Protein 5HHJ (pdb70)

Nearest PDB structures (foldseek):
  5irg-assembly1_D  TM=9.979E-01  e=4.831E-52  Roseburia intestinalis XB6B4
  5irf-assembly2_B  TM=9.930E-01  e=3.866E-52  Roseburia intestinalis XB6B4
  5irf-assembly1_C  TM=9.977E-01  e=5.011E-51  Roseburia intestinalis XB6B4
  5irg-assembly1_A  TM=9.974E-01  e=3.935E-50  Roseburia intestinalis XB6B4
  5hhl-assembly4_G  TM=9.906E-01  e=5.393E-49  Agathobacter rectalis M104/1

Organism: NCBI:txid718255

InterPro domains:
  IPR000123 RNA-directed DNA polymerase (reverse transcriptase), msDNA [PR00866] (77-90)
  IPR000123 RNA-directed DNA polymerase (reverse transcriptase), msDNA [PR00866] (145-163)
  IPR000123 RNA-directed DNA polymerase (reverse transcriptase), msDNA [PR00866] (232-243)
  IPR000477 Reverse transcriptase domain [PF00078] (82-288)
  IPR000477 Reverse transcriptase domain [PS50878] (63-289)
  IPR013597 Group II intron, maturase-specific [PF08388] (309-384)
  IPR030931 Group II intron reverse transcriptase/maturase [TIGR04416] (26-372)
  IPR043502 DNA/RNA polymerase superfamily [SSF56672] (31-375)
  IPR051083 Group II Intron Splicing and Mobility/Defense [PTHR34047] (18-402)

Secondary structure (DSSP, 8-state):
---TTS-HHHHTSHHHHHHHHHHHHHH-----TT---GGGHHHHHHHHHHHHHHHHHTT---PPPPEEEEEE-TTSSEEEEEE--HHHHHHHHHHHHHHHHHHHTTS-TTB-TT-TT--HHHHHHHHHHHHHTT--EEEEPPBPPHHHH--HHHHHHHHHTT---HHHHHHHHHHHHHT-----GGGGT-BSPPSS-SSHHHHHHHHHHHHHHHHHHTT-EEEEETTEEEEEESSHHHHHHHHHHHHHHIIIII---B-TTT-EEE-GGG-EETTEEEEEETTTTEEEEEEPP-/--TT-HHHHTSHHHHHHHHHHHHHH-----TT---GGGHHHHHHHHHHHHHHHHHTT---PPPPEEEEEE-TTS-EEEEEE--HHHHHHHHHHHHHHHHHHHTTS-TTB-TT-TT--HHHHHHHHHHHHHTT--EEEEE-B--HHHH--HHHHHHHHHTT---HHHHHHHHHHHHHT-----GGGGT-BSPPTT-SSHHHHHHHHHHHHHHHHHHTT-EEEEETTEEEEEESSHHHHHHHHHHHHHHHHHTT---B-TTT-EEE-GGG-EETTEEEEEETTTTEEEEEEPP-

Radius of gyration: 25.88 Å; Cα contacts (8 Å, |Δi|>4): 1135; chains: 2; bounding box: 47×58×77 Å

B-factor: mean 20.6, std 9.19, range [2.36, 79.04]

Solvent-accessible surface area: 25300 Å² total

Foldseek 3Di:
DDDLQPCLCVLLDPVLLVVLLVVLLVLFDAAWPVRDGNVCVVVVCVVCVVVQSVCLVVLNHAWAAFHWDWDADPVGDIFTAGFGHSVVSSSLLSLCVRVQVVCVVVADPQEAAPHPPGDQVVNQVLVQVLVQVQLFWKWWWDFDFCLVFFDLVLLLVLVCVRRVHVSSSSVVSSVSVSRQGDRLSLLQVDDDRGHSVSHVQVSLRSLCSVLVVVCVVVVWRKHHHRPTIMTGHRDPVVSVVCNVVSVCCCCVVRVTDTDPVPTDIDGQQVDRGSQKGWDQDPVVRGIDIDGDDD/DQAPCLCVLLPPVLLVVLLVVLLVQFFDAWPVRDGNVCVVVVCVVCVVVQSVCLVVLNDFFAAFHWDWDADPVRDTFIAGFGHSVVSSSLLSLLVRVQVVCVVLADPQEAAPHPPGDDVVNQVLVQVLVQVQLFWKWWWAFDFCLVFFDLVLLLVLVCVRRVHVSSSSVVSSVSVSPQGDRLCLLQVDDDDGGSPSHVLVSLSSLCSVLVVVCVVVVWRKHHHRPTIMTGHNDPVVSVVCNVVSQCCCCPVRVTHIPVVPIDIDGQQPDRGSQKGWDQDPVVRGIDIDGDDD

Structure (mmCIF, N/CA/C/O backbone):
data_5HHJ
#
_entry.id   5HHJ
#
_cell.length_a   42.080
_cell.length_b   88.060
_cell.length_c   79.760
_cell.angle_alpha   90.00
_cell.angle_beta   95.44
_cell.angle_gamma   90.00
#
_symmetry.space_group_name_H-M   'P 1 21 1'
#
loop_
_entity.id
_entity.type
_entity.pdbx_description
1 polymer 'Retron-type reverse transcriptase'
2 non-polymer 'PHOSPHATE ION'
3 non-polymer 'POTASSIUM ION'
4 non-polymer GLYCINE
5 non-polymer 'SUCCINIC ACID'
6 non-polymer (4S)-2-METHYL-2,4-PENTANEDIOL
7 water water
#
loop_
_atom_site.group_PDB
_atom_site.id
_atom_site.type_symbol
_atom_site.label_atom_id
_atom_site.label_alt_id
_atom_site.label_comp_id
_atom_site.label_asym_id
_atom_site.label_entity_id
_atom_site.label_seq_id
_atom_site.pdbx_PDB_ins_code
_atom_site.Cartn_x
_atom_site.Cartn_y
_atom_site.Cartn_z
_atom_site.occupancy
_atom_site.B_iso_or_equiv
_atom_site.auth_seq_id
_atom_site.auth_comp_id
_atom_site.auth_asym_id
_atom_site.auth_atom_id
_atom_site.pdbx_PDB_model_num
ATOM 1 N N . ARG A 1 12 ? 13.012 15.931 79.701 1.00 35.59 12 ARG A N 1
ATOM 2 C CA . ARG A 1 12 ? 13.338 17.356 79.633 1.00 32.89 12 ARG A CA 1
ATOM 3 C C . ARG A 1 12 ? 13.422 17.961 81.035 1.00 31.95 12 ARG A C 1
ATOM 4 O O . ARG A 1 12 ? 12.621 17.621 81.907 1.00 34.95 12 ARG A O 1
ATOM 24 N N . MET A 1 13 ? 14.375 18.870 81.250 1.00 29.07 13 MET A N 1
ATOM 25 C CA . MET A 1 13 ? 14.542 19.502 82.550 1.00 26.47 13 MET A CA 1
ATOM 26 C C . MET A 1 13 ? 13.477 20.576 82.764 1.00 26.55 13 MET A C 1
ATOM 27 O O . MET A 1 13 ? 12.743 20.958 81.840 1.00 29.99 13 MET A O 1
ATOM 41 N N . ASP A 1 14 ? 13.380 21.044 84.012 1.00 23.76 14 ASP A N 1
ATOM 42 C CA . ASP A 1 14 ? 12.413 22.056 84.440 1.00 21.76 14 ASP A CA 1
ATOM 43 C C . ASP A 1 14 ? 13.201 23.322 84.760 1.00 19.57 14 ASP A C 1
ATOM 44 O O . ASP A 1 14 ? 13.996 23.321 85.699 1.00 18.62 14 ASP A O 1
ATOM 53 N N . THR A 1 15 ? 12.969 24.407 84.006 1.00 20.09 15 THR A N 1
ATOM 54 C CA . THR A 1 15 ? 13.812 25.601 84.133 1.00 18.24 15 THR A CA 1
ATOM 55 C C . THR A 1 15 ? 13.597 26.364 85.428 1.00 17.26 15 THR A C 1
ATOM 56 O O . THR A 1 15 ? 14.355 27.305 85.702 1.00 17.96 15 THR A O 1
ATOM 67 N N . SER A 1 16 ? 12.625 25.977 86.241 1.00 19.32 16 SER A N 1
ATOM 68 C CA A SER A 1 16 ? 12.474 26.548 87.566 0.49 22.51 16 SER A CA 1
ATOM 69 C CA B SER A 1 16 ? 12.479 26.552 87.567 0.51 20.50 16 SER A CA 1
ATOM 70 C C . SER A 1 16 ? 13.204 25.746 88.636 1.00 20.66 16 SER A C 1
ATOM 71 O O . SER A 1 16 ? 13.262 26.193 89.789 1.00 22.27 16 SER A O 1
ATOM 86 N N . SER A 1 17 ? 13.765 24.581 88.283 1.00 19.60 17 SER A N 1
ATOM 87 C CA A SER A 1 17 ? 14.373 23.656 89.236 0.37 18.48 17 SER A CA 1
ATOM 88 C CA B SER A 1 17 ? 14.355 23.628 89.225 0.63 20.10 17 SER A CA 1
ATOM 89 C C . SER A 1 17 ? 15.552 22.980 88.531 1.00 19.48 17 SER A C 1
ATOM 90 O O . SER A 1 17 ? 15.559 21.804 88.215 1.00 22.96 17 SER A O 1
ATOM 105 N N . LEU A 1 18 ? 16.566 23.769 88.298 1.00 15.28 18 LEU A N 1
ATOM 106 C CA . LEU A 1 18 ? 17.759 23.381 87.598 1.00 13.51 18 LEU A CA 1
ATOM 107 C C . LEU A 1 18 ? 18.909 23.163 88.535 1.00 14.09 18 LEU A C 1
ATOM 108 O O . LEU A 1 18 ? 19.846 22.486 88.151 1.00 14.96 18 LEU A O 1
ATOM 124 N N . MET A 1 19 ? 18.877 23.736 89.746 1.00 15.55 19 MET A N 1
ATOM 125 C CA . MET A 1 19 ? 20.025 23.574 90.627 1.00 16.28 19 MET A CA 1
ATOM 126 C C . MET A 1 19 ? 20.268 22.117 90.937 1.00 15.49 19 MET A C 1
ATOM 127 O O . MET A 1 19 ? 21.423 21.685 90.983 1.00 15.94 19 MET A O 1
ATOM 141 N N . GLU A 1 20 ? 19.205 21.348 91.197 1.00 15.94 20 GLU A N 1
ATOM 142 C CA . GLU A 1 20 ? 19.435 19.946 91.503 1.00 17.97 20 GLU A CA 1
ATOM 143 C C . GLU A 1 20 ? 19.967 19.180 90.295 1.00 16.26 20 GLU A C 1
ATOM 144 O O . GLU A 1 20 ? 20.717 18.218 90.453 1.00 19.94 20 GLU A O 1
ATOM 156 N N . GLN A 1 21 ? 19.628 19.604 89.085 1.00 15.83 21 GLN A N 1
ATOM 157 C CA . GLN A 1 21 ? 20.248 19.000 87.913 1.00 16.09 21 GLN A CA 1
ATOM 158 C C . GLN A 1 21 ? 21.729 19.346 87.840 1.00 13.98 21 GLN A C 1
ATOM 159 O O . GLN A 1 21 ? 22.561 18.494 87.522 1.00 15.45 21 GLN A O 1
ATOM 173 N N . ILE A 1 22 ? 22.075 20.592 88.141 1.00 12.72 22 ILE A N 1
ATOM 174 C CA . ILE A 1 22 ? 23.468 21.011 88.131 1.00 11.78 22 ILE A CA 1
ATOM 175 C C . ILE A 1 22 ? 24.272 20.201 89.129 1.00 12.14 22 ILE A C 1
ATOM 176 O O . ILE A 1 22 ? 25.419 19.821 88.853 1.00 12.05 22 ILE A O 1
ATOM 192 N N . LEU A 1 23 ? 23.691 19.936 90.306 1.00 12.59 23 LEU A N 1
ATOM 193 C CA . LEU A 1 23 ? 24.401 19.289 91.404 1.00 13.24 23 LEU A CA 1
ATOM 194 C C . LEU A 1 23 ? 24.281 17.771 91.401 1.00 14.21 23 LEU A C 1
ATOM 195 O O . LEU A 1 23 ? 24.800 17.127 92.317 1.00 15.67 23 LEU A O 1
ATOM 211 N N . SER A 1 24 ? 23.641 17.185 90.394 1.00 14.58 24 SER A N 1
ATOM 212 C CA . SER A 1 24 ? 23.495 15.737 90.349 1.00 15.19 24 SER A CA 1
ATOM 213 C C . SER A 1 24 ? 24.862 15.071 90.179 1.00 15.24 24 SER A C 1
ATOM 214 O O . SER A 1 24 ? 25.783 15.645 89.603 1.00 15.14 24 SER A O 1
ATOM 222 N N . ASN A 1 25 ? 24.976 13.829 90.681 1.00 15.43 25 ASN A N 1
ATOM 223 C CA . ASN A 1 25 ? 26.210 13.067 90.529 1.00 17.32 25 ASN A CA 1
ATOM 224 C C . ASN A 1 25 ? 26.627 12.953 89.082 1.00 15.84 25 ASN A C 1
ATOM 225 O O . ASN A 1 25 ? 27.800 13.103 88.756 1.00 16.39 25 ASN A O 1
ATOM 236 N N . ASP A 1 26 ? 25.683 12.650 88.202 1.00 16.29 26 ASP A N 1
ATOM 237 C CA . ASP A 1 26 ? 26.036 12.481 86.804 1.00 16.81 26 ASP A CA 1
ATOM 238 C C . ASP A 1 26 ? 26.586 13.771 86.224 1.00 14.25 26 ASP A C 1
ATOM 239 O O . ASP A 1 26 ? 27.597 13.760 85.510 1.00 14.39 26 ASP A O 1
ATOM 248 N N . ASN A 1 27 ? 25.917 14.896 86.501 1.00 12.40 27 ASN A N 1
ATOM 249 C CA . ASN A 1 27 ? 26.379 16.157 85.945 1.00 11.77 27 ASN A CA 1
ATOM 250 C C . ASN A 1 27 ? 27.731 16.548 86.524 1.00 11.40 27 ASN A C 1
ATOM 251 O O . ASN A 1 27 ? 28.598 17.035 85.792 1.00 11.12 27 ASN A O 1
ATOM 262 N N . LEU A 1 28 ? 27.910 16.393 87.831 1.00 12.20 28 LEU A N 1
ATOM 263 C CA . LEU A 1 28 ? 29.172 16.770 88.453 1.00 11.70 28 LEU A CA 1
ATOM 264 C C . LEU A 1 28 ? 30.305 15.871 87.997 1.00 11.86 28 LEU A C 1
ATOM 265 O O . LEU A 1 28 ? 31.417 16.356 87.811 1.00 11.73 28 LEU A O 1
ATOM 281 N N . ASN A 1 29 ? 30.065 14.564 87.830 1.00 11.99 29 ASN A N 1
ATOM 282 C CA . ASN A 1 29 ? 31.150 13.727 87.336 1.00 12.74 29 ASN A CA 1
ATOM 283 C C . ASN A 1 29 ? 31.566 14.179 85.949 1.00 12.09 29 ASN A C 1
ATOM 284 O O . ASN A 1 29 ? 32.758 14.267 85.656 1.00 12.51 29 ASN A O 1
ATOM 295 N N . ARG A 1 30 ? 30.591 14.457 85.081 1.00 11.79 30 ARG A N 1
ATOM 296 C CA A ARG A 1 30 ? 30.929 14.925 83.744 0.53 10.95 30 ARG A CA 1
ATOM 297 C CA B ARG A 1 30 ? 30.891 14.949 83.735 0.47 12.93 30 ARG A CA 1
ATOM 298 C C . ARG A 1 30 ? 31.682 16.249 83.786 1.00 11.08 30 ARG A C 1
ATOM 299 O O . ARG A 1 30 ? 32.619 16.453 83.005 1.00 11.90 30 ARG A O 1
ATOM 340 N N . ALA A 1 31 ? 31.295 17.159 84.679 1.00 10.64 31 ALA A N 1
ATOM 341 C CA . ALA A 1 31 ? 31.970 18.449 84.768 1.00 10.82 31 ALA A CA 1
ATOM 342 C C . ALA A 1 31 ? 33.408 18.265 85.225 1.00 10.76 31 ALA A C 1
ATOM 343 O O . ALA A 1 31 ? 34.321 18.913 84.700 1.00 11.03 31 ALA A O 1
ATOM 350 N N . TYR A 1 32 ? 33.607 17.420 86.252 1.00 11.10 32 TYR A N 1
ATOM 351 C CA . TYR A 1 32 ? 34.939 17.065 86.712 1.00 11.76 32 TYR A CA 1
ATOM 352 C C . TYR A 1 32 ? 35.783 16.529 85.569 1.00 12.06 32 TYR A C 1
ATOM 353 O O . TYR A 1 32 ? 36.918 16.965 85.362 1.00 11.98 32 TYR A O 1
ATOM 371 N N . LEU A 1 33 ? 35.241 15.575 84.817 1.00 11.79 33 LEU A N 1
ATOM 372 C CA . LEU A 1 33 ? 36.008 14.970 83.731 1.00 11.82 33 LEU A CA 1
ATOM 373 C C . LEU A 1 33 ? 36.425 16.016 82.715 1.00 11.18 33 LEU A C 1
ATOM 374 O O . LEU A 1 33 ? 37.561 16.008 82.230 1.00 11.83 33 LEU A O 1
ATOM 390 N N . GLN A 1 34 ? 35.511 16.919 82.370 1.00 11.25 34 GLN A N 1
ATOM 391 C CA . GLN A 1 34 ? 35.824 17.900 81.348 1.00 11.12 34 GLN A CA 1
ATOM 392 C C . GLN A 1 34 ? 36.872 18.885 81.838 1.00 11.26 34 GLN A C 1
ATOM 393 O O . GLN A 1 34 ? 37.751 19.302 81.066 1.00 11.55 34 GLN A O 1
ATOM 407 N N . VAL A 1 35 ? 36.758 19.329 83.086 1.00 11.22 35 VAL A N 1
ATOM 408 C CA . VAL A 1 35 ? 37.725 20.268 83.629 1.00 11.70 35 VAL A CA 1
ATOM 409 C C . VAL A 1 35 ? 39.112 19.646 83.701 1.00 11.84 35 VAL A C 1
ATOM 410 O O . VAL A 1 35 ? 40.113 20.304 83.393 1.00 12.12 35 VAL A O 1
ATOM 423 N N . VAL A 1 36 ? 39.191 18.371 84.055 1.00 11.95 36 VAL A N 1
ATOM 424 C CA . VAL A 1 36 ? 40.485 17.692 84.050 1.00 13.06 36 VAL A CA 1
ATOM 425 C C . VAL A 1 36 ? 41.011 17.546 82.623 1.00 12.88 36 VAL A C 1
ATOM 426 O O . VAL A 1 36 ? 42.203 17.752 82.361 1.00 13.99 36 VAL A O 1
ATOM 439 N N . ARG A 1 37 ? 40.130 17.228 81.675 1.00 11.92 37 ARG A N 1
ATOM 440 C CA . ARG A 1 37 ? 40.557 17.149 80.281 1.00 12.66 37 ARG A CA 1
ATOM 441 C C . ARG A 1 37 ? 41.064 18.493 79.760 1.00 12.45 37 ARG A C 1
ATOM 442 O O . ARG A 1 37 ? 41.994 18.544 78.950 1.00 14.10 37 ARG A O 1
ATOM 463 N N . ASN A 1 38 ? 40.481 19.594 80.215 1.00 11.92 38 ASN A N 1
ATOM 464 C CA . ASN A 1 38 ? 40.862 20.926 79.757 1.00 12.30 38 ASN A CA 1
ATOM 465 C C . ASN A 1 38 ? 42.185 21.385 80.357 1.00 12.56 38 ASN A C 1
ATOM 466 O O . ASN A 1 38 ? 42.770 22.345 79.851 1.00 14.67 38 ASN A O 1
ATOM 477 N N . LYS A 1 39 ? 42.626 20.772 81.456 1.00 12.65 39 LYS A N 1
ATOM 478 C CA . LYS A 1 39 ? 43.864 21.116 82.148 1.00 13.14 39 LYS A CA 1
ATOM 479 C C . LYS A 1 39 ? 43.844 22.604 82.492 1.00 13.75 39 LYS A C 1
ATOM 480 O O . LYS A 1 39 ? 42.961 23.049 83.230 1.00 15.96 39 LYS A O 1
ATOM 499 N N . GLY A 1 40 ? 44.813 23.383 82.037 1.00 12.74 40 GLY A N 1
ATOM 500 C CA . GLY A 1 40 ? 44.826 24.806 82.321 1.00 12.56 40 GLY A CA 1
ATOM 501 C C . GLY A 1 40 ? 45.720 25.171 83.481 1.00 12.82 40 GLY A C 1
ATOM 502 O O . GLY A 1 40 ? 46.118 24.342 84.284 1.00 15.30 40 GLY A O 1
ATOM 506 N N . ALA A 1 41 ? 45.990 26.470 83.574 1.00 12.75 41 ALA A N 1
ATOM 507 C CA . ALA A 1 41 ? 46.740 27.058 84.673 1.00 13.20 41 ALA A CA 1
ATOM 508 C C . ALA A 1 41 ? 45.898 27.109 85.958 1.00 11.53 41 ALA A C 1
ATOM 509 O O . ALA A 1 41 ? 44.675 27.074 85.931 1.00 12.85 41 ALA A O 1
ATOM 516 N N . GLU A 1 42 ? 46.591 27.221 87.083 1.00 12.36 42 GLU A N 1
ATOM 517 C CA A GLU A 1 42 ? 45.954 27.362 88.387 0.59 12.61 42 GLU A CA 1
ATOM 518 C CA B GLU A 1 42 ? 45.952 27.355 88.383 0.41 13.99 42 GLU A CA 1
ATOM 519 C C . GLU A 1 42 ? 45.373 28.754 88.569 1.00 11.81 42 GLU A C 1
ATOM 520 O O . GLU A 1 42 ? 45.868 29.737 88.026 1.00 12.61 42 GLU A O 1
ATOM 543 N N . GLY A 1 43 ? 44.318 28.836 89.357 1.00 11.82 43 GLY A N 1
ATOM 544 C CA . GLY A 1 43 ? 43.812 30.105 89.815 1.00 11.44 43 GLY A CA 1
ATOM 545 C C . GLY A 1 43 ? 44.523 30.592 91.063 1.00 12.39 43 GLY A C 1
ATOM 546 O O . GLY A 1 43 ? 45.620 30.141 91.409 1.00 13.25 43 GLY A O 1
ATOM 550 N N . VAL A 1 44 ? 43.877 31.535 91.750 1.00 11.94 44 VAL A N 1
ATOM 551 C CA . VAL A 1 44 ? 44.510 32.253 92.857 1.00 12.96 44 VAL A CA 1
ATOM 552 C C . VAL A 1 44 ? 44.823 31.374 94.053 1.00 13.95 44 VAL A C 1
ATOM 553 O O . VAL A 1 44 ? 45.654 31.758 94.885 1.00 15.76 44 VAL A O 1
ATOM 566 N N . ASP A 1 45 ? 44.204 30.208 94.166 1.00 13.30 45 ASP A N 1
ATOM 567 C CA . ASP A 1 45 ? 44.447 29.298 95.273 1.00 14.43 45 ASP A CA 1
ATOM 568 C C . ASP A 1 45 ? 45.620 28.366 95.015 1.00 14.71 45 ASP A C 1
ATOM 569 O O . ASP A 1 45 ? 45.973 27.576 95.891 1.00 16.93 45 ASP A O 1
ATOM 578 N N . GLY A 1 46 ? 46.219 28.423 93.824 1.00 14.52 46 GLY A N 1
ATOM 579 C CA . GLY A 1 46 ? 47.340 27.573 93.486 1.00 14.91 46 GLY A CA 1
ATOM 580 C C . GLY A 1 46 ? 46.991 26.126 93.261 1.00 14.66 46 GLY A C 1
ATOM 581 O O . GLY A 1 46 ? 47.900 25.299 93.127 1.00 16.37 46 GLY A O 1
ATOM 585 N N . MET A 1 47 ? 45.704 25.782 93.194 1.00 12.88 47 MET A N 1
ATOM 586 C CA . MET A 1 47 ? 45.322 24.375 93.084 1.00 13.15 47 MET A CA 1
ATOM 587 C C . MET A 1 47 ? 45.454 23.895 91.644 1.00 12.60 47 MET A C 1
ATOM 588 O O . MET A 1 47 ? 44.862 24.476 90.731 1.00 13.01 47 MET A O 1
ATOM 602 N N . LYS A 1 48 ? 46.215 22.828 91.444 1.00 13.40 48 LYS A N 1
ATOM 603 C CA . LYS A 1 48 ? 46.400 22.239 90.126 1.00 12.97 48 LYS A CA 1
ATOM 604 C C . LYS A 1 48 ? 45.200 21.370 89.781 1.00 12.82 48 LYS A C 1
ATOM 605 O O . LYS A 1 48 ? 44.487 20.876 90.651 1.00 12.78 48 LYS A O 1
ATOM 624 N N . TYR A 1 49 ? 45.002 21.146 88.485 1.00 13.31 49 TYR A N 1
ATOM 625 C CA . TYR A 1 49 ? 43.838 20.376 88.063 1.00 14.05 49 TYR A CA 1
ATOM 626 C C . TYR A 1 49 ? 43.893 18.947 88.584 1.00 13.72 49 TYR A C 1
ATOM 627 O O . TYR A 1 49 ? 42.846 18.337 88.814 1.00 15.54 49 TYR A O 1
ATOM 645 N N . THR A 1 50 ? 45.098 18.417 88.828 1.00 13.51 50 THR A N 1
ATOM 646 C CA . THR A 1 50 ? 45.273 17.080 89.379 1.00 15.42 50 THR A CA 1
ATOM 647 C C . THR A 1 50 ? 44.892 16.975 90.851 1.00 14.24 50 THR A C 1
ATOM 648 O O . THR A 1 50 ? 44.746 15.859 91.343 1.00 15.86 50 THR A O 1
ATOM 659 N N . GLU A 1 51 ? 44.712 18.091 91.548 1.00 13.47 51 GLU A N 1
ATOM 660 C CA . GLU A 1 51 ? 44.348 18.125 92.951 1.00 13.93 51 GLU A CA 1
ATOM 661 C C . GLU A 1 51 ? 42.846 18.277 93.170 1.00 13.75 51 GLU A C 1
ATOM 662 O O . GLU A 1 51 ? 42.376 18.165 94.303 1.00 13.60 51 GLU A O 1
ATOM 674 N N . LEU A 1 52 ? 42.075 18.489 92.110 1.00 12.89 52 LEU A N 1
ATOM 675 C CA . LEU A 1 52 ? 40.651 18.744 92.275 1.00 12.96 52 LEU A CA 1
ATOM 676 C C . LEU A 1 52 ? 39.933 17.540 92.880 1.00 12.90 52 LEU A C 1
ATOM 677 O O . LEU A 1 52 ? 39.042 17.703 93.725 1.00 13.40 52 LEU A O 1
ATOM 693 N N . LYS A 1 53 ? 40.256 16.326 92.411 1.00 13.50 53 LYS A N 1
ATOM 694 C CA . LYS A 1 53 ? 39.504 15.162 92.880 1.00 13.13 53 LYS A CA 1
ATOM 695 C C . LYS A 1 53 ? 39.607 14.987 94.391 1.00 12.97 53 LYS A C 1
ATOM 696 O O . LYS A 1 53 ? 38.596 14.769 95.064 1.00 14.37 53 LYS A O 1
ATOM 715 N N . GLU A 1 54 ? 40.812 15.070 94.939 1.00 13.91 54 GLU A N 1
ATOM 716 C CA . GLU A 1 54 ? 40.958 14.912 96.379 1.00 14.79 54 GLU A CA 1
ATOM 717 C C . GLU A 1 54 ? 40.261 16.049 97.127 1.00 14.59 54 GLU A C 1
ATOM 718 O O . GLU A 1 54 ? 39.672 15.834 98.198 1.00 16.40 54 GLU A O 1
ATOM 730 N N . TYR A 1 55 ? 40.331 17.271 96.587 1.00 13.88 55 TYR A N 1
ATOM 731 C CA . TYR A 1 55 ? 39.633 18.397 97.189 1.00 13.46 55 TYR A CA 1
ATOM 732 C C . TYR A 1 55 ? 38.124 18.152 97.233 1.00 13.56 55 TYR A C 1
ATOM 733 O O . TYR A 1 55 ? 37.465 18.423 98.242 1.00 15.04 55 TYR A O 1
ATOM 751 N N . LEU A 1 56 ? 37.558 17.640 96.150 1.00 13.03 56 LEU A N 1
ATOM 752 C CA . LEU A 1 56 ? 36.128 17.367 96.123 1.00 13.00 56 LEU A CA 1
ATOM 753 C C . LEU A 1 56 ? 35.738 16.192 96.999 1.00 13.61 56 LEU A C 1
ATOM 754 O O . LEU A 1 56 ? 34.628 16.178 97.539 1.00 14.63 56 LEU A O 1
ATOM 770 N N . ALA A 1 57 ? 36.616 15.198 97.152 1.00 15.02 57 ALA A N 1
ATOM 771 C CA . ALA A 1 57 ? 36.318 14.111 98.077 1.00 15.81 57 ALA A CA 1
ATOM 772 C C . ALA A 1 57 ? 36.059 14.658 99.469 1.00 16.15 57 ALA A C 1
ATOM 773 O O . ALA A 1 57 ? 35.179 14.166 100.178 1.00 18.40 57 ALA A O 1
ATOM 780 N N . LYS A 1 58 ? 36.813 15.676 99.867 1.00 15.82 58 LYS A N 1
ATOM 781 C CA . LYS A 1 58 ? 36.667 16.292 101.175 1.00 16.65 58 LYS A CA 1
ATOM 782 C C . LYS A 1 58 ? 35.555 17.334 101.205 1.00 15.97 58 LYS A C 1
ATOM 783 O O . LYS A 1 58 ? 34.818 17.423 102.186 1.00 17.93 58 LYS A O 1
ATOM 802 N N . ASN A 1 59 ? 35.430 18.142 100.166 1.00 14.49 59 ASN A N 1
ATOM 803 C CA . ASN A 1 59 ? 34.665 19.368 100.221 1.00 14.82 59 ASN A CA 1
ATOM 804 C C . ASN A 1 59 ? 33.481 19.419 99.277 1.00 12.90 59 ASN A C 1
ATOM 805 O O . ASN A 1 59 ? 32.741 20.401 99.308 1.00 13.74 59 ASN A O 1
ATOM 816 N N . GLY A 1 60 ? 33.301 18.411 98.423 1.00 13.87 60 GLY A N 1
ATOM 817 C CA . GLY A 1 60 ? 32.228 18.458 97.437 1.00 14.56 60 GLY A CA 1
ATOM 818 C C . GLY A 1 60 ? 30.847 18.622 98.042 1.00 13.69 60 GLY A C 1
ATOM 819 O O . GLY A 1 60 ? 30.038 19.394 97.531 1.00 14.59 60 GLY A O 1
ATOM 823 N N . GLU A 1 61 ? 30.537 17.851 99.086 1.00 15.08 61 GLU A N 1
ATOM 824 C CA . GLU A 1 61 ? 29.221 17.978 99.708 1.00 15.85 61 GLU A CA 1
ATOM 825 C C . GLU A 1 61 ? 29.057 19.330 100.392 1.00 13.79 61 GLU A C 1
ATOM 826 O O . GLU A 1 61 ? 27.956 19.894 100.398 1.00 15.27 61 GLU A O 1
ATOM 838 N N . ILE A 1 62 ? 30.141 19.880 100.932 1.00 12.48 62 ILE A N 1
ATOM 839 C CA . ILE A 1 62 ? 30.085 21.218 101.512 1.00 12.57 62 ILE A CA 1
ATOM 840 C C . ILE A 1 62 ? 29.750 22.238 100.436 1.00 11.25 62 ILE A C 1
ATOM 841 O O . ILE A 1 62 ? 28.893 23.103 100.625 1.00 11.81 62 ILE A O 1
ATOM 857 N N . ILE A 1 63 ? 30.421 22.142 99.290 1.00 11.02 63 ILE A N 1
ATOM 858 C CA . ILE A 1 63 ? 30.198 23.078 98.209 1.00 11.14 63 ILE A CA 1
ATOM 859 C C . ILE A 1 63 ? 28.776 22.965 97.683 1.00 11.55 63 ILE A C 1
ATOM 860 O O . ILE A 1 63 ? 28.121 23.964 97.420 1.00 11.50 63 ILE A O 1
ATOM 876 N N . LYS A 1 64 ? 28.278 21.741 97.510 1.00 11.44 64 LYS A N 1
ATOM 877 C CA . LYS A 1 64 ? 26.909 21.571 97.080 1.00 12.27 64 LYS A CA 1
ATOM 878 C C . LYS A 1 64 ? 25.959 22.262 98.030 1.00 12.71 64 LYS A C 1
ATOM 879 O O . LYS A 1 64 ? 25.022 22.952 97.608 1.00 13.32 64 LYS A O 1
ATOM 898 N N . GLU A 1 65 ? 26.131 22.036 99.340 1.00 11.75 65 GLU A N 1
ATOM 899 C CA A GLU A 1 65 ? 25.213 22.642 100.294 0.58 12.46 65 GLU A CA 1
ATOM 900 C CA B GLU A 1 65 ? 25.215 22.643 100.306 0.42 11.68 65 GLU A CA 1
ATOM 901 C C . GLU A 1 65 ? 25.324 24.166 100.272 1.00 11.92 65 GLU A C 1
ATOM 902 O O . GLU A 1 65 ? 24.307 24.869 100.356 1.00 13.32 65 GLU A O 1
ATOM 925 N N . GLN A 1 66 ? 26.546 24.696 100.152 1.00 11.28 66 GLN A N 1
ATOM 926 C CA . GLN A 1 66 ? 26.697 26.145 100.046 1.00 11.70 66 GLN A CA 1
ATOM 927 C C . GLN A 1 66 ? 25.954 26.685 98.834 1.00 11.12 66 GLN A C 1
ATOM 928 O O . GLN A 1 66 ? 25.273 27.712 98.909 1.00 11.33 66 GLN A O 1
ATOM 942 N N . LEU A 1 67 ? 26.087 26.024 97.698 1.00 11.31 67 LEU A N 1
ATOM 943 C CA . LEU A 1 67 ? 25.390 26.487 96.498 1.00 11.62 67 LEU A CA 1
ATOM 944 C C . LEU A 1 67 ? 23.872 26.465 96.690 1.00 12.90 67 LEU A C 1
ATOM 945 O O . LEU A 1 67 ? 23.164 27.356 96.216 1.00 13.18 67 LEU A O 1
ATOM 961 N N . ARG A 1 68 ? 23.353 25.475 97.419 1.00 12.89 68 ARG A N 1
ATOM 962 C CA . ARG A 1 68 ? 21.914 25.382 97.624 1.00 13.43 68 ARG A CA 1
ATOM 963 C C . ARG A 1 68 ? 21.373 26.547 98.427 1.00 13.77 68 ARG A C 1
ATOM 964 O O . ARG A 1 68 ? 20.188 26.875 98.303 1.00 15.72 68 ARG A O 1
ATOM 985 N N . ILE A 1 69 ? 22.188 27.136 99.296 1.00 12.97 69 ILE A N 1
ATOM 986 C CA . ILE A 1 69 ? 21.752 28.239 100.152 1.00 13.47 69 ILE A CA 1
ATOM 987 C C . ILE A 1 69 ? 22.387 29.557 99.746 1.00 13.54 69 ILE A C 1
ATOM 988 O O . ILE A 1 69 ? 22.294 30.536 100.489 1.00 14.31 69 ILE A O 1
ATOM 1004 N N . ARG A 1 70 ? 23.025 29.611 98.579 1.00 12.23 70 ARG A N 1
ATOM 1005 C CA . ARG A 1 70 ? 23.617 30.843 98.067 1.00 12.41 70 ARG A CA 1
ATOM 1006 C C . ARG A 1 70 ? 24.728 31.380 98.953 1.00 12.36 70 ARG A C 1
ATOM 1007 O O . ARG A 1 70 ? 24.926 32.594 99.036 1.00 14.47 70 ARG A O 1
ATOM 1028 N N . LYS A 1 71 ? 25.492 30.483 99.568 1.00 11.98 71 LYS A N 1
ATOM 1029 C CA . LYS A 1 71 ? 26.607 30.842 100.423 1.00 12.70 71 LYS A CA 1
ATOM 1030 C C . LYS A 1 71 ? 27.956 30.426 99.848 1.00 11.77 71 LYS A C 1
ATOM 1031 O O . LYS A 1 71 ? 28.972 30.605 100.512 1.00 14.58 71 LYS A O 1
ATOM 1050 N N . TYR A 1 72 ? 27.997 29.855 98.648 1.00 11.06 72 TYR A N 1
ATOM 1051 C CA . TYR A 1 72 ? 29.259 29.558 98.003 1.00 10.76 72 TYR A CA 1
ATOM 1052 C C . TYR A 1 72 ? 29.876 30.856 97.490 1.00 11.02 72 TYR A C 1
ATOM 1053 O O . TYR A 1 72 ? 29.199 31.671 96.868 1.00 12.87 72 TYR A O 1
ATOM 1071 N N . LYS A 1 73 ? 31.167 31.041 97.731 1.00 11.76 73 LYS A N 1
ATOM 1072 C CA . LYS A 1 73 ? 31.860 32.270 97.363 1.00 13.64 73 LYS A CA 1
ATOM 1073 C C . LYS A 1 73 ? 32.874 31.997 96.267 1.00 12.30 73 LYS A C 1
ATOM 1074 O O . LYS A 1 73 ? 33.974 31.504 96.551 1.00 13.16 73 LYS A O 1
ATOM 1092 N N . PRO A 1 74 ? 32.586 32.340 95.025 1.00 12.03 74 PRO A N 1
ATOM 1093 C CA . PRO A 1 74 ? 33.622 32.248 93.995 1.00 11.92 74 PRO A CA 1
ATOM 1094 C C . PRO A 1 74 ? 34.852 33.051 94.372 1.00 11.58 74 PRO A C 1
ATOM 1095 O O . PRO A 1 74 ? 34.765 34.127 94.952 1.00 12.17 74 PRO A O 1
ATOM 1106 N N . GLN A 1 75 ? 36.005 32.536 93.988 1.00 11.89 75 GLN A N 1
ATOM 1107 C CA A GLN A 1 75 ? 37.256 33.267 94.162 0.68 11.66 75 GLN A CA 1
ATOM 1108 C CA B GLN A 1 75 ? 37.201 33.323 94.194 0.32 12.93 75 GLN A CA 1
ATOM 1109 C C . GLN A 1 75 ? 37.457 34.195 92.968 1.00 11.63 75 GLN A C 1
ATOM 1110 O O . GLN A 1 75 ? 37.014 33.882 91.857 1.00 11.59 75 GLN A O 1
ATOM 1136 N N . PRO A 1 76 ? 38.148 35.315 93.124 1.00 12.08 76 PRO A N 1
ATOM 1137 C CA . PRO A 1 76 ? 38.445 36.145 91.957 1.00 11.78 76 PRO A CA 1
ATOM 1138 C C . PRO A 1 76 ? 39.289 35.374 90.971 1.00 11.10 76 PRO A C 1
ATOM 1139 O O . PRO A 1 76 ? 40.092 34.529 91.349 1.00 11.90 76 PRO A O 1
ATOM 1150 N N . VAL A 1 77 ? 39.105 35.683 89.692 1.00 11.43 77 VAL A N 1
ATOM 1151 C CA . VAL A 1 77 ? 39.990 35.129 88.686 1.00 11.30 77 VAL A CA 1
ATOM 1152 C C . VAL A 1 77 ? 41.411 35.632 88.893 1.00 11.79 77 VAL A C 1
ATOM 1153 O O . VAL A 1 77 ? 41.639 36.738 89.384 1.00 13.31 77 VAL A O 1
ATOM 1166 N N . ARG A 1 78 ? 42.364 34.824 88.484 1.00 10.74 78 ARG A N 1
ATOM 1167 C CA . ARG A 1 78 ? 43.779 35.181 88.539 1.00 11.59 78 ARG A CA 1
ATOM 1168 C C . ARG A 1 78 ? 44.168 35.793 87.208 1.00 11.34 78 ARG A C 1
ATOM 1169 O O . ARG A 1 78 ? 43.907 35.212 86.144 1.00 12.08 78 ARG A O 1
ATOM 1190 N N . ARG A 1 79 ? 44.813 36.942 87.260 1.00 12.57 79 ARG A N 1
ATOM 1191 C CA . ARG A 1 79 ? 45.283 37.563 86.029 1.00 13.94 79 ARG A CA 1
ATOM 1192 C C . ARG A 1 79 ? 46.603 36.926 85.631 1.00 14.86 79 ARG A C 1
ATOM 1193 O O . ARG A 1 79 ? 47.578 36.969 86.389 1.00 18.51 79 ARG A O 1
ATOM 1214 N N . VAL A 1 80 ? 46.627 36.311 84.458 1.00 14.46 80 VAL A N 1
ATOM 1215 C CA . VAL A 1 80 ? 47.765 35.555 83.962 1.00 15.59 80 VAL A CA 1
ATOM 1216 C C . VAL A 1 80 ? 48.148 36.158 82.620 1.00 16.39 80 VAL A C 1
ATOM 1217 O O . VAL A 1 80 ? 47.308 36.328 81.735 1.00 19.07 80 VAL A O 1
ATOM 1230 N N . GLU A 1 81 ? 49.412 36.466 82.471 1.00 14.91 81 GLU A N 1
ATOM 1231 C CA A GLU A 1 81 ? 49.968 37.002 81.248 0.61 15.17 81 GLU A CA 1
ATOM 1232 C CA B GLU A 1 81 ? 49.946 36.986 81.221 0.39 14.26 81 GLU A CA 1
ATOM 1233 C C . GLU A 1 81 ? 50.837 35.928 80.601 1.00 14.81 81 GLU A C 1
ATOM 1234 O O . GLU A 1 81 ? 51.735 35.399 81.266 1.00 17.44 81 GLU A O 1
ATOM 1256 N N . ILE A 1 82 ? 50.581 35.620 79.330 1.00 14.06 82 ILE A N 1
ATOM 1257 C CA . ILE A 1 82 ? 51.343 34.589 78.625 1.00 13.99 82 ILE A CA 1
ATOM 1258 C C . ILE A 1 82 ? 51.771 35.131 77.268 1.00 13.04 82 ILE A C 1
ATOM 1259 O O . ILE A 1 82 ? 51.155 36.069 76.734 1.00 13.87 82 ILE A O 1
ATOM 1275 N N . PRO A 1 83 ? 52.815 34.565 76.671 1.00 13.35 83 PRO A N 1
ATOM 1276 C CA . PRO A 1 83 ? 53.201 35.021 75.335 1.00 13.26 83 PRO A CA 1
ATOM 1277 C C . PRO A 1 83 ? 52.184 34.578 74.296 1.00 14.10 83 PRO A C 1
ATOM 1278 O O . PRO A 1 83 ? 51.653 33.465 74.350 1.00 16.22 83 PRO A O 1
ATOM 1289 N N . LYS A 1 84 ? 51.954 35.449 73.340 1.00 13.90 84 LYS A N 1
ATOM 1290 C CA . LYS A 1 84 ? 51.316 35.048 72.107 1.00 15.93 84 LYS A CA 1
ATOM 1291 C C . LYS A 1 84 ? 52.365 34.425 71.192 1.00 18.38 84 LYS A C 1
ATOM 1292 O O . LYS A 1 84 ? 53.524 34.843 71.198 1.00 20.33 84 LYS A O 1
ATOM 1311 N N . PRO A 1 85 ? 51.985 33.451 70.368 1.00 19.81 85 PRO A N 1
ATOM 1312 C CA . PRO A 1 85 ? 52.998 32.836 69.486 1.00 22.64 85 PRO A CA 1
ATOM 1313 C C . PRO A 1 85 ? 53.798 33.838 68.653 1.00 23.52 85 PRO A C 1
ATOM 1314 O O . PRO A 1 85 ? 55.012 33.661 68.493 1.00 26.24 85 PRO A O 1
ATOM 1325 N N . ASP A 1 86 ? 53.160 34.895 68.131 1.00 22.61 86 ASP A N 1
ATOM 1326 C CA . ASP A 1 86 ? 53.790 35.778 67.149 1.00 24.52 86 ASP A CA 1
ATOM 1327 C C . ASP A 1 86 ? 54.309 37.080 67.738 1.00 22.79 86 ASP A C 1
ATOM 1328 O O . ASP A 1 86 ? 54.784 37.938 66.992 1.00 23.79 86 ASP A O 1
ATOM 1337 N N . GLY A 1 87 ? 54.233 37.252 69.040 1.00 18.92 87 GLY A N 1
ATOM 1338 C CA . GLY A 1 87 ? 54.738 38.462 69.662 1.00 18.90 87 GLY A CA 1
ATOM 1339 C C . GLY A 1 87 ? 53.665 39.064 70.525 1.00 17.09 87 GLY A C 1
ATOM 1340 O O . GLY A 1 87 ? 52.469 38.963 70.237 1.00 20.94 87 GLY A O 1
ATOM 1344 N N . GLY A 1 88 ? 54.091 39.731 71.568 1.00 16.82 88 GLY A N 1
ATOM 1345 C CA . GLY A 1 88 ? 53.165 40.333 72.463 1.00 18.04 88 GLY A CA 1
ATOM 1346 C C . GLY A 1 88 ? 52.664 39.353 73.502 1.00 15.39 88 GLY A C 1
ATOM 1347 O O . GLY A 1 88 ? 53.123 38.215 73.644 1.00 14.79 88 GLY A O 1
ATOM 1351 N N . VAL A 1 89 ? 51.701 39.838 74.259 1.00 16.54 89 VAL A N 1
ATOM 1352 C CA A VAL A 1 89 ? 51.245 39.158 75.447 0.26 16.29 89 VAL A CA 1
ATOM 1353 C CA B VAL A 1 89 ? 51.234 39.169 75.470 0.74 15.46 89 VAL A CA 1
ATOM 1354 C C . VAL A 1 89 ? 49.728 39.069 75.436 1.00 15.81 89 VAL A C 1
ATOM 1355 O O . VAL A 1 89 ? 49.041 39.993 74.996 1.00 19.03 89 VAL A O 1
ATOM 1380 N N . ARG A 1 90 ? 49.219 37.960 75.928 1.00 14.60 90 ARG A N 1
ATOM 1381 C CA A ARG A 1 90 ? 47.798 37.760 76.106 0.68 17.32 90 ARG A CA 1
ATOM 1382 C CA B ARG A 1 90 ? 47.798 37.733 76.098 0.32 16.11 90 ARG A CA 1
ATOM 1383 C C . ARG A 1 90 ? 47.491 37.712 77.588 1.00 14.85 90 ARG A C 1
ATOM 1384 O O . ARG A 1 90 ? 48.190 37.055 78.357 1.00 15.16 90 ARG A O 1
ATOM 1425 N N . ASN A 1 91 ? 46.436 38.398 77.972 1.00 14.56 91 ASN A N 1
ATOM 1426 C CA . ASN A 1 91 ? 45.997 38.453 79.346 1.00 14.93 91 ASN A CA 1
ATOM 1427 C C . ASN A 1 91 ? 44.771 37.576 79.521 1.00 14.57 91 ASN A C 1
ATOM 1428 O O . ASN A 1 91 ? 43.799 37.692 78.768 1.00 18.85 91 ASN A O 1
ATOM 1439 N N . LEU A 1 92 ? 44.832 36.697 80.482 1.00 12.65 92 LEU A N 1
ATOM 1440 C CA . LEU A 1 92 ? 43.766 35.764 80.780 1.00 12.13 92 LEU A CA 1
ATOM 1441 C C . LEU A 1 92 ? 43.299 35.982 82.208 1.00 12.14 92 LEU A C 1
ATOM 1442 O O . LEU A 1 92 ? 44.092 36.347 83.080 1.00 13.70 92 LEU A O 1
ATOM 1458 N N . GLY A 1 93 ? 42.018 35.717 82.442 1.00 12.01 93 GLY A N 1
ATOM 1459 C CA . GLY A 1 93 ? 41.481 35.646 83.794 1.00 11.70 93 GLY A CA 1
ATOM 1460 C C . GLY A 1 93 ? 41.139 34.196 84.099 1.00 11.00 93 GLY A C 1
ATOM 1461 O O . GLY A 1 93 ? 40.183 33.632 83.553 1.00 12.58 93 GLY A O 1
ATOM 1465 N N . VAL A 1 94 ? 41.944 33.568 84.943 1.00 10.30 94 VAL A N 1
ATOM 1466 C CA . VAL A 1 94 ? 41.895 32.127 85.177 1.00 10.23 94 VAL A CA 1
ATOM 1467 C C . VAL A 1 94 ? 41.132 31.872 86.481 1.00 9.86 94 VAL A C 1
ATOM 1468 O O . VAL A 1 94 ? 41.643 32.214 87.557 1.00 10.13 94 VAL A O 1
ATOM 1481 N N . PRO A 1 95 ? 39.940 31.271 86.441 1.00 9.86 95 PRO A N 1
ATOM 1482 C CA . PRO A 1 95 ? 39.284 30.850 87.690 1.00 10.21 95 PRO A CA 1
ATOM 1483 C C . PRO A 1 95 ? 40.044 29.718 88.349 1.00 9.79 95 PRO A C 1
ATOM 1484 O O . PRO A 1 95 ? 40.749 28.950 87.688 1.00 10.17 95 PRO A O 1
ATOM 1495 N N . THR A 1 96 ? 39.863 29.587 89.660 1.00 9.24 96 THR A N 1
ATOM 1496 C CA . THR A 1 96 ? 40.379 28.403 90.325 1.00 9.86 96 THR A CA 1
ATOM 1497 C C . THR A 1 96 ? 39.778 27.171 89.686 1.00 9.30 96 THR A C 1
ATOM 1498 O O . THR A 1 96 ? 38.685 27.205 89.118 1.00 9.41 96 THR A O 1
ATOM 1509 N N . VAL A 1 97 ? 40.452 26.041 89.863 1.00 9.31 97 VAL A N 1
ATOM 1510 C CA A VAL A 1 97 ? 39.927 24.830 89.253 0.79 10.04 97 VAL A CA 1
ATOM 1511 C CA B VAL A 1 97 ? 39.960 24.777 89.310 0.21 10.81 97 VAL A CA 1
ATOM 1512 C C . VAL A 1 97 ? 38.591 24.443 89.871 1.00 9.99 97 VAL A C 1
ATOM 1513 O O . VAL A 1 97 ? 37.729 23.907 89.169 1.00 9.86 97 VAL A O 1
ATOM 1538 N N . THR A 1 98 ? 38.369 24.736 91.161 1.00 10.28 98 THR A N 1
ATOM 1539 C CA . THR A 1 98 ? 37.050 24.499 91.750 1.00 10.16 98 THR A CA 1
ATOM 1540 C C . THR A 1 98 ? 35.990 25.314 91.011 1.00 9.61 98 THR A C 1
ATOM 1541 O O . THR A 1 98 ? 34.904 24.818 90.701 1.00 9.78 98 THR A O 1
ATOM 1552 N N . ASP A 1 99 ? 36.282 26.592 90.766 1.00 9.05 99 ASP A N 1
ATOM 1553 C CA . ASP A 1 99 ? 35.344 27.436 90.049 1.00 8.52 99 ASP A CA 1
ATOM 1554 C C . ASP A 1 99 ? 35.191 27.018 88.595 1.00 9.07 99 ASP A C 1
ATOM 1555 O O . ASP A 1 99 ? 34.087 27.129 88.055 1.00 9.31 99 ASP A O 1
ATOM 1564 N N . ARG A 1 100 ? 36.254 26.536 87.942 1.00 9.11 100 ARG A N 1
ATOM 1565 C CA . ARG A 1 100 ? 36.087 26.014 86.587 1.00 8.77 100 ARG A CA 1
ATOM 1566 C C . ARG A 1 100 ? 35.123 24.842 86.596 1.00 9.02 100 ARG A C 1
ATOM 1567 O O . ARG A 1 100 ? 34.272 24.709 85.713 1.00 9.48 100 ARG A O 1
ATOM 1588 N N . PHE A 1 101 ? 35.247 23.979 87.600 1.00 9.12 101 PHE A N 1
ATOM 1589 C CA . PHE A 1 101 ? 34.351 22.838 87.791 1.00 9.09 101 PHE A CA 1
ATOM 1590 C C . PHE A 1 101 ? 32.903 23.266 87.974 1.00 9.27 101 PHE A C 1
ATOM 1591 O O . PHE A 1 101 ? 32.007 22.744 87.297 1.00 9.34 101 PHE A O 1
ATOM 1608 N N . ILE A 1 102 ? 32.650 24.212 88.882 1.00 9.06 102 ILE A N 1
ATOM 1609 C CA . ILE A 1 102 ? 31.268 24.645 89.101 1.00 9.14 102 ILE A CA 1
ATOM 1610 C C . ILE A 1 102 ? 30.727 25.352 87.866 1.00 9.21 102 ILE A C 1
ATOM 1611 O O . ILE A 1 102 ? 29.576 25.128 87.461 1.00 9.33 102 ILE A O 1
ATOM 1627 N N . GLN A 1 103 ? 31.548 26.199 87.243 1.00 8.52 103 GLN A N 1
ATOM 1628 C CA . GLN A 1 103 ? 31.134 26.849 86.011 1.00 8.95 103 GLN A CA 1
ATOM 1629 C C . GLN A 1 103 ? 30.742 25.832 84.945 1.00 8.99 103 GLN A C 1
ATOM 1630 O O . GLN A 1 103 ? 29.746 26.011 84.237 1.00 9.23 103 GLN A O 1
ATOM 1644 N N . GLN A 1 104 ? 31.553 24.802 84.775 1.00 8.78 104 GLN A N 1
ATOM 1645 C CA . GLN A 1 104 ? 31.275 23.745 83.815 1.00 9.12 104 GLN A CA 1
ATOM 1646 C C . GLN A 1 104 ? 29.994 23.011 84.154 1.00 9.58 104 GLN A C 1
ATOM 1647 O O . GLN A 1 104 ? 29.200 22.672 83.275 1.00 9.73 104 GLN A O 1
ATOM 1661 N N . ALA A 1 105 ? 29.770 22.751 85.445 1.00 9.15 105 ALA A N 1
ATOM 1662 C CA . ALA A 1 105 ? 28.552 22.068 85.854 1.00 9.89 105 ALA A CA 1
ATOM 1663 C C . ALA A 1 105 ? 27.326 22.898 85.484 1.00 9.54 105 ALA A C 1
ATOM 1664 O O . ALA A 1 105 ? 26.318 22.349 85.025 1.00 9.88 105 ALA A O 1
ATOM 1671 N N . ILE A 1 106 ? 27.383 24.217 85.719 1.00 9.38 106 ILE A N 1
ATOM 1672 C CA . ILE A 1 106 ? 26.286 25.109 85.335 1.00 9.51 106 ILE A CA 1
ATOM 1673 C C . ILE A 1 106 ? 26.099 25.096 83.823 1.00 10.35 106 ILE A C 1
ATOM 1674 O O . ILE A 1 106 ? 24.987 24.949 83.311 1.00 10.34 106 ILE A O 1
ATOM 1690 N N . ALA A 1 107 ? 27.190 25.276 83.096 1.00 9.54 107 ALA A N 1
ATOM 1691 C CA . ALA A 1 107 ? 27.113 25.368 81.642 1.00 10.27 107 ALA A CA 1
ATOM 1692 C C . ALA A 1 107 ? 26.567 24.103 81.013 1.00 10.32 107 ALA A C 1
ATOM 1693 O O . ALA A 1 107 ? 25.856 24.169 80.003 1.00 10.90 107 ALA A O 1
ATOM 1700 N N . GLN A 1 108 ? 26.859 22.947 81.588 1.00 9.68 108 GLN A N 1
ATOM 1701 C CA . GLN A 1 108 ? 26.356 21.702 81.021 1.00 11.03 108 GLN A CA 1
ATOM 1702 C C . GLN A 1 108 ? 24.843 21.649 81.021 1.00 10.97 108 GLN A C 1
ATOM 1703 O O . GLN A 1 108 ? 24.245 20.995 80.168 1.00 12.70 108 GLN A O 1
ATOM 1717 N N . VAL A 1 109 ? 24.215 22.284 81.996 1.00 10.14 109 VAL A N 1
ATOM 1718 C CA . VAL A 1 109 ? 22.758 22.338 82.068 1.00 11.20 109 VAL A CA 1
ATOM 1719 C C . VAL A 1 109 ? 22.208 23.475 81.204 1.00 10.69 109 VAL A C 1
ATOM 1720 O O . VAL A 1 109 ? 21.176 23.324 80.543 1.00 12.11 109 VAL A O 1
ATOM 1733 N N . LEU A 1 110 ? 22.852 24.643 81.215 1.00 10.32 110 LEU A N 1
ATOM 1734 C CA . LEU A 1 110 ? 22.347 25.772 80.437 1.00 10.27 110 LEU A CA 1
ATOM 1735 C C . LEU A 1 110 ? 22.578 25.629 78.938 1.00 10.38 110 LEU A C 1
ATOM 1736 O O . LEU A 1 110 ? 21.749 26.104 78.154 1.00 11.44 110 LEU A O 1
ATOM 1752 N N . THR A 1 111 ? 23.686 25.012 78.523 1.00 11.25 111 THR A N 1
ATOM 1753 C CA . THR A 1 111 ? 24.037 24.942 77.106 1.00 11.56 111 THR A CA 1
ATOM 1754 C C . THR A 1 111 ? 22.933 24.303 76.295 1.00 11.42 111 THR A C 1
ATOM 1755 O O . THR A 1 111 ? 22.543 24.875 75.264 1.00 12.02 111 THR A O 1
ATOM 1766 N N . PRO A 1 112 ? 22.428 23.128 76.650 1.00 12.22 112 PRO A N 1
ATOM 1767 C CA . PRO A 1 112 ? 21.424 22.521 75.769 1.00 13.40 112 PRO A CA 1
ATOM 1768 C C . PRO A 1 112 ? 20.165 23.349 75.672 1.00 12.29 112 PRO A C 1
ATOM 1769 O O . PRO A 1 112 ? 19.527 23.369 74.618 1.00 14.35 112 PRO A O 1
ATOM 1780 N N . ILE A 1 113 ? 19.802 24.070 76.732 1.00 12.00 113 ILE A N 1
ATOM 1781 C CA . ILE A 1 113 ? 18.640 24.934 76.674 1.00 11.68 113 ILE A CA 1
ATOM 1782 C C . ILE A 1 113 ? 18.876 26.032 75.651 1.00 10.78 113 ILE A C 1
ATOM 1783 O O . ILE A 1 113 ? 18.039 26.302 74.781 1.00 11.75 113 ILE A O 1
ATOM 1799 N N . TYR A 1 114 ? 19.997 26.728 75.778 1.00 10.62 114 TYR A N 1
ATOM 1800 C CA . TYR A 1 114 ? 20.250 27.864 74.900 1.00 10.64 114 TYR A CA 1
ATOM 1801 C C . TYR A 1 114 ? 20.639 27.464 73.485 1.00 10.93 114 TYR A C 1
ATOM 1802 O O . TYR A 1 114 ? 20.363 28.233 72.554 1.00 11.09 114 TYR A O 1
ATOM 1820 N N . GLU A 1 115 ? 21.228 26.284 73.274 1.00 10.78 115 GLU A N 1
ATOM 1821 C CA . GLU A 1 115 ? 21.523 25.858 71.911 1.00 10.83 115 GLU A CA 1
ATOM 1822 C C . GLU A 1 115 ? 20.261 25.843 71.071 1.00 12.54 115 GLU A C 1
ATOM 1823 O O . GLU A 1 115 ? 20.333 26.090 69.868 1.00 14.50 115 GLU A O 1
ATOM 1835 N N . GLU A 1 116 ? 19.106 25.536 71.663 1.00 11.85 116 GLU A N 1
ATOM 1836 C CA A GLU A 1 116 ? 17.849 25.524 70.924 0.61 12.21 116 GLU A CA 1
ATOM 1837 C CA B GLU A 1 116 ? 17.845 25.518 70.933 0.39 12.38 116 GLU A CA 1
ATOM 1838 C C . GLU A 1 116 ? 17.285 26.916 70.687 1.00 13.34 116 GLU A C 1
ATOM 1839 O O . GLU A 1 116 ? 16.321 27.060 69.921 1.00 18.72 116 GLU A O 1
ATOM 1862 N N . GLN A 1 117 ? 17.839 27.947 71.312 1.00 11.66 117 GLN A N 1
ATOM 1863 C CA . GLN A 1 117 ? 17.420 29.319 71.052 1.00 11.43 117 GLN A CA 1
ATOM 1864 C C . GLN A 1 117 ? 18.332 30.035 70.064 1.00 11.91 117 GLN A C 1
ATOM 1865 O O . GLN A 1 117 ? 17.897 30.991 69.424 1.00 15.77 117 GLN A O 1
ATOM 1879 N N . PHE A 1 118 ? 19.569 29.636 69.929 1.00 10.55 118 PHE A N 1
ATOM 1880 C CA . PHE A 1 118 ? 20.576 30.428 69.244 1.00 11.00 118 PHE A CA 1
ATOM 1881 C C . PHE A 1 118 ? 20.414 30.395 67.719 1.00 10.54 118 PHE A C 1
ATOM 1882 O O . PHE A 1 118 ? 19.876 29.457 67.122 1.00 12.11 118 PHE A O 1
ATOM 1899 N N . HIS A 1 119 ? 20.979 31.415 67.098 1.00 10.24 119 HIS A N 1
ATOM 1900 C CA . HIS A 1 119 ? 20.925 31.626 65.658 1.00 10.33 119 HIS A CA 1
ATOM 1901 C C . HIS A 1 119 ? 22.023 30.819 64.974 1.00 10.41 119 HIS A C 1
ATOM 1902 O O . HIS A 1 119 ? 23.134 30.689 65.483 1.00 10.93 119 HIS A O 1
ATOM 1916 N N . ASP A 1 120 ? 21.703 30.284 63.790 1.00 10.44 120 ASP A N 1
ATOM 1917 C CA . ASP A 1 120 ? 22.643 29.471 63.022 1.00 10.96 120 ASP A CA 1
ATOM 1918 C C . ASP A 1 120 ? 23.892 30.213 62.566 1.00 10.47 120 ASP A C 1
ATOM 1919 O O . ASP A 1 120 ? 24.853 29.558 62.160 1.00 11.25 120 ASP A O 1
ATOM 1928 N N . HIS A 1 121 ? 23.902 31.544 62.594 1.00 9.79 121 HIS A N 1
ATOM 1929 C CA . HIS A 1 121 ? 25.064 32.316 62.182 1.00 10.07 121 HIS A CA 1
ATOM 1930 C C . HIS A 1 121 ? 25.874 32.830 63.365 1.00 10.23 121 HIS A C 1
ATOM 1931 O O . HIS A 1 121 ? 26.743 33.667 63.188 1.00 10.40 121 HIS A O 1
ATOM 1945 N N . SER A 1 122 ? 25.656 32.261 64.544 1.00 9.44 122 SER A N 1
ATOM 1946 C CA . SER A 1 122 ? 26.504 32.462 65.703 1.00 9.48 122 SER A CA 1
ATOM 1947 C C . SER A 1 122 ? 27.391 31.227 65.863 1.00 9.50 122 SER A C 1
ATOM 1948 O O . SER A 1 122 ? 26.892 30.104 65.950 1.00 10.21 122 SER A O 1
ATOM 1956 N N . TYR A 1 123 ? 28.708 31.447 65.923 1.00 9.19 123 TYR A N 1
ATOM 1957 C CA . TYR A 1 123 ? 29.675 30.366 65.808 1.00 10.44 123 TYR A CA 1
ATOM 1958 C C . TYR A 1 123 ? 30.688 30.280 66.944 1.00 10.84 123 TYR A C 1
ATOM 1959 O O . TYR A 1 123 ? 31.527 29.371 66.913 1.00 12.85 123 TYR A O 1
ATOM 1977 N N . GLY A 1 124 ? 30.699 31.225 67.880 1.00 10.33 124 GLY A N 1
ATOM 1978 C CA . GLY A 1 124 ? 31.759 31.287 68.875 1.00 10.05 124 GLY A CA 1
ATOM 1979 C C . GLY A 1 124 ? 31.438 30.489 70.123 1.00 9.97 124 GLY A C 1
ATOM 1980 O O . GLY A 1 124 ? 30.377 30.658 70.726 1.00 11.10 124 GLY A O 1
ATOM 1984 N N . PHE A 1 125 ? 32.362 29.617 70.503 1.00 9.87 125 PHE A N 1
ATOM 1985 C CA . PHE A 1 125 ? 32.297 28.882 71.764 1.00 10.35 125 PHE A CA 1
ATOM 1986 C C . PHE A 1 125 ? 31.017 28.060 71.863 1.00 11.28 125 PHE A C 1
ATOM 1987 O O . PHE A 1 125 ? 30.394 27.975 72.919 1.00 15.06 125 PHE A O 1
ATOM 2004 N N . ARG A 1 126 ? 30.631 27.447 70.762 1.00 11.01 126 ARG A N 1
ATOM 2005 C CA . ARG A 1 126 ? 29.458 26.591 70.690 1.00 11.53 126 ARG A CA 1
ATOM 2006 C C . ARG A 1 126 ? 29.875 25.205 70.231 1.00 11.58 126 ARG A C 1
ATOM 2007 O O . ARG A 1 126 ? 30.820 25.053 69.449 1.00 12.10 126 ARG A O 1
ATOM 2028 N N . PRO A 1 127 ? 29.162 24.174 70.663 1.00 12.46 127 PRO A N 1
ATOM 2029 C CA . PRO A 1 127 ? 29.523 22.803 70.273 1.00 14.42 127 PRO A CA 1
ATOM 2030 C C . PRO A 1 127 ? 29.480 22.626 68.767 1.00 14.12 127 PRO A C 1
ATOM 2031 O O . PRO A 1 127 ? 28.526 23.032 68.096 1.00 14.59 127 PRO A O 1
ATOM 2042 N N . ASN A 1 128 ? 30.537 22.015 68.252 1.00 14.81 128 ASN A N 1
ATOM 2043 C CA . ASN A 1 128 ? 30.690 21.644 66.850 1.00 16.49 128 ASN A CA 1
ATOM 2044 C C . ASN A 1 128 ? 30.728 22.820 65.896 1.00 16.52 128 ASN A C 1
ATOM 2045 O O . ASN A 1 128 ? 30.539 22.639 64.693 1.00 20.98 128 ASN A O 1
ATOM 2056 N N . ARG A 1 129 ? 30.986 24.008 66.406 1.00 13.31 129 ARG A N 1
ATOM 2057 C CA . ARG A 1 129 ? 31.114 25.203 65.593 1.00 12.31 129 ARG A CA 1
ATOM 2058 C C . ARG A 1 129 ? 32.510 25.786 65.724 1.00 12.33 129 ARG A C 1
ATOM 2059 O O . ARG A 1 129 ? 33.184 25.603 66.731 1.00 14.69 129 ARG A O 1
ATOM 2080 N N . CYS A 1 130 ? 32.926 26.538 64.714 1.00 12.60 130 CYS A N 1
ATOM 2081 C CA . CYS A 1 130 ? 34.261 27.121 64.734 1.00 12.51 130 CYS A CA 1
ATOM 2082 C C . CYS A 1 130 ? 34.323 28.363 63.857 1.00 11.43 130 CYS A C 1
ATOM 2083 O O . CYS A 1 130 ? 33.406 28.676 63.091 1.00 11.79 130 CYS A O 1
ATOM 2091 N N . ALA A 1 131 ? 35.445 29.053 63.969 1.00 11.96 131 ALA A N 1
ATOM 2092 C CA . ALA A 1 131 ? 35.641 30.306 63.262 1.00 11.56 131 ALA A CA 1
ATOM 2093 C C . ALA A 1 131 ? 35.579 30.116 61.759 1.00 11.61 131 ALA A C 1
ATOM 2094 O O . ALA A 1 131 ? 35.045 30.962 61.038 1.00 12.18 131 ALA A O 1
ATOM 2101 N N . GLN A 1 132 ? 36.132 29.024 61.256 1.00 11.58 132 GLN A N 1
ATOM 2102 C CA . GLN A 1 132 ? 36.172 28.840 59.811 1.00 12.42 132 GLN A CA 1
ATOM 2103 C C . GLN A 1 132 ? 34.768 28.717 59.214 1.00 12.42 132 GLN A C 1
ATOM 2104 O O . GLN A 1 132 ? 34.547 29.125 58.069 1.00 12.34 132 GLN A O 1
ATOM 2118 N N . GLN A 1 133 ? 33.809 28.200 59.976 1.00 12.54 133 GLN A N 1
ATOM 2119 C CA . GLN A 1 133 ? 32.427 28.166 59.505 1.00 12.95 133 GLN A CA 1
ATOM 2120 C C . GLN A 1 133 ? 31.867 29.574 59.354 1.00 12.23 133 GLN A C 1
ATOM 2121 O O . GLN A 1 133 ? 31.115 29.853 58.412 1.00 13.14 133 GLN A O 1
ATOM 2135 N N . ALA A 1 134 ? 32.197 30.471 60.290 1.00 11.33 134 ALA A N 1
ATOM 2136 C CA . ALA A 1 134 ? 31.788 31.859 60.166 1.00 10.62 134 ALA A CA 1
ATOM 2137 C C . ALA A 1 134 ? 32.384 32.474 58.906 1.00 10.00 134 ALA A C 1
ATOM 2138 O O . ALA A 1 134 ? 31.700 33.217 58.182 1.00 11.40 134 ALA A O 1
ATOM 2145 N N . ILE A 1 135 ? 33.660 32.209 58.655 1.00 9.78 135 ILE A N 1
ATOM 2146 C CA . ILE A 1 135 ? 34.320 32.751 57.469 1.00 10.36 135 ILE A CA 1
ATOM 2147 C C . ILE A 1 135 ? 33.619 32.277 56.213 1.00 10.69 135 ILE A C 1
ATOM 2148 O O . ILE A 1 135 ? 33.376 33.056 55.287 1.00 11.07 135 ILE A O 1
ATOM 2164 N N . LEU A 1 136 ? 33.332 30.976 56.130 1.00 10.89 136 LEU A N 1
ATOM 2165 C CA A LEU A 1 136 ? 32.681 30.401 54.948 0.53 11.10 136 LEU A CA 1
ATOM 2166 C CA B LEU A 1 136 ? 32.720 30.481 54.903 0.47 12.71 136 LEU A CA 1
ATOM 2167 C C . LEU A 1 136 ? 31.318 31.042 54.706 1.00 12.03 136 LEU A C 1
ATOM 2168 O O . LEU A 1 136 ? 30.938 31.368 53.576 1.00 13.27 136 LEU A O 1
ATOM 2199 N N . THR A 1 137 ? 30.527 31.183 55.770 1.00 11.41 137 THR A N 1
ATOM 2200 C CA . THR A 1 137 ? 29.209 31.790 55.620 1.00 11.36 137 THR A CA 1
ATOM 2201 C C . THR A 1 137 ? 29.338 33.219 55.126 1.00 11.49 137 THR A C 1
ATOM 2202 O O . THR A 1 137 ? 28.613 33.641 54.214 1.00 12.08 137 THR A O 1
ATOM 2213 N N . ALA A 1 138 ? 30.270 33.976 55.708 1.00 11.09 138 ALA A N 1
ATOM 2214 C CA . ALA A 1 138 ? 30.477 35.359 55.279 1.00 11.34 138 ALA A CA 1
ATOM 2215 C C . ALA A 1 138 ? 30.934 35.450 53.836 1.00 12.09 138 ALA A C 1
ATOM 2216 O O . ALA A 1 138 ? 30.480 36.331 53.098 1.00 11.60 138 ALA A O 1
ATOM 2223 N N . LEU A 1 139 ? 31.842 34.559 53.429 1.00 11.93 139 LEU A N 1
ATOM 2224 C CA . LEU A 1 139 ? 32.278 34.553 52.036 1.00 12.12 139 LEU A CA 1
ATOM 2225 C C . LEU A 1 139 ? 31.125 34.313 51.068 1.00 12.50 139 LEU A C 1
ATOM 2226 O O . LEU A 1 139 ? 31.043 34.959 50.018 1.00 13.73 139 LEU A O 1
ATOM 2242 N N . ASP A 1 140 ? 30.209 33.416 51.405 1.00 12.80 140 ASP A N 1
ATOM 2243 C CA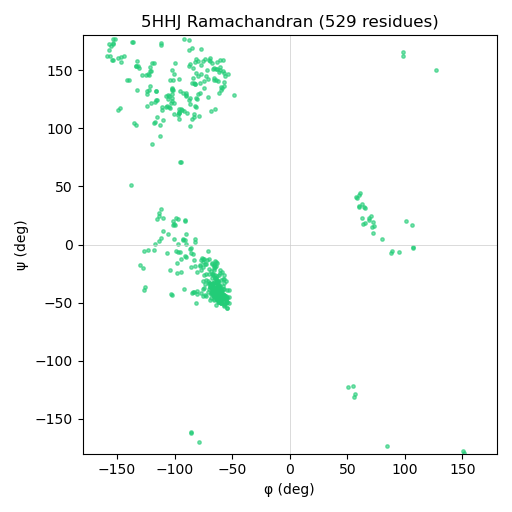 . ASP A 1 140 ? 29.059 33.200 50.539 1.00 13.61 140 ASP A CA 1
ATOM 2244 C C . ASP A 1 140 ? 28.219 34.465 50.418 1.00 13.35 140 ASP A C 1
ATOM 2245 O O . ASP A 1 140 ? 27.737 34.815 49.340 1.00 14.48 140 ASP A O 1
ATOM 2254 N N . MET A 1 141 ? 28.046 35.184 51.515 1.00 12.02 141 MET A N 1
ATOM 2255 C CA . MET A 1 141 ? 27.316 36.443 51.476 1.00 12.30 141 MET A CA 1
ATOM 2256 C C . MET A 1 141 ? 28.057 37.473 50.630 1.00 12.82 141 MET A C 1
ATOM 2257 O O . MET A 1 141 ? 27.440 38.189 49.822 1.00 13.74 141 MET A O 1
ATOM 2271 N N . MET A 1 142 ? 29.373 37.572 50.821 1.00 13.00 142 MET A N 1
ATOM 2272 C CA . MET A 1 142 ? 30.151 38.530 50.047 1.00 13.73 142 MET A CA 1
ATOM 2273 C C . MET A 1 142 ? 30.048 38.227 48.562 1.00 16.75 142 MET A C 1
ATOM 2274 O O . MET A 1 142 ? 29.938 39.142 47.731 1.00 18.88 142 MET A O 1
ATOM 2288 N N . ASN A 1 143 ? 30.174 36.954 48.200 1.00 15.93 143 ASN A N 1
ATOM 2289 C CA . ASN A 1 143 ? 30.163 36.566 46.796 1.00 18.41 143 ASN A CA 1
ATOM 2290 C C . ASN A 1 143 ? 28.775 36.610 46.176 1.00 20.29 143 ASN A C 1
ATOM 2291 O O . ASN A 1 143 ? 28.667 36.518 44.949 1.00 23.17 143 ASN A O 1
ATOM 2302 N N . ASP A 1 144 ? 27.723 36.729 46.952 1.00 18.14 144 ASP A N 1
ATOM 2303 C CA . ASP A 1 144 ? 26.397 37.034 46.446 1.00 18.62 144 ASP A CA 1
ATOM 2304 C C . ASP A 1 144 ? 26.202 38.525 46.212 1.00 19.89 144 ASP A C 1
ATOM 2305 O O . ASP A 1 144 ? 25.103 38.920 45.843 1.00 24.14 144 ASP A O 1
ATOM 2314 N N . GLY A 1 145 ? 27.231 39.352 46.389 1.00 18.57 145 GLY A N 1
ATOM 2315 C CA . GLY A 1 145 ? 27.152 40.777 46.151 1.00 20.40 145 GLY A CA 1
ATOM 2316 C C . GLY A 1 145 ? 27.129 41.633 47.392 1.00 17.53 145 GLY A C 1
ATOM 2317 O O . GLY A 1 145 ? 27.076 42.857 47.281 1.00 19.81 145 GLY A O 1
ATOM 2321 N N . ASN A 1 146 ? 27.141 41.043 48.580 1.00 15.72 146 ASN A N 1
ATOM 2322 C CA . ASN A 1 146 ? 27.040 41.806 49.817 1.00 15.19 146 ASN A CA 1
ATOM 2323 C C . ASN A 1 146 ? 28.441 42.068 50.352 1.00 14.64 146 ASN A C 1
ATOM 2324 O O . ASN A 1 146 ? 28.884 41.489 51.342 1.00 15.19 146 ASN A O 1
ATOM 2335 N N . ASP A 1 147 ? 29.148 42.943 49.633 1.00 14.88 147 ASP A N 1
ATOM 2336 C CA . ASP A 1 147 ? 30.564 43.174 49.867 1.00 16.08 147 ASP A CA 1
ATOM 2337 C C . ASP A 1 147 ? 30.855 44.573 50.389 1.00 14.94 147 ASP A C 1
ATOM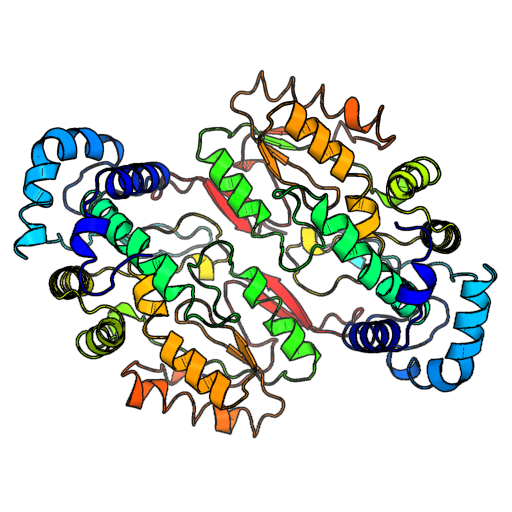 2338 O O . ASP A 1 147 ? 31.997 45.046 50.301 1.00 15.45 147 ASP A O 1
ATOM 2347 N N . TRP A 1 148 ? 29.871 45.203 51.019 1.00 13.54 148 TRP A N 1
ATOM 2348 C CA . TRP A 1 148 ? 30.092 46.324 51.915 1.00 13.75 148 TRP A CA 1
ATOM 2349 C C . TRP A 1 148 ? 29.913 45.796 53.337 1.00 13.62 148 TRP A C 1
ATOM 2350 O O . TRP A 1 148 ? 28.855 45.276 53.680 1.00 15.33 148 TRP A O 1
ATOM 2371 N N . ILE A 1 149 ? 30.962 45.861 54.137 1.00 12.07 149 ILE A N 1
ATOM 2372 C CA . ILE A 1 149 ? 31.007 45.177 55.416 1.00 11.39 149 ILE A CA 1
ATOM 2373 C C . ILE A 1 149 ? 30.849 46.194 56.526 1.00 12.19 149 ILE A C 1
ATOM 2374 O O . ILE A 1 149 ? 31.618 47.157 56.619 1.00 13.84 149 ILE A O 1
ATOM 2390 N N . VAL A 1 150 ? 29.876 45.956 57.389 1.00 10.89 150 VAL A N 1
ATOM 2391 C CA . VAL A 1 150 ? 29.688 46.738 58.608 1.00 11.33 150 VAL A CA 1
ATOM 2392 C C . VAL A 1 150 ? 30.469 46.026 59.702 1.00 10.99 150 VAL A C 1
ATOM 2393 O O . VAL A 1 150 ? 30.146 44.885 60.044 1.00 11.08 150 VAL A O 1
ATOM 2406 N N . ASP A 1 151 ? 31.506 46.686 60.212 1.00 11.14 151 ASP A N 1
ATOM 2407 C CA . ASP A 1 151 ? 32.426 46.111 61.191 1.00 11.69 151 ASP A CA 1
ATOM 2408 C C . ASP A 1 151 ? 32.366 46.956 62.463 1.00 11.89 151 ASP A C 1
ATOM 2409 O O . ASP A 1 151 ? 33.147 47.890 62.654 1.00 13.25 151 ASP A O 1
ATOM 2418 N N . ILE A 1 152 ? 31.409 46.621 63.325 1.00 12.28 152 ILE A N 1
ATOM 2419 C CA . ILE A 1 152 ? 31.246 47.263 64.621 1.00 13.15 152 ILE A CA 1
ATOM 2420 C C . ILE A 1 152 ? 32.231 46.629 65.583 1.00 13.71 152 ILE A C 1
ATOM 2421 O O . ILE A 1 152 ? 32.249 45.407 65.761 1.00 15.86 152 ILE A O 1
ATOM 2437 N N . ASP A 1 153 ? 33.032 47.458 66.217 1.00 13.42 153 ASP A N 1
ATOM 2438 C CA . ASP A 1 153 ? 33.982 47.024 67.212 1.00 13.81 153 ASP A CA 1
ATOM 2439 C C . ASP A 1 153 ? 33.407 47.301 68.581 1.00 12.27 153 ASP A C 1
ATOM 2440 O O . ASP A 1 153 ? 33.105 48.450 68.909 1.00 14.28 153 ASP A O 1
ATOM 2449 N N . LEU A 1 154 ? 33.272 46.252 69.369 1.00 12.70 154 LEU A N 1
ATOM 2450 C CA . LEU A 1 154 ? 32.767 46.357 70.725 1.00 13.58 154 LEU A CA 1
ATOM 2451 C C . LEU A 1 154 ? 33.909 46.306 71.733 1.00 13.41 154 LEU A C 1
ATOM 2452 O O . LEU A 1 154 ? 34.838 45.507 71.601 1.00 13.57 154 LEU A O 1
ATOM 2468 N N . GLU A 1 155 ? 33.796 47.105 72.781 1.00 13.15 155 GLU A N 1
ATOM 2469 C CA . GLU A 1 155 ? 34.702 46.928 73.904 1.00 13.44 155 GLU A CA 1
ATOM 2470 C C . GLU A 1 155 ? 34.469 45.551 74.519 1.00 13.01 155 GLU A C 1
ATOM 2471 O O . GLU A 1 155 ? 33.404 44.952 74.388 1.00 14.05 155 GLU A O 1
ATOM 2483 N N . LYS A 1 156 ? 35.474 45.044 75.214 1.00 13.23 156 LYS A N 1
ATOM 2484 C CA A LYS A 1 156 ? 35.422 43.705 75.800 0.38 14.23 156 LYS A CA 1
ATOM 2485 C CA B LYS A 1 156 ? 35.380 43.693 75.728 0.62 15.03 156 LYS A CA 1
ATOM 2486 C C . LYS A 1 156 ? 34.124 43.491 76.563 1.00 13.51 156 LYS A C 1
ATOM 2487 O O . LYS A 1 156 ? 33.788 44.266 77.466 1.00 12.60 156 LYS A O 1
ATOM 2523 N N . PHE A 1 157 ? 33.441 42.397 76.259 1.00 13.88 157 PHE A N 1
ATOM 2524 C CA . PHE A 1 157 ? 32.134 42.118 76.838 1.00 12.56 157 PHE A CA 1
ATOM 2525 C C . PHE A 1 157 ? 32.167 42.160 78.351 1.00 11.33 157 PHE A C 1
ATOM 2526 O O . PHE A 1 157 ? 31.371 42.858 78.977 1.00 12.30 157 PHE A O 1
ATOM 2543 N N . PHE A 1 158 ? 33.050 41.388 78.972 1.00 12.07 158 PHE A N 1
ATOM 2544 C CA . PHE A 1 158 ? 32.992 41.304 80.428 1.00 12.96 158 PHE A CA 1
ATOM 2545 C C . PHE A 1 158 ? 33.542 42.539 81.112 1.00 14.92 158 PHE A C 1
ATOM 2546 O O . PHE A 1 158 ? 33.247 42.752 82.299 1.00 18.56 158 PHE A O 1
ATOM 2563 N N . ASP A 1 159 ? 34.270 43.396 80.390 1.00 14.40 159 ASP A N 1
ATOM 2564 C CA . ASP A 1 159 ? 34.691 44.668 80.954 1.00 16.72 159 ASP A CA 1
ATOM 2565 C C . ASP A 1 159 ? 33.572 45.686 80.972 1.00 17.22 159 ASP A C 1
ATOM 2566 O O . ASP A 1 159 ? 33.679 46.690 81.678 1.00 21.09 159 ASP A O 1
ATOM 2575 N N . THR A 1 160 ? 32.514 45.473 80.205 1.00 15.58 160 THR A N 1
ATOM 2576 C CA . THR A 1 160 ? 31.524 46.525 79.976 1.00 16.76 160 THR A CA 1
ATOM 2577 C C . THR A 1 160 ? 30.085 46.098 80.195 1.00 15.13 160 THR A C 1
ATOM 2578 O O . THR A 1 160 ? 29.228 46.972 80.353 1.00 17.52 160 THR A O 1
ATOM 2589 N N . VAL A 1 161 ? 29.780 44.810 80.219 1.00 13.02 161 VAL A N 1
ATOM 2590 C CA . VAL A 1 161 ? 28.387 44.399 80.293 1.00 12.75 161 VAL A CA 1
ATOM 2591 C C . VAL A 1 161 ? 27.769 44.858 81.614 1.00 12.76 161 VAL A C 1
ATOM 2592 O O . VAL A 1 161 ? 28.386 44.790 82.682 1.00 13.70 161 VAL A O 1
ATOM 2605 N N . ASN A 1 162 ? 26.529 45.279 81.539 1.00 12.92 162 ASN A N 1
ATOM 2606 C CA . ASN A 1 162 ? 25.763 45.627 82.718 1.00 13.19 162 ASN A CA 1
ATOM 2607 C C . ASN A 1 162 ? 25.211 44.340 83.319 1.00 12.88 162 ASN A C 1
ATOM 2608 O O . ASN A 1 162 ? 24.447 43.623 82.668 1.00 12.36 162 ASN A O 1
ATOM 2619 N N . HIS A 1 163 ? 25.594 44.026 84.552 1.00 12.24 163 HIS A N 1
ATOM 2620 C CA . HIS A 1 163 ? 25.224 42.738 85.133 1.00 12.35 163 HIS A CA 1
ATOM 2621 C C . HIS A 1 163 ? 23.714 42.587 85.247 1.00 12.13 163 HIS A C 1
ATOM 2622 O O . HIS A 1 163 ? 23.178 41.511 84.973 1.00 11.89 163 HIS A O 1
ATOM 2636 N N . ASP A 1 164 ? 23.014 43.637 85.670 1.00 12.56 164 ASP A N 1
ATOM 2637 C CA . ASP A 1 164 ? 21.561 43.535 85.783 1.00 12.71 164 ASP A CA 1
ATOM 2638 C C . ASP A 1 164 ? 20.917 43.260 84.438 1.00 12.80 164 ASP A C 1
ATOM 2639 O O . ASP A 1 164 ? 19.987 42.457 84.363 1.00 13.32 164 ASP A O 1
ATOM 2648 N N . LYS A 1 165 ? 21.355 43.947 83.372 1.00 13.30 165 LYS A N 1
ATOM 2649 C CA A LYS A 1 165 ? 20.771 43.706 82.052 0.73 14.01 165 LYS A CA 1
ATOM 2650 C CA B LYS A 1 165 ? 20.751 43.700 82.068 0.27 13.78 165 LYS A CA 1
ATOM 2651 C C . LYS A 1 165 ? 20.984 42.263 81.627 1.00 12.84 165 LYS A C 1
ATOM 2652 O O . LYS A 1 165 ? 20.067 41.606 81.099 1.00 13.61 165 LYS A O 1
ATOM 2689 N N . LEU A 1 166 ? 22.191 41.756 81.836 1.00 11.33 166 LEU A N 1
ATOM 2690 C CA . LEU A 1 166 ? 22.491 40.382 81.464 1.00 11.21 166 LEU A CA 1
ATOM 2691 C C . LEU A 1 166 ? 21.627 39.405 82.262 1.00 11.09 166 LEU A C 1
ATOM 2692 O O . LEU A 1 166 ? 21.040 38.466 81.715 1.00 11.46 166 LEU A O 1
ATOM 2708 N N . MET A 1 167 ? 21.546 39.604 83.579 1.00 10.77 167 MET A N 1
ATOM 2709 C CA . MET A 1 167 ? 20.773 38.680 84.404 1.00 11.56 167 MET A CA 1
ATOM 2710 C C . MET A 1 167 ? 19.285 38.762 84.090 1.00 11.75 167 MET A C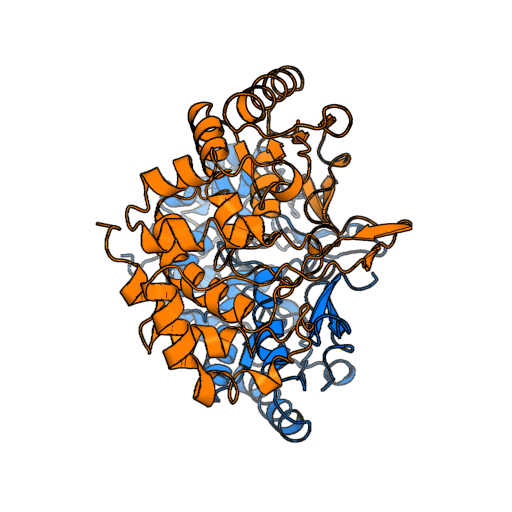 1
ATOM 2711 O O . MET A 1 167 ? 18.587 37.745 84.153 1.00 12.12 167 MET A O 1
ATOM 2725 N N . THR A 1 168 ? 18.788 39.943 83.729 1.00 12.16 168 THR A N 1
ATOM 2726 C CA . THR A 1 168 ? 17.408 40.063 83.277 1.00 13.16 168 THR A CA 1
ATOM 2727 C C . THR A 1 168 ? 17.153 39.221 82.030 1.00 12.47 168 THR A C 1
ATOM 2728 O O . THR A 1 168 ? 16.137 38.520 81.942 1.00 13.05 168 THR A O 1
ATOM 2739 N N . ILE A 1 169 ? 18.047 39.285 81.043 1.00 11.83 169 ILE A N 1
ATOM 2740 C CA . ILE A 1 169 ? 17.853 38.475 79.849 1.00 11.43 169 ILE A CA 1
ATOM 2741 C C . ILE A 1 169 ? 17.867 37.001 80.222 1.00 11.63 169 ILE A C 1
ATOM 2742 O O . ILE A 1 169 ? 17.000 36.230 79.797 1.00 11.70 169 ILE A O 1
ATOM 2758 N N . ILE A 1 170 ? 18.869 36.572 81.006 1.00 11.19 170 ILE A N 1
ATOM 2759 C CA . ILE A 1 170 ? 18.957 35.169 81.389 1.00 11.45 170 ILE A CA 1
ATOM 2760 C C . ILE A 1 170 ? 17.685 34.732 82.088 1.00 11.26 170 ILE A C 1
ATOM 2761 O O . ILE A 1 170 ? 17.169 33.636 81.834 1.00 11.79 170 ILE A O 1
ATOM 2777 N N . GLY A 1 171 ? 17.180 35.572 82.995 1.00 11.80 171 GLY A N 1
ATOM 2778 C CA . GLY A 1 171 ? 16.009 35.229 83.786 1.00 11.82 171 GLY A CA 1
ATOM 2779 C C . GLY A 1 171 ? 14.720 35.064 82.987 1.00 13.13 171 GLY A C 1
ATOM 2780 O O . GLY A 1 171 ? 13.745 34.528 83.525 1.00 13.79 171 GLY A O 1
ATOM 2784 N N . ARG A 1 172 ? 14.675 35.501 81.730 1.00 12.29 172 ARG A N 1
ATOM 2785 C CA . ARG A 1 172 ? 13.508 35.217 80.901 1.00 13.05 172 ARG A CA 1
ATOM 2786 C C . ARG A 1 172 ? 13.348 33.721 80.674 1.00 12.56 172 ARG A C 1
ATOM 2787 O O . ARG A 1 172 ? 12.223 33.239 80.496 1.00 13.78 172 ARG A O 1
ATOM 2808 N N . THR A 1 173 ? 14.459 32.990 80.621 1.00 11.35 173 THR A N 1
ATOM 2809 C CA . THR A 1 173 ? 14.467 31.548 80.434 1.00 11.88 173 THR A CA 1
ATOM 2810 C C . THR A 1 173 ? 14.717 30.788 81.731 1.00 11.44 173 THR A C 1
ATOM 2811 O O . THR A 1 173 ? 14.089 29.763 81.973 1.00 13.05 173 THR A O 1
ATOM 2822 N N . ILE A 1 174 ? 15.672 31.235 82.540 1.00 11.76 174 ILE A N 1
ATOM 2823 C CA . ILE A 1 174 ? 16.101 30.518 83.728 1.00 11.94 174 ILE A CA 1
ATOM 2824 C C . ILE A 1 174 ? 15.339 31.113 84.912 1.00 12.76 174 ILE A C 1
ATOM 2825 O O . ILE A 1 174 ? 15.585 32.248 85.333 1.00 13.47 174 ILE A O 1
ATOM 2841 N N . LYS A 1 175 ? 14.383 30.350 85.432 1.00 14.12 175 LYS A N 1
ATOM 2842 C CA . LYS A 1 175 ? 13.516 30.811 86.512 1.00 16.00 175 LYS A CA 1
ATOM 2843 C C . LYS A 1 175 ? 13.993 30.344 87.878 1.00 16.92 175 LYS A C 1
ATOM 2844 O O . LYS A 1 175 ? 13.357 30.634 88.885 1.00 21.27 175 LYS A O 1
ATOM 2863 N N . ASP A 1 176 ? 15.083 29.623 87.936 1.00 14.23 176 ASP A N 1
ATOM 2864 C CA . ASP A 1 176 ? 15.653 29.112 89.179 1.00 13.98 176 ASP A CA 1
ATOM 2865 C C . ASP A 1 176 ? 16.536 30.194 89.806 1.00 13.40 176 ASP A C 1
ATOM 2866 O O . ASP A 1 176 ? 17.625 30.499 89.303 1.00 13.15 176 ASP A O 1
ATOM 2875 N N . GLY A 1 177 ? 16.055 30.787 90.899 1.00 13.63 177 GLY A N 1
ATOM 2876 C CA . GLY A 1 177 ? 16.742 31.886 91.535 1.00 14.01 177 GLY A CA 1
ATOM 2877 C C . GLY A 1 177 ? 18.091 31.510 92.109 1.00 12.29 177 GLY A C 1
ATOM 2878 O O . GLY A 1 177 ? 18.968 32.361 92.239 1.00 12.61 177 GLY A O 1
ATOM 2882 N N . ASP A 1 178 ? 18.278 30.233 92.466 1.00 12.12 178 ASP A N 1
ATOM 2883 C CA . ASP A 1 178 ? 19.581 29.786 92.940 1.00 12.47 178 ASP A CA 1
ATOM 2884 C C . ASP A 1 178 ? 20.610 29.754 91.828 1.00 11.51 178 ASP A C 1
ATOM 2885 O O . ASP A 1 178 ? 21.795 30.028 92.071 1.00 11.99 178 ASP A O 1
ATOM 2894 N N . VAL A 1 179 ? 20.193 29.438 90.600 1.00 11.94 179 VAL A N 1
ATOM 2895 C CA . VAL A 1 179 ? 21.090 29.492 89.457 1.00 11.12 179 VAL A CA 1
ATOM 2896 C C . VAL A 1 179 ? 21.385 30.930 89.084 1.00 11.40 179 VAL A C 1
ATOM 2897 O O . VAL A 1 179 ? 22.531 31.285 88.813 1.00 11.63 179 VAL A O 1
ATOM 2910 N N . ILE A 1 180 ? 20.350 31.776 89.059 1.00 11.64 180 ILE A N 1
ATOM 2911 C CA . ILE A 1 180 ? 20.564 33.199 88.824 1.00 11.92 180 ILE A CA 1
ATOM 2912 C C . ILE A 1 180 ? 21.595 33.748 89.799 1.00 11.24 180 ILE A C 1
ATOM 2913 O O . ILE A 1 180 ? 22.510 34.472 89.421 1.00 12.25 180 ILE A O 1
ATOM 2929 N N . SER A 1 181 ? 21.460 33.379 91.079 1.00 11.03 181 SER A N 1
ATOM 2930 C CA . SER A 1 181 ? 22.341 33.916 92.104 1.00 11.06 181 SER A CA 1
ATOM 2931 C C . SER A 1 181 ? 23.796 33.555 91.837 1.00 10.36 181 SER A C 1
ATOM 2932 O O . SER A 1 181 ? 24.673 34.420 91.915 1.00 11.08 181 SER A O 1
ATOM 2940 N N . ILE A 1 182 ? 24.096 32.275 91.569 1.00 9.81 182 ILE A N 1
ATOM 2941 C CA . ILE A 1 182 ? 25.495 31.889 91.393 1.00 9.80 182 ILE A CA 1
ATOM 2942 C C . ILE A 1 182 ? 26.067 32.466 90.102 1.00 10.02 182 ILE A C 1
ATOM 2943 O O . ILE A 1 182 ? 27.233 32.841 90.055 1.00 10.59 182 ILE A O 1
ATOM 2959 N N . VAL A 1 183 ? 25.264 32.535 89.042 1.00 10.72 183 VAL A N 1
ATOM 2960 C CA . VAL A 1 183 ? 25.758 33.129 87.800 1.00 10.61 183 VAL A CA 1
ATOM 2961 C C . VAL A 1 183 ? 26.172 34.572 88.035 1.00 11.02 183 VAL A C 1
ATOM 2962 O O . VAL A 1 183 ? 27.233 35.017 87.577 1.00 11.51 183 VAL A O 1
ATOM 2975 N N . ARG A 1 184 ? 25.360 35.323 88.776 1.00 11.23 184 ARG A N 1
ATOM 2976 C CA A ARG A 1 184 ? 25.732 36.701 89.037 0.58 12.19 184 ARG A CA 1
ATOM 2977 C CA B ARG A 1 184 ? 25.709 36.706 89.070 0.42 13.08 184 ARG A CA 1
ATOM 2978 C C . ARG A 1 184 ? 27.033 36.781 89.825 1.00 11.91 184 ARG A C 1
ATOM 2979 O O . ARG A 1 184 ? 27.883 37.626 89.547 1.00 12.93 184 ARG A O 1
ATOM 3020 N N . LYS A 1 185 ? 27.218 35.910 90.806 1.00 11.15 185 LYS A N 1
ATOM 3021 C CA A LYS A 1 185 ? 28.473 35.950 91.543 0.52 11.71 185 LYS A CA 1
ATOM 3022 C CA B LYS A 1 185 ? 28.471 35.914 91.552 0.48 11.81 185 LYS A CA 1
ATOM 3023 C C . LYS A 1 185 ? 29.664 35.636 90.642 1.00 11.24 185 LYS A C 1
ATOM 3024 O O . LYS A 1 185 ? 30.748 36.200 90.827 1.00 12.37 185 LYS A O 1
ATOM 3061 N N . TYR A 1 186 ? 29.497 34.758 89.667 1.00 11.16 186 TYR A N 1
ATOM 3062 C CA . TYR A 1 186 ? 30.600 34.519 88.749 1.00 10.63 186 TYR A CA 1
ATOM 3063 C C . TYR A 1 186 ? 30.908 35.742 87.894 1.00 11.08 186 TYR A C 1
ATOM 3064 O O . TYR A 1 186 ? 32.079 35.967 87.580 1.00 11.19 186 TYR A O 1
ATOM 3082 N N . LEU A 1 187 ? 29.904 36.535 87.499 1.00 11.94 187 LEU A N 1
ATOM 3083 C CA . LEU A 1 187 ? 30.213 37.786 86.816 1.00 12.27 187 LEU A CA 1
ATOM 3084 C C . LEU A 1 187 ? 31.168 38.643 87.640 1.00 12.71 187 LEU A C 1
ATOM 3085 O O . LEU A 1 187 ? 32.181 39.139 87.118 1.00 13.39 187 LEU A O 1
ATOM 3101 N N . VAL A 1 188 ? 30.860 38.833 88.930 1.00 11.87 188 VAL A N 1
ATOM 3102 C CA . VAL A 1 188 ? 31.678 39.705 89.746 1.00 13.05 188 VAL A CA 1
ATOM 3103 C C . VAL A 1 188 ? 33.057 39.124 89.941 1.00 12.20 188 VAL A C 1
ATOM 3104 O O . VAL A 1 188 ? 34.015 39.874 90.113 1.00 14.55 188 VAL A O 1
ATOM 3117 N N . SER A 1 189 ? 33.202 37.804 89.862 1.00 11.71 189 SER A N 1
ATOM 3118 C CA . SER A 1 189 ? 34.507 37.187 90.041 1.00 11.38 189 SER A CA 1
ATOM 3119 C C . SER A 1 189 ? 35.480 37.509 88.928 1.00 11.22 189 SER A C 1
ATOM 3120 O O . SER A 1 189 ? 36.685 37.300 89.110 1.00 12.49 189 SER A O 1
ATOM 3128 N N . GLY A 1 190 ? 35.004 38.001 87.795 1.00 10.96 190 GLY A N 1
ATOM 3129 C CA . GLY A 1 190 ? 35.869 38.423 86.712 1.00 11.85 190 GLY A CA 1
ATOM 3130 C C . GLY A 1 190 ? 36.019 37.452 85.570 1.00 11.14 190 GLY A C 1
ATOM 3131 O O . GLY A 1 190 ? 36.956 37.591 84.779 1.00 12.62 190 GLY A O 1
ATOM 3135 N N . ILE A 1 191 ? 35.096 36.515 85.397 1.00 10.80 191 ILE A N 1
ATOM 3136 C CA . ILE A 1 191 ? 35.210 35.606 84.257 1.00 10.64 191 ILE A CA 1
ATOM 3137 C C . ILE A 1 191 ? 35.236 36.407 82.952 1.00 11.26 191 ILE A C 1
ATOM 3138 O O . ILE A 1 191 ? 34.646 37.486 82.843 1.00 12.26 191 ILE A O 1
ATOM 3154 N N . MET A 1 192 ? 35.929 35.868 81.960 1.00 10.16 192 MET A N 1
ATOM 3155 C CA . MET A 1 192 ? 36.244 36.613 80.747 1.00 10.90 192 MET A CA 1
ATOM 3156 C C . MET A 1 192 ? 36.389 35.649 79.578 1.00 10.14 192 MET A C 1
ATOM 3157 O O . MET A 1 192 ? 36.267 34.435 79.732 1.00 10.53 192 MET A O 1
ATOM 3171 N N . ILE A 1 193 ? 36.618 36.198 78.383 1.00 10.28 193 ILE A N 1
ATOM 3172 C CA . ILE A 1 193 ? 36.678 35.418 77.156 1.00 10.15 193 ILE A CA 1
ATOM 3173 C C . ILE A 1 193 ? 38.104 35.410 76.637 1.00 10.95 193 ILE A C 1
ATOM 3174 O O . ILE A 1 193 ? 38.610 36.455 76.227 1.00 12.82 193 ILE A O 1
ATOM 3190 N N . ASP A 1 194 ? 38.701 34.225 76.558 1.00 10.77 194 ASP A N 1
ATOM 3191 C CA . ASP A 1 194 ? 40.015 34.016 75.951 1.00 10.91 194 ASP A CA 1
ATOM 3192 C C . ASP A 1 194 ? 39.920 34.335 74.465 1.00 11.58 194 ASP A C 1
ATOM 3193 O O . ASP A 1 194 ? 39.194 33.671 73.725 1.00 12.90 194 ASP A O 1
ATOM 3202 N N . ASP A 1 195 ? 40.654 35.356 74.029 1.00 11.34 195 ASP A N 1
ATOM 3203 C CA . ASP A 1 195 ? 40.564 35.877 72.667 1.00 12.00 195 ASP A CA 1
ATOM 3204 C C . ASP A 1 195 ? 41.627 35.335 71.726 1.00 11.05 195 ASP A C 1
ATOM 3205 O O . ASP A 1 195 ? 41.869 35.937 70.674 1.00 11.50 195 ASP A O 1
ATOM 3214 N N . GLU A 1 196 ? 42.208 34.185 72.026 1.00 10.07 196 GLU A N 1
ATOM 3215 C CA . GLU A 1 196 ? 43.291 33.707 71.178 1.00 10.80 196 GLU A CA 1
ATOM 3216 C C . GLU A 1 196 ? 42.824 33.319 69.787 1.00 10.20 196 GLU A C 1
ATOM 3217 O O . GLU A 1 196 ? 43.645 33.254 68.871 1.00 11.01 196 GLU A O 1
ATOM 3229 N N . TYR A 1 197 ? 41.531 33.116 69.582 1.00 10.46 197 TYR A N 1
ATOM 3230 C CA . TYR A 1 197 ? 41.036 32.901 68.227 1.00 11.07 197 TYR A CA 1
ATOM 3231 C C . TYR A 1 197 ? 41.363 34.075 67.308 1.00 10.77 197 TYR A C 1
ATOM 3232 O O . TYR A 1 197 ? 41.424 33.897 66.091 1.00 11.92 197 TYR A O 1
ATOM 3250 N N . GLU A 1 198 ? 41.583 35.271 67.856 1.00 10.29 198 GLU A N 1
ATOM 3251 C CA . GLU A 1 198 ? 41.932 36.415 67.021 1.00 10.89 198 GLU A CA 1
ATOM 3252 C C . GLU A 1 198 ? 43.282 36.231 66.353 1.00 11.03 198 GLU A C 1
ATOM 3253 O O . GLU A 1 198 ? 43.571 36.914 65.361 1.00 12.30 198 GLU A O 1
ATOM 3265 N N . ASP A 1 199 ? 44.106 35.347 66.895 1.00 11.25 199 ASP A N 1
ATOM 3266 C CA . ASP A 1 199 ? 45.422 35.036 66.361 1.00 12.48 199 ASP A CA 1
ATOM 3267 C C . ASP A 1 199 ? 45.407 33.743 65.565 1.00 11.66 199 ASP A C 1
ATOM 3268 O O . ASP A 1 199 ? 46.461 33.142 65.351 1.00 12.91 199 ASP A O 1
ATOM 3277 N N . SER A 1 200 ? 44.226 33.286 65.165 1.00 10.94 200 SER A N 1
ATOM 3278 C CA . SER A 1 200 ? 44.064 32.091 64.344 1.00 11.46 200 SER A CA 1
ATOM 3279 C C . SER A 1 200 ? 44.323 30.798 65.109 1.00 10.55 200 SER A C 1
ATOM 3280 O O . SER A 1 200 ? 44.484 29.748 64.479 1.00 11.84 200 SER A O 1
ATOM 3288 N N . ILE A 1 201 ? 44.331 30.861 66.434 1.00 10.52 201 ILE A N 1
ATOM 3289 C CA . ILE A 1 201 ? 44.639 29.697 67.256 1.00 10.50 201 ILE A CA 1
ATOM 3290 C C . ILE A 1 201 ? 43.397 28.836 67.399 1.00 10.33 201 ILE A C 1
ATOM 3291 O O . ILE A 1 201 ? 42.282 29.349 67.605 1.00 10.87 201 ILE A O 1
ATOM 3307 N N . VAL A 1 202 ? 43.589 27.523 67.308 1.00 10.23 202 VAL A N 1
ATOM 3308 C CA . VAL A 1 202 ? 42.571 26.506 67.531 1.00 9.71 202 VAL A CA 1
ATOM 3309 C C . VAL A 1 202 ? 43.009 25.693 68.738 1.00 10.38 202 VAL A C 1
ATOM 3310 O O . VAL A 1 202 ? 44.170 25.281 68.828 1.00 10.47 202 VAL A O 1
ATOM 3323 N N . GLY A 1 203 ? 42.096 25.477 69.667 1.00 10.33 203 GLY A N 1
ATOM 3324 C CA . GLY A 1 203 ? 42.396 24.697 70.847 1.00 11.30 203 GLY A CA 1
ATOM 3325 C C . GLY A 1 203 ? 41.566 25.147 72.024 1.00 11.97 203 GLY A C 1
ATOM 3326 O O . GLY A 1 203 ? 40.747 26.053 71.925 1.00 12.46 203 GLY A O 1
ATOM 3330 N N . THR A 1 204 ? 41.821 24.498 73.154 1.00 12.98 204 THR A N 1
ATOM 3331 C CA A THR A 1 204 ? 40.983 24.706 74.323 0.87 14.99 204 THR A CA 1
ATOM 3332 C CA B THR A 1 204 ? 41.016 24.684 74.369 0.13 11.80 204 THR A CA 1
ATOM 3333 C C . THR A 1 204 ? 41.238 26.080 74.938 1.00 12.53 204 THR A C 1
ATOM 3334 O O . THR A 1 204 ? 42.360 26.381 75.328 1.00 13.44 204 THR A O 1
ATOM 3354 N N . PRO A 1 205 ? 40.228 26.937 75.054 1.00 12.86 205 PRO A N 1
ATOM 3355 C CA . PRO A 1 205 ? 40.446 28.230 75.711 1.00 12.61 205 PRO A CA 1
ATOM 3356 C C . PRO A 1 205 ? 40.667 28.036 77.199 1.00 11.74 205 PRO A C 1
ATOM 3357 O O . PRO A 1 205 ? 40.242 27.040 77.785 1.00 13.67 205 PRO A O 1
ATOM 3368 N N . GLN A 1 206 ? 41.290 29.022 77.825 1.00 10.84 206 GLN A N 1
ATOM 3369 C CA . GLN A 1 206 ? 41.345 29.046 79.283 1.00 11.04 206 GLN A CA 1
ATOM 3370 C C . GLN A 1 206 ? 40.255 29.927 79.865 1.00 11.14 206 GLN A C 1
ATOM 3371 O O . GLN A 1 206 ? 39.900 30.965 79.307 1.00 12.98 206 GLN A O 1
ATOM 3385 N N . GLY A 1 207 ? 39.703 29.484 80.983 1.00 12.69 207 GLY A N 1
ATOM 3386 C CA . GLY A 1 207 ? 38.706 30.276 81.701 1.00 12.30 207 GLY A CA 1
ATOM 3387 C C . GLY A 1 207 ? 37.375 30.429 81.007 1.00 11.81 207 GLY A C 1
ATOM 3388 O O . GLY A 1 207 ? 36.642 31.351 81.329 1.00 11.95 207 GLY A O 1
ATOM 3392 N N . GLY A 1 208 ? 37.043 29.546 80.080 1.00 11.37 208 GLY A N 1
ATOM 3393 C CA . GLY A 1 208 ? 35.881 29.732 79.239 1.00 12.24 208 GLY A CA 1
ATOM 3394 C C . GLY A 1 208 ? 34.768 28.728 79.434 1.00 11.58 208 GLY A C 1
ATOM 3395 O O . GLY A 1 208 ? 33.950 28.544 78.519 1.00 13.00 208 GLY A O 1
ATOM 3399 N N . ASN A 1 209 ? 34.629 28.131 80.632 1.00 11.69 209 ASN A N 1
ATOM 3400 C CA A ASN A 1 209 ? 33.554 27.168 80.750 0.54 12.36 209 ASN A CA 1
ATOM 3401 C CA B ASN A 1 209 ? 33.571 27.159 80.867 0.46 13.02 209 ASN A CA 1
ATOM 3402 C C . ASN A 1 209 ? 32.183 27.813 80.798 1.00 11.87 209 ASN A C 1
ATOM 3403 O O . ASN A 1 209 ? 31.206 27.179 80.389 1.00 14.99 209 ASN A O 1
ATOM 3424 N N . LEU A 1 210 ? 32.060 29.031 81.274 1.00 10.02 210 LEU A N 1
ATOM 3425 C CA . LEU A 1 210 ? 30.755 29.689 81.411 1.00 9.70 210 LEU A CA 1
ATOM 3426 C C . LEU A 1 210 ? 30.685 31.054 80.739 1.00 9.18 210 LEU A C 1
ATOM 3427 O O . LEU A 1 210 ? 29.639 31.405 80.177 1.00 9.62 210 LEU A O 1
ATOM 3443 N N . SER A 1 211 ? 31.750 31.849 80.814 1.00 9.75 211 SER A N 1
ATOM 3444 C CA . SER A 1 211 ? 31.694 33.211 80.291 1.00 9.58 211 SER A CA 1
ATOM 3445 C C . SER A 1 211 ? 31.261 33.286 78.836 1.00 9.20 211 SER A C 1
ATOM 3446 O O . SER A 1 211 ? 30.390 34.106 78.517 1.00 9.50 211 SER A O 1
ATOM 3454 N N . PRO A 1 212 ? 31.786 32.479 77.919 1.00 10.19 212 PRO A N 1
ATOM 3455 C CA . PRO A 1 212 ? 31.363 32.653 76.512 1.00 10.03 212 PRO A CA 1
ATOM 3456 C C . PRO A 1 212 ? 29.889 32.371 76.324 1.00 9.68 212 PRO A C 1
ATOM 3457 O O . PRO A 1 212 ? 29.217 33.040 75.527 1.00 10.05 212 PRO A O 1
ATOM 3468 N N . LEU A 1 213 ? 29.344 31.374 77.039 1.00 9.67 213 LEU A N 1
ATOM 3469 C CA . LEU A 1 213 ? 27.920 31.107 76.940 1.00 9.46 213 LEU A CA 1
ATOM 3470 C C . LEU A 1 213 ? 27.118 32.313 77.390 1.00 9.41 213 LEU A C 1
ATOM 3471 O O . LEU A 1 213 ? 26.123 32.677 76.752 1.00 9.49 213 LEU A O 1
ATOM 3487 N N . LEU A 1 214 ? 27.503 32.938 78.501 1.00 8.88 214 LEU A N 1
ATOM 3488 C CA . LEU A 1 214 ? 26.758 34.087 78.981 1.00 9.01 214 LEU A CA 1
ATOM 3489 C C . LEU A 1 214 ? 26.783 35.216 77.954 1.00 9.05 214 LEU A C 1
ATOM 3490 O O . LEU A 1 214 ? 25.765 35.890 77.719 1.00 9.73 214 LEU A O 1
ATOM 3506 N N . ALA A 1 215 ? 27.940 35.441 77.329 1.00 9.13 215 ALA A N 1
ATOM 3507 C CA . ALA A 1 215 ? 28.019 36.463 76.286 1.00 9.48 215 ALA A CA 1
ATOM 3508 C C . ALA A 1 215 ? 27.098 36.131 75.116 1.00 9.35 215 ALA A C 1
ATOM 3509 O O . ALA A 1 215 ? 26.408 37.013 74.585 1.00 10.52 215 ALA A O 1
ATOM 3516 N N . ASN A 1 216 ? 27.062 34.863 74.727 1.00 8.95 216 ASN A N 1
ATOM 3517 C CA . ASN A 1 216 ? 26.157 34.429 73.666 1.00 9.48 216 ASN A CA 1
ATOM 3518 C C . ASN A 1 216 ? 24.700 34.610 74.046 1.00 9.50 216 ASN A C 1
ATOM 3519 O O . ASN A 1 216 ? 23.880 34.927 73.190 1.00 9.65 216 ASN A O 1
ATOM 3530 N N . ILE A 1 217 ? 24.341 34.423 75.318 1.00 9.38 217 ILE A N 1
ATOM 3531 C CA . ILE A 1 217 ? 22.946 34.652 75.726 1.00 9.84 217 ILE A CA 1
ATOM 3532 C C . ILE A 1 217 ? 22.563 36.100 75.473 1.00 9.17 217 ILE A C 1
ATOM 3533 O O . ILE A 1 217 ? 21.479 36.402 74.960 1.00 10.15 217 ILE A O 1
ATOM 3549 N N . MET A 1 218 ? 23.412 37.036 75.876 1.00 9.76 218 MET A N 1
ATOM 3550 C CA A MET A 1 218 ? 23.081 38.439 75.635 0.71 9.63 218 MET A CA 1
ATOM 3551 C CA B MET A 1 218 ? 23.121 38.450 75.641 0.29 11.02 218 MET A CA 1
ATOM 3552 C C . MET A 1 218 ? 23.113 38.766 74.150 1.00 9.36 218 MET A C 1
ATOM 3553 O O . MET A 1 218 ? 22.216 39.439 73.636 1.00 10.39 218 MET A O 1
ATOM 3580 N N . LEU A 1 219 ? 24.151 38.340 73.447 1.00 9.16 219 LEU A N 1
ATOM 3581 C CA . LEU A 1 219 ? 24.305 38.714 72.046 1.00 9.23 219 LEU A CA 1
ATOM 3582 C C . LEU A 1 219 ? 23.320 38.010 71.134 1.00 9.37 219 LEU A C 1
ATOM 3583 O O . LEU A 1 219 ? 23.076 38.487 70.021 1.00 9.86 219 LEU A O 1
ATOM 3599 N N . ASN A 1 220 ? 22.702 36.942 71.618 1.00 9.22 220 ASN A N 1
ATOM 3600 C CA . ASN A 1 220 ? 21.580 36.359 70.905 1.00 8.98 220 ASN A CA 1
ATOM 3601 C C . ASN A 1 220 ? 20.464 37.374 70.698 1.00 9.36 220 ASN A C 1
ATOM 3602 O O . ASN A 1 220 ? 19.717 37.303 69.726 1.00 10.29 220 ASN A O 1
ATOM 3613 N N . GLU A 1 221 ? 20.325 38.333 71.615 1.00 9.51 221 GLU A N 1
ATOM 3614 C CA . GLU A 1 221 ? 19.352 39.405 71.431 1.00 9.93 221 GLU A CA 1
ATOM 3615 C C . GLU A 1 221 ? 19.680 40.221 70.183 1.00 10.19 221 GLU A C 1
ATOM 3616 O O . GLU A 1 221 ? 18.780 40.645 69.455 1.00 11.38 221 GLU A O 1
ATOM 3628 N N . LEU A 1 222 ? 20.973 40.470 69.943 1.00 9.61 222 LEU A N 1
ATOM 3629 C CA . LEU A 1 222 ? 21.410 41.135 68.720 1.00 9.98 222 LEU A CA 1
ATOM 3630 C C . LEU A 1 222 ? 21.124 40.278 67.501 1.00 9.75 222 LEU A C 1
ATOM 3631 O O . LEU A 1 222 ? 20.622 40.775 66.484 1.00 10.74 222 LEU A O 1
ATOM 3647 N N . ASP A 1 223 ? 21.428 38.987 67.570 1.00 9.60 223 ASP A N 1
ATOM 3648 C CA . ASP A 1 223 ? 21.155 38.115 66.437 1.00 10.01 223 ASP A CA 1
ATOM 3649 C C . ASP A 1 223 ? 19.687 38.160 66.037 1.00 10.54 223 ASP A C 1
ATOM 3650 O O . ASP A 1 223 ? 19.362 38.201 64.845 1.00 10.89 223 ASP A O 1
ATOM 3659 N N . LYS A 1 224 ? 18.783 38.102 67.022 1.00 10.24 224 LYS A N 1
ATOM 3660 C CA . LYS A 1 224 ? 17.362 38.143 66.715 1.00 10.49 224 LYS A CA 1
ATOM 3661 C C . LYS A 1 224 ? 16.968 39.445 66.050 1.00 11.27 224 LYS A C 1
ATOM 3662 O O . LYS A 1 224 ? 16.132 39.457 65.132 1.00 12.44 224 LYS A O 1
ATOM 3681 N N . GLU A 1 225 ? 17.539 40.556 66.522 1.00 11.29 225 GLU A N 1
ATOM 3682 C CA . GLU A 1 225 ? 17.250 41.849 65.907 1.00 11.78 225 GLU A CA 1
ATOM 3683 C C . GLU A 1 225 ? 17.758 41.887 64.467 1.00 11.96 225 GLU A C 1
ATOM 3684 O O . GLU A 1 225 ? 17.065 42.383 63.564 1.00 13.04 225 GLU A O 1
ATOM 3696 N N . MET A 1 226 ? 18.980 41.409 64.233 1.00 11.26 226 MET A N 1
ATOM 3697 C CA . MET A 1 226 ? 19.514 41.422 62.887 1.00 11.27 226 MET A CA 1
ATOM 3698 C C . MET A 1 226 ? 18.695 40.523 61.969 1.00 11.26 226 MET A C 1
ATOM 3699 O O . MET A 1 226 ? 18.442 40.870 60.808 1.00 12.24 226 MET A O 1
ATOM 3713 N N . GLU A 1 227 ? 18.257 39.374 62.483 1.00 11.52 227 GLU A N 1
ATOM 3714 C CA . GLU A 1 227 ? 17.409 38.477 61.711 1.00 12.23 227 GLU A CA 1
ATOM 3715 C C . GLU A 1 227 ? 16.069 39.132 61.386 1.00 13.09 227 GLU A C 1
ATOM 3716 O O . GLU A 1 227 ? 15.584 39.046 60.251 1.00 13.97 227 GLU A O 1
ATOM 3728 N N . LYS A 1 228 ? 15.482 39.830 62.350 1.00 12.80 228 LYS A N 1
ATOM 3729 C CA . LYS A 1 228 ? 14.236 40.545 62.115 1.00 14.36 228 LYS A CA 1
ATOM 3730 C C . LYS A 1 228 ? 14.393 41.552 60.990 1.00 14.75 228 LYS A C 1
ATOM 3731 O O . LYS A 1 228 ? 13.464 41.771 60.196 1.00 16.42 228 LYS A O 1
ATOM 3750 N N . ARG A 1 229 ? 15.539 42.209 60.932 1.00 13.62 229 ARG A N 1
ATOM 3751 C CA . ARG A 1 229 ? 15.825 43.199 59.907 1.00 14.87 229 ARG A CA 1
ATOM 3752 C C . ARG A 1 229 ? 16.305 42.568 58.596 1.00 14.11 229 ARG A C 1
ATOM 3753 O O . ARG A 1 229 ? 16.613 43.304 57.648 1.00 17.60 229 ARG A O 1
ATOM 3774 N N . GLY A 1 230 ? 16.377 41.238 58.503 1.00 14.86 230 GLY A N 1
ATOM 3775 C CA . GLY A 1 230 ? 16.773 40.582 57.270 1.00 15.00 230 GLY A CA 1
ATOM 3776 C C . GLY A 1 230 ? 18.237 40.747 56.924 1.00 14.10 230 GLY A C 1
ATOM 3777 O O . GLY A 1 230 ? 18.610 40.624 55.757 1.00 16.33 230 GLY A O 1
ATOM 3781 N N . LEU A 1 231 ? 19.091 40.980 57.900 1.00 12.27 231 LEU A N 1
ATOM 3782 C CA . LEU A 1 231 ? 20.496 41.234 57.616 1.00 11.66 231 LEU A CA 1
ATOM 3783 C C . LEU A 1 231 ? 21.275 39.939 57.457 1.00 12.41 231 LEU A C 1
ATOM 3784 O O . LEU A 1 231 ? 20.972 38.920 58.086 1.00 13.90 231 LEU A O 1
ATOM 3800 N N . ASN A 1 232 ? 22.338 40.016 56.667 1.00 11.70 232 ASN A N 1
ATOM 3801 C CA . ASN A 1 232 ? 23.279 38.913 56.454 1.00 11.46 232 ASN A CA 1
ATOM 3802 C C . ASN A 1 232 ? 24.451 39.136 57.402 1.00 10.48 232 ASN A C 1
ATOM 3803 O O . ASN A 1 232 ? 25.173 40.121 57.243 1.00 11.65 232 ASN A O 1
ATOM 3814 N N . PHE A 1 233 ? 24.629 38.262 58.382 1.00 9.85 233 PHE A N 1
ATOM 3815 C CA . PHE A 1 233 ? 25.674 38.474 59.367 1.00 9.37 233 PHE A CA 1
ATOM 3816 C C . PHE A 1 233 ? 26.283 37.150 59.764 1.00 9.39 233 PHE A C 1
ATOM 3817 O O . PHE A 1 233 ? 25.683 36.083 59.592 1.00 9.50 233 PHE A O 1
ATOM 3834 N N . VAL A 1 234 ? 27.480 37.231 60.362 1.00 9.24 234 VAL A N 1
ATOM 3835 C CA . VAL A 1 234 ? 28.024 36.157 61.174 1.00 9.10 234 VAL A CA 1
ATOM 3836 C C . VAL A 1 234 ? 28.526 36.777 62.462 1.00 8.93 234 VAL A C 1
ATOM 3837 O O . VAL A 1 234 ? 28.877 37.955 62.501 1.00 9.56 234 VAL A O 1
ATOM 3850 N N . ARG A 1 235 ? 28.537 35.958 63.521 1.00 8.90 235 ARG A N 1
ATOM 3851 C CA . ARG A 1 235 ? 28.996 36.432 64.808 1.00 8.87 235 ARG A CA 1
ATOM 3852 C C . ARG A 1 235 ? 29.788 35.329 65.487 1.00 8.78 235 ARG A C 1
ATOM 3853 O O . ARG A 1 235 ? 29.418 34.158 65.430 1.00 9.75 235 ARG A O 1
ATOM 3874 N N . TYR A 1 236 ? 30.857 35.723 66.171 1.00 8.98 236 TYR A N 1
ATOM 3875 C CA . TYR A 1 236 ? 31.685 34.829 66.963 1.00 9.49 236 TYR A CA 1
ATOM 3876 C C . TYR A 1 236 ? 31.927 35.559 68.280 1.00 9.33 236 TYR A C 1
ATOM 3877 O O . TYR A 1 236 ? 32.665 36.541 68.320 1.00 10.27 236 TYR A O 1
ATOM 3895 N N . ALA A 1 237 ? 31.240 35.126 69.325 1.00 10.05 237 ALA A N 1
ATOM 3896 C CA . ALA A 1 237 ? 31.302 35.859 70.607 1.00 10.57 237 ALA A CA 1
ATOM 3897 C C . ALA A 1 237 ? 30.897 37.307 70.337 1.00 10.71 237 ALA A C 1
ATOM 3898 O O . ALA A 1 237 ? 29.835 37.517 69.740 1.00 11.20 237 ALA A O 1
ATOM 3905 N N . ASP A 1 238 ? 31.650 38.300 70.790 1.00 11.17 238 ASP A N 1
ATOM 3906 C CA . ASP A 1 238 ? 31.271 39.696 70.599 1.00 11.53 238 ASP A CA 1
ATOM 3907 C C . ASP A 1 238 ? 31.832 40.300 69.326 1.00 11.32 238 ASP A C 1
ATOM 3908 O O . ASP A 1 238 ? 31.870 41.530 69.197 1.00 13.48 238 ASP A O 1
ATOM 3917 N N . ASP A 1 239 ? 32.204 39.467 68.359 1.00 11.11 239 ASP A N 1
ATOM 3918 C CA . ASP A 1 239 ? 32.782 39.943 67.106 1.00 10.20 239 ASP A CA 1
ATOM 3919 C C . ASP A 1 239 ? 31.866 39.558 65.958 1.00 9.93 239 ASP A C 1
ATOM 3920 O O . ASP A 1 239 ? 31.787 38.380 65.573 1.00 10.12 239 ASP A O 1
ATOM 3929 N N . CYS A 1 240 ? 31.153 40.548 65.441 1.00 10.34 240 CYS A N 1
ATOM 3930 C CA A CYS A 1 240 ? 30.162 40.388 64.388 0.71 9.41 240 CYS A CA 1
ATOM 3931 C CA B CYS A 1 240 ? 30.219 40.319 64.359 0.29 12.29 240 CYS A CA 1
ATOM 3932 C C . CYS A 1 240 ? 30.593 41.192 63.178 1.00 10.86 240 CYS A C 1
ATOM 3933 O O . CYS A 1 240 ? 31.081 42.309 63.323 1.00 11.48 240 CYS A O 1
ATOM 3948 N N . ILE A 1 241 ? 30.365 40.648 61.991 1.00 9.84 241 ILE A N 1
ATOM 3949 C CA . ILE A 1 241 ? 30.424 41.415 60.755 1.00 10.35 241 ILE A CA 1
ATOM 3950 C C . ILE A 1 241 ? 29.103 41.233 60.027 1.00 9.46 241 ILE A C 1
ATOM 3951 O O . ILE A 1 241 ? 28.502 40.155 60.059 1.00 9.95 241 ILE A O 1
ATOM 3967 N N . ILE A 1 242 ? 28.667 42.289 59.332 1.00 10.00 242 ILE A N 1
ATOM 3968 C CA . ILE A 1 242 ? 27.393 42.311 58.621 1.00 10.13 242 ILE A CA 1
ATOM 3969 C C . ILE A 1 242 ? 27.688 42.655 57.161 1.00 10.21 242 ILE A C 1
ATOM 3970 O O . ILE A 1 242 ? 28.433 43.594 56.880 1.00 10.98 242 ILE A O 1
ATOM 3986 N N . MET A 1 243 ? 27.118 41.885 56.250 1.00 10.68 243 MET A N 1
ATOM 3987 C CA . MET A 1 243 ? 27.433 41.947 54.815 1.00 10.96 243 MET A CA 1
ATOM 3988 C C . MET A 1 243 ? 26.246 42.586 54.117 1.00 11.43 243 MET A C 1
ATOM 3989 O O . MET A 1 243 ? 25.146 42.036 54.128 1.00 11.94 243 MET A O 1
ATOM 4003 N N . VAL A 1 244 ? 26.477 43.740 53.485 1.00 12.35 244 VAL A N 1
ATOM 4004 C CA A VAL A 1 244 ? 25.446 44.603 52.924 0.70 14.02 244 VAL A CA 1
ATOM 4005 C CA B VAL A 1 244 ? 25.390 44.483 52.870 0.30 13.83 244 VAL A CA 1
ATOM 4006 C C . VAL A 1 244 ? 25.776 44.877 51.447 1.00 14.56 244 VAL A C 1
ATOM 4007 O O . VAL A 1 244 ? 26.929 44.755 51.012 1.00 14.70 244 VAL A O 1
ATOM 4032 N N . GLY A 1 245 ? 24.767 45.284 50.675 1.00 15.61 245 GLY A N 1
ATOM 4033 C CA . GLY A 1 245 ? 24.967 45.410 49.243 1.00 17.65 245 GLY A CA 1
ATOM 4034 C C . GLY A 1 245 ? 25.456 46.739 48.718 1.00 16.45 245 GLY A C 1
ATOM 4035 O O . GLY A 1 245 ? 25.759 46.829 47.527 1.00 19.64 245 GLY A O 1
ATOM 4039 N N . SER A 1 246 ? 25.484 47.787 49.534 1.00 16.18 246 SER A N 1
ATOM 4040 C CA . SER A 1 246 ? 25.870 49.115 49.084 1.00 16.48 246 SER A CA 1
ATOM 4041 C C . SER A 1 246 ? 26.442 49.905 50.259 1.00 15.15 246 SER A C 1
ATOM 4042 O O . SER A 1 246 ? 26.180 49.605 51.424 1.00 15.08 246 SER A O 1
ATOM 4050 N N . GLU A 1 247 ? 27.218 50.942 49.932 1.00 15.93 247 GLU A N 1
ATOM 4051 C CA . GLU A 1 247 ? 27.762 51.808 50.966 1.00 15.81 247 GLU A CA 1
ATOM 4052 C C . GLU A 1 247 ? 26.651 52.504 51.729 1.00 15.66 247 GLU A C 1
ATOM 4053 O O . GLU A 1 247 ? 26.703 52.631 52.954 1.00 15.26 247 GLU A O 1
ATOM 4065 N N . MET A 1 248 ? 25.650 53.002 51.005 1.00 16.95 248 MET A N 1
ATOM 4066 C CA A MET A 1 248 ? 24.548 53.676 51.664 0.38 17.31 248 MET A CA 1
ATOM 4067 C CA B MET A 1 248 ? 24.523 53.673 51.642 0.62 17.03 248 MET A CA 1
ATOM 4068 C C . MET A 1 248 ? 23.833 52.748 52.635 1.00 15.29 248 MET A C 1
ATOM 4069 O O . MET A 1 248 ? 23.501 53.141 53.761 1.00 15.44 248 MET A O 1
ATOM 4096 N N . SER A 1 249 ? 23.560 51.525 52.215 1.00 15.59 249 SER A N 1
ATOM 4097 C CA A SER A 1 249 ? 22.894 50.603 53.120 0.59 15.73 249 SER A CA 1
ATOM 4098 C CA B SER A 1 249 ? 22.904 50.580 53.109 0.41 15.38 249 SER A CA 1
ATOM 4099 C C . SER A 1 249 ? 23.791 50.248 54.300 1.00 13.78 249 SER A C 1
ATOM 4100 O O . SER A 1 249 ? 23.312 50.109 55.428 1.00 14.24 249 SER A O 1
ATOM 4115 N N . ALA A 1 250 ? 25.092 50.104 54.063 1.00 13.29 250 ALA A N 1
ATOM 4116 C CA . ALA A 1 250 ? 26.013 49.795 55.141 1.00 12.92 250 ALA A CA 1
ATOM 4117 C C . ALA A 1 250 ? 26.038 50.901 56.182 1.00 12.72 250 ALA A C 1
ATOM 4118 O O . ALA A 1 250 ? 26.072 50.626 57.387 1.00 12.74 250 ALA A O 1
ATOM 4125 N N . ASN A 1 251 ? 26.035 52.156 55.750 1.00 12.66 251 ASN A N 1
ATOM 4126 C CA . ASN A 1 251 ? 26.038 53.249 56.713 1.00 13.39 251 ASN A CA 1
ATOM 4127 C C . ASN A 1 251 ? 24.756 53.231 57.535 1.00 12.73 251 ASN A C 1
ATOM 4128 O O . ASN A 1 251 ? 24.776 53.520 58.732 1.00 13.36 251 ASN A O 1
ATOM 4139 N N . ARG A 1 252 ? 23.628 52.894 56.900 1.00 13.23 252 ARG A N 1
ATOM 4140 C CA . ARG A 1 252 ? 22.344 52.824 57.605 1.00 13.33 252 ARG A CA 1
ATOM 4141 C C . ARG A 1 252 ? 22.356 51.705 58.640 1.00 12.79 252 ARG A C 1
ATOM 4142 O O . ARG A 1 252 ? 21.956 51.889 59.799 1.00 13.40 252 ARG A O 1
ATOM 4163 N N . VAL A 1 253 ? 22.830 50.535 58.233 1.00 12.06 253 VAL A N 1
ATOM 4164 C CA . VAL A 1 253 ? 22.933 49.404 59.146 1.00 12.15 253 VAL A CA 1
ATOM 4165 C C . VAL A 1 253 ? 23.872 49.730 60.301 1.00 11.88 253 VAL A C 1
ATOM 4166 O O . VAL A 1 253 ? 23.590 49.412 61.459 1.00 11.67 253 VAL A O 1
ATOM 4179 N N . MET A 1 254 ? 25.029 50.312 59.995 1.00 11.15 254 MET A N 1
ATOM 4180 C CA . MET A 1 254 ? 25.951 50.716 61.044 1.00 11.27 254 MET A CA 1
ATOM 4181 C C . MET A 1 254 ? 25.238 51.579 62.076 1.00 11.56 254 MET A C 1
ATOM 4182 O O . MET A 1 254 ? 25.378 51.378 63.290 1.00 11.73 254 MET A O 1
ATOM 4196 N N . ARG A 1 255 ? 24.521 52.602 61.613 1.00 12.09 255 ARG A N 1
ATOM 4197 C CA A ARG A 1 255 ? 23.853 53.499 62.543 0.25 12.75 255 ARG A CA 1
ATOM 4198 C CA B ARG A 1 255 ? 23.835 53.509 62.526 0.75 12.32 255 ARG A CA 1
ATOM 4199 C C . ARG A 1 255 ? 22.812 52.746 63.358 1.00 12.55 255 ARG A C 1
ATOM 4200 O O . ARG A 1 255 ? 22.751 52.884 64.581 1.00 12.65 255 ARG A O 1
ATOM 4241 N N . ASN A 1 256 ? 21.965 51.966 62.694 1.00 11.90 256 ASN A N 1
ATOM 4242 C CA . ASN A 1 256 ? 20.844 51.332 63.376 1.00 12.16 256 ASN A CA 1
ATOM 4243 C C . ASN A 1 256 ? 21.317 50.265 64.353 1.00 11.34 256 ASN A C 1
ATOM 4244 O O . ASN A 1 256 ? 20.808 50.175 65.482 1.00 12.20 256 ASN A O 1
ATOM 4255 N N . ILE A 1 257 ? 22.248 49.415 63.922 1.00 11.25 257 ILE A N 1
ATOM 4256 C CA . ILE A 1 257 ? 22.665 48.302 64.773 1.00 11.27 257 ILE A CA 1
ATOM 4257 C C . ILE A 1 257 ? 23.552 48.793 65.911 1.00 11.26 257 ILE A C 1
ATOM 4258 O O . ILE A 1 257 ? 23.445 48.299 67.040 1.00 11.33 257 ILE A O 1
ATOM 4274 N N . SER A 1 258 ? 24.420 49.772 65.659 1.00 11.59 258 SER A N 1
ATOM 4275 C CA A SER A 1 258 ? 25.208 50.335 66.752 0.57 11.72 258 SER A CA 1
ATOM 4276 C CA B SER A 1 258 ? 25.208 50.291 66.767 0.43 11.77 258 SER A CA 1
ATOM 4277 C C . SER A 1 258 ? 24.304 50.920 67.820 1.00 12.67 258 SER A C 1
ATOM 4278 O O . SER A 1 258 ? 24.539 50.747 69.020 1.00 12.71 258 SER A O 1
ATOM 4293 N N . ARG A 1 259 ? 23.255 51.620 67.401 1.00 12.41 259 ARG A N 1
ATOM 4294 C CA A ARG A 1 259 ? 22.307 52.191 68.353 0.56 13.94 259 ARG A CA 1
ATOM 4295 C CA B ARG A 1 259 ? 22.329 52.188 68.371 0.44 13.55 259 ARG A CA 1
ATOM 4296 C C . ARG A 1 259 ? 21.612 51.099 69.162 1.00 12.34 259 ARG A C 1
ATOM 4297 O O . ARG A 1 259 ? 21.462 51.218 70.375 1.00 13.73 259 ARG A O 1
ATOM 4338 N N . PHE A 1 260 ? 21.174 50.033 68.503 1.00 12.14 260 PHE A N 1
ATOM 4339 C CA . PHE A 1 260 ? 20.548 48.920 69.212 1.00 12.14 260 PHE A CA 1
ATOM 4340 C C . PHE A 1 260 ? 21.497 48.335 70.265 1.00 11.52 260 PHE A C 1
ATOM 4341 O O . PHE A 1 260 ? 21.107 48.086 71.410 1.00 12.96 260 PHE A O 1
ATOM 4358 N N . ILE A 1 261 ? 22.744 48.102 69.883 1.00 11.27 261 ILE A N 1
ATOM 4359 C CA . ILE A 1 261 ? 23.709 47.511 70.807 1.00 11.80 261 ILE A CA 1
ATOM 4360 C C . ILE A 1 261 ? 23.887 48.382 72.032 1.00 11.90 261 ILE A C 1
ATOM 4361 O O . ILE A 1 261 ? 23.880 47.895 73.165 1.00 13.69 261 ILE A O 1
ATOM 4377 N N . GLU A 1 262 ? 24.039 49.681 71.827 1.00 11.71 262 GLU A N 1
ATOM 4378 C CA . GLU A 1 262 ? 24.281 50.563 72.961 1.00 14.24 262 GLU A CA 1
ATOM 4379 C C . GLU A 1 262 ? 23.020 50.816 73.766 1.00 14.47 262 GLU A C 1
ATOM 4380 O O . GLU A 1 262 ? 23.057 50.765 74.988 1.00 16.08 262 GLU A O 1
ATOM 4392 N N . GLU A 1 263 ? 21.893 51.080 73.119 1.00 15.38 263 GLU A N 1
ATOM 4393 C CA . GLU A 1 263 ? 20.698 51.473 73.841 1.00 16.39 263 GLU A CA 1
ATOM 4394 C C . GLU A 1 263 ? 19.954 50.288 74.433 1.00 17.55 263 GLU A C 1
ATOM 4395 O O . GLU A 1 263 ? 19.435 50.379 75.548 1.00 21.59 263 GLU A O 1
ATOM 4407 N N . LYS A 1 264 ? 19.862 49.188 73.710 1.00 16.04 264 LYS A N 1
ATOM 4408 C CA . LYS A 1 264 ? 19.091 48.045 74.172 1.00 17.23 264 LYS A CA 1
ATOM 4409 C C . LYS A 1 264 ? 19.939 47.056 74.951 1.00 16.74 264 LYS A C 1
ATOM 4410 O O . LYS A 1 264 ? 19.465 46.493 75.933 1.00 20.75 264 LYS A O 1
ATOM 4429 N N . LEU A 1 265 ? 21.185 46.819 74.538 1.00 13.90 265 LEU A N 1
ATOM 4430 C CA . LEU A 1 265 ? 22.006 45.854 75.260 1.00 13.81 265 LEU A CA 1
ATOM 4431 C C . LEU A 1 265 ? 22.947 46.496 76.261 1.00 14.87 265 LEU A C 1
ATOM 4432 O O . LEU A 1 265 ? 23.462 45.794 77.133 1.00 16.20 265 LEU A O 1
ATOM 4448 N N . GLY A 1 266 ? 23.166 47.804 76.165 1.00 13.51 266 GLY A N 1
ATOM 4449 C CA . GLY A 1 266 ? 24.041 48.489 77.080 1.00 15.47 266 GLY A CA 1
ATOM 4450 C C . GLY A 1 266 ? 25.502 48.209 76.875 1.00 15.02 266 GLY A C 1
ATOM 4451 O O . GLY A 1 266 ? 26.288 48.394 77.812 1.00 18.52 266 GLY A O 1
ATOM 4455 N N . LEU A 1 267 ? 25.894 47.714 75.708 1.00 13.17 267 LEU A N 1
ATOM 4456 C CA . LEU A 1 267 ? 27.291 47.462 75.401 1.00 13.70 267 LEU A CA 1
ATOM 4457 C C . LEU A 1 267 ? 27.908 48.730 74.829 1.00 13.21 267 LEU A C 1
ATOM 4458 O O . LEU A 1 267 ? 27.234 49.751 74.640 1.00 15.86 267 LEU A O 1
ATOM 4474 N N . LYS A 1 268 ? 29.200 48.694 74.566 1.00 14.15 268 LYS A N 1
ATOM 4475 C CA . LYS A 1 268 ? 29.958 49.894 74.216 1.00 14.61 268 LYS A CA 1
ATOM 4476 C C . LYS A 1 268 ? 30.652 49.718 72.875 1.00 13.96 268 LYS A C 1
ATOM 4477 O O . LYS A 1 268 ? 31.487 48.827 72.715 1.00 16.17 268 LYS A O 1
ATOM 4496 N N . VAL A 1 269 ? 30.311 50.572 71.924 1.00 14.43 269 VAL A N 1
ATOM 4497 C CA . VAL A 1 269 ? 30.977 50.605 70.637 1.00 15.66 269 VAL A CA 1
ATOM 4498 C C . VAL A 1 269 ? 32.250 51.436 70.757 1.00 15.88 269 VAL A C 1
ATOM 4499 O O . VAL A 1 269 ? 32.272 52.486 71.420 1.00 18.34 269 VAL A O 1
ATOM 4512 N N . ASN A 1 270 ? 33.324 50.969 70.132 1.00 15.37 270 ASN A N 1
ATOM 4513 C CA . ASN A 1 270 ? 34.523 51.775 69.987 1.00 15.57 270 ASN A CA 1
ATOM 4514 C C . ASN A 1 270 ? 34.391 52.581 68.696 1.00 14.25 270 ASN A C 1
ATOM 4515 O O . ASN A 1 270 ? 34.345 52.016 67.601 1.00 16.39 270 ASN A O 1
ATOM 4526 N N . MET A 1 271 ? 34.274 53.896 68.845 1.00 14.31 271 MET A N 1
ATOM 4527 C CA . MET A 1 271 ? 34.042 54.808 67.722 1.00 15.51 271 MET A CA 1
ATOM 4528 C C . MET A 1 271 ? 35.200 54.751 66.730 1.00 14.28 271 MET A C 1
ATOM 4529 O O . MET A 1 271 ? 35.002 54.713 65.516 1.00 16.17 271 MET A O 1
ATOM 4543 N N . THR A 1 272 ? 36.418 54.704 67.226 1.00 14.31 272 THR A N 1
ATOM 4544 C CA . THR A 1 272 ? 37.543 54.846 66.343 1.00 14.94 272 THR A CA 1
ATOM 4545 C C . THR A 1 272 ? 37.824 53.580 65.550 1.00 14.97 272 THR A C 1
ATOM 4546 O O . THR A 1 272 ? 38.487 53.668 64.520 1.00 18.73 272 THR A O 1
ATOM 4557 N N . LYS A 1 273 ? 37.378 52.415 66.027 1.00 14.48 273 LYS A N 1
ATOM 4558 C CA . LYS A 1 273 ? 37.677 51.145 65.398 1.00 15.52 273 LYS A CA 1
ATOM 4559 C C . LYS A 1 273 ? 36.500 50.528 64.658 1.00 16.89 273 LYS A C 1
ATOM 4560 O O . LYS A 1 273 ? 36.686 49.515 63.978 1.00 21.99 273 LYS A O 1
ATOM 4579 N N . SER A 1 274 ? 35.319 51.099 64.763 1.00 14.59 274 SER A N 1
ATOM 4580 C CA . SER A 1 274 ? 34.176 50.661 63.992 1.00 14.85 274 SER A CA 1
ATOM 4581 C C . SER A 1 274 ? 34.208 51.331 62.633 1.00 17.76 274 SER A C 1
ATOM 4582 O O . SER A 1 274 ? 34.570 52.501 62.507 1.00 24.75 274 SER A O 1
ATOM 4590 N N . LYS A 1 275 ? 33.879 50.576 61.596 1.00 13.33 275 LYS A N 1
ATOM 4591 C CA A LYS A 1 275 ? 33.954 51.132 60.253 0.59 13.71 275 LYS A CA 1
ATOM 4592 C CA B LYS A 1 275 ? 33.948 51.136 60.256 0.41 13.83 275 LYS A CA 1
ATOM 4593 C C . LYS A 1 275 ? 33.090 50.319 59.306 1.00 12.33 275 LYS A C 1
ATOM 4594 O O . LYS A 1 275 ? 32.730 49.177 59.582 1.00 12.16 275 LYS A O 1
ATOM 4631 N N . VAL A 1 276 ? 32.814 50.929 58.166 1.00 12.84 276 VAL A N 1
ATOM 4632 C CA . VAL A 1 276 ? 32.322 50.251 56.979 1.00 12.14 276 VAL A CA 1
ATOM 4633 C C . VAL A 1 276 ? 33.503 50.113 56.028 1.00 12.36 276 VAL A C 1
ATOM 4634 O O . VAL A 1 276 ? 34.228 51.074 55.802 1.00 14.13 276 VAL A O 1
ATOM 4647 N N . ASP A 1 277 ? 33.694 48.931 55.459 1.00 12.55 277 ASP A N 1
ATOM 4648 C CA . ASP A 1 277 ? 34.809 48.721 54.539 1.00 13.04 277 ASP A CA 1
ATOM 4649 C C . ASP A 1 277 ? 34.463 47.612 53.568 1.00 13.04 277 ASP A C 1
ATOM 4650 O O . ASP A 1 277 ? 33.419 46.988 53.670 1.00 15.29 277 ASP A O 1
ATOM 4659 N N . ARG A 1 278 ? 35.331 47.408 52.584 1.00 13.44 278 ARG A N 1
ATOM 4660 C CA . ARG A 1 278 ? 35.224 46.274 51.687 1.00 13.43 278 ARG A CA 1
ATOM 4661 C C . ARG A 1 278 ? 35.958 45.091 52.302 1.00 12.19 278 ARG A C 1
ATOM 4662 O O . ARG A 1 278 ? 36.721 45.246 53.270 1.00 12.59 278 ARG A O 1
ATOM 4683 N N . PRO A 1 279 ? 35.771 43.882 51.761 1.00 12.01 279 PRO A N 1
ATOM 4684 C CA . PRO A 1 279 ? 36.366 42.713 52.421 1.00 12.76 279 PRO A CA 1
ATOM 4685 C C . PRO A 1 279 ? 37.862 42.837 52.652 1.00 12.34 279 PRO A C 1
ATOM 4686 O O . PRO A 1 279 ? 38.367 42.370 53.676 1.00 13.31 279 PRO A O 1
ATOM 4697 N N . ARG A 1 280 ? 38.611 43.406 51.704 1.00 13.01 280 ARG A N 1
ATOM 4698 C CA A ARG A 1 280 ? 40.055 43.421 51.879 0.67 14.47 280 ARG A CA 1
ATOM 4699 C CA B ARG A 1 280 ? 40.060 43.469 51.846 0.33 14.72 280 ARG A CA 1
ATOM 4700 C C . ARG A 1 280 ? 40.482 44.262 53.071 1.00 13.80 280 ARG A C 1
ATOM 4701 O O . ARG A 1 280 ? 41.607 44.101 53.549 1.00 15.74 280 ARG A O 1
ATOM 4742 N N . GLY A 1 281 ? 39.611 45.121 53.601 1.00 12.99 281 GLY A N 1
ATOM 4743 C CA . GLY A 1 281 ? 39.985 45.863 54.787 1.00 14.23 281 GLY A CA 1
ATOM 4744 C C . GLY A 1 281 ? 39.581 45.220 56.098 1.00 13.89 281 GLY A C 1
ATOM 4745 O O . GLY A 1 281 ? 39.796 45.830 57.136 1.00 17.90 281 GLY A O 1
ATOM 4749 N N . ILE A 1 282 ? 39.022 44.018 56.094 1.00 12.72 282 ILE A N 1
ATOM 4750 C CA . ILE A 1 282 ? 38.468 43.376 57.286 1.00 12.69 282 ILE A CA 1
ATOM 4751 C C . ILE A 1 282 ? 39.447 42.330 57.793 1.00 13.38 282 ILE A C 1
ATOM 4752 O O . ILE A 1 282 ? 39.947 41.501 57.022 1.00 14.31 282 ILE A O 1
ATOM 4768 N N . LYS A 1 283 ? 39.694 42.345 59.088 1.00 11.97 283 LYS A N 1
ATOM 4769 C CA . LYS A 1 283 ? 40.422 41.294 59.780 1.00 11.93 283 LYS A CA 1
ATOM 4770 C C . LYS A 1 283 ? 39.450 40.666 60.759 1.00 11.39 283 LYS A C 1
ATOM 4771 O O . LYS A 1 283 ? 38.851 41.369 61.575 1.00 13.90 283 LYS A O 1
ATOM 4790 N N . TYR A 1 284 ? 39.272 39.353 60.661 1.00 10.56 284 TYR A N 1
ATOM 4791 C CA . TYR A 1 284 ? 38.183 38.702 61.372 1.00 10.85 284 TYR A CA 1
ATOM 4792 C C . TYR A 1 284 ? 38.583 37.282 61.738 1.00 10.06 284 TYR A C 1
ATOM 4793 O O . TYR A 1 284 ? 38.822 36.458 60.851 1.00 10.44 284 TYR A O 1
ATOM 4811 N N . LEU A 1 285 ? 38.685 37.007 63.041 1.00 10.06 285 LEU A N 1
ATOM 4812 C CA . LEU A 1 285 ? 38.977 35.664 63.543 1.00 10.22 285 LEU A CA 1
ATOM 4813 C C . LEU A 1 285 ? 40.311 35.143 63.036 1.00 9.76 285 LEU A C 1
ATOM 4814 O O . LEU A 1 285 ? 40.474 33.938 62.824 1.00 11.32 285 LEU A O 1
ATOM 4830 N N . GLY A 1 286 ? 41.259 36.053 62.834 1.00 10.50 286 GLY A N 1
ATOM 4831 C CA . GLY A 1 286 ? 42.569 35.724 62.355 1.00 10.67 286 GLY A CA 1
ATOM 4832 C C . GLY A 1 286 ? 42.685 35.710 60.848 1.00 10.50 286 GLY A C 1
ATOM 4833 O O . GLY A 1 286 ? 43.801 35.568 60.341 1.00 11.49 286 GLY A O 1
ATOM 4837 N N . PHE A 1 287 ? 41.580 35.886 60.129 1.00 10.03 287 PHE A N 1
ATOM 4838 C CA . PHE A 1 287 ? 41.571 35.859 58.676 1.00 9.74 287 PHE A CA 1
ATOM 4839 C C . PHE A 1 287 ? 41.500 37.251 58.080 1.00 10.69 287 PHE A C 1
ATOM 4840 O O . PHE A 1 287 ? 40.897 38.171 58.648 1.00 11.42 287 PHE A O 1
ATOM 4857 N N . GLY A 1 288 ? 42.094 37.375 56.896 1.00 10.60 288 GLY A N 1
ATOM 4858 C CA . GLY A 1 288 ? 41.822 38.462 55.995 1.00 11.06 288 GLY A CA 1
ATOM 4859 C C . GLY A 1 288 ? 41.101 37.907 54.786 1.00 11.01 288 GLY A C 1
ATOM 4860 O O . GLY A 1 288 ? 41.005 36.707 54.574 1.00 11.76 288 GLY A O 1
ATOM 4864 N N . PHE A 1 289 ? 40.630 38.817 53.960 1.00 12.90 289 PHE A N 1
ATOM 4865 C CA . PHE A 1 289 ? 39.849 38.505 52.773 1.00 12.75 289 PHE A CA 1
ATOM 4866 C C . PHE A 1 289 ? 40.556 39.091 51.561 1.00 13.30 289 PHE A C 1
ATOM 4867 O O . PHE A 1 289 ? 41.163 40.166 51.631 1.00 14.53 289 PHE A O 1
ATOM 4884 N N . TYR A 1 290 ? 40.444 38.385 50.443 1.00 12.87 290 TYR A N 1
ATOM 4885 C CA . TYR A 1 290 ? 41.071 38.846 49.210 1.00 13.67 290 TYR A CA 1
ATOM 4886 C C . TYR A 1 290 ? 40.244 38.389 48.032 1.00 14.51 290 TYR A C 1
ATOM 4887 O O . TYR A 1 290 ? 39.454 37.450 48.109 1.00 14.65 290 TYR A O 1
ATOM 4905 N N . TYR A 1 291 ? 40.470 39.070 46.930 1.00 14.95 291 TYR A N 1
ATOM 4906 C CA . TYR A 1 291 ? 39.836 38.742 45.672 1.00 17.06 291 TYR A CA 1
ATOM 4907 C C . TYR A 1 291 ? 40.759 37.812 44.884 1.00 17.09 291 TYR A C 1
ATOM 4908 O O . TYR A 1 291 ? 41.861 38.203 44.498 1.00 18.92 291 TYR A O 1
ATOM 4926 N N . ASP A 1 292 ? 40.305 36.581 44.643 1.00 15.12 292 ASP A N 1
ATOM 4927 C CA . ASP A 1 292 ? 41.039 35.595 43.856 1.00 16.06 292 ASP A CA 1
ATOM 4928 C C . ASP A 1 292 ? 40.725 35.899 42.407 1.00 18.73 292 ASP A C 1
ATOM 4929 O O . ASP A 1 292 ? 39.578 35.747 41.970 1.00 20.03 292 ASP A O 1
ATOM 4938 N N . THR A 1 293 ? 41.741 36.364 41.668 1.00 19.85 293 THR A N 1
ATOM 4939 C CA . THR A 1 293 ? 41.529 36.817 40.292 1.00 23.74 293 THR A CA 1
ATOM 4940 C C . THR A 1 293 ? 41.158 35.680 39.354 1.00 24.06 293 THR A C 1
ATOM 4941 O O . THR A 1 293 ? 40.380 35.893 38.424 1.00 28.72 293 THR A O 1
ATOM 4952 N N . SER A 1 294 ? 41.703 34.486 39.580 1.00 22.22 294 SER A N 1
ATOM 4953 C CA . SER A 1 294 ? 41.368 33.331 38.755 1.00 22.80 294 SER A CA 1
ATOM 4954 C C . SER A 1 294 ? 39.935 32.879 38.999 1.00 22.76 294 SER A C 1
ATOM 4955 O O . SER A 1 294 ? 39.169 32.639 38.057 1.00 26.19 294 SER A O 1
ATOM 4963 N N . ALA A 1 295 ? 39.557 32.754 40.263 1.00 21.11 295 ALA A N 1
ATOM 4964 C CA . ALA A 1 295 ? 38.215 32.301 40.628 1.00 19.86 295 ALA A CA 1
ATOM 4965 C C . ALA A 1 295 ? 37.160 33.389 40.481 1.00 20.73 295 ALA A C 1
ATOM 4966 O O . ALA A 1 295 ? 35.962 33.077 40.434 1.00 22.73 295 ALA A O 1
ATOM 4973 N N . GLN A 1 296 ? 37.567 34.650 40.417 1.00 20.92 296 GLN A N 1
ATOM 4974 C CA . GLN A 1 296 ? 36.616 35.763 40.373 1.00 24.33 296 GLN A CA 1
ATOM 4975 C C . GLN A 1 296 ? 35.719 35.779 41.613 1.00 24.00 296 GLN A C 1
ATOM 4976 O O . GLN A 1 296 ? 34.507 35.998 41.546 1.00 27.46 296 GLN A O 1
ATOM 4990 N N . GLN A 1 297 ? 36.325 35.543 42.763 1.00 18.50 297 GLN A N 1
ATOM 4991 C CA A GLN A 1 297 ? 35.541 35.667 43.964 0.46 18.48 297 GLN A CA 1
ATOM 4992 C CA B GLN A 1 297 ? 35.611 35.304 44.024 0.54 19.00 297 GLN A CA 1
ATOM 4993 C C . GLN A 1 297 ? 36.433 35.880 45.164 1.00 15.06 297 GLN A C 1
ATOM 4994 O O . GLN A 1 297 ? 37.663 35.784 45.120 1.00 14.69 297 GLN A O 1
ATOM 5019 N N . PHE A 1 298 ? 35.758 36.292 46.229 1.00 14.80 298 PHE A N 1
ATOM 5020 C CA . PHE A 1 298 ? 36.416 36.495 47.510 1.00 13.49 298 PHE A CA 1
ATOM 5021 C C . PHE A 1 298 ? 36.727 35.156 48.144 1.00 12.65 298 PHE A C 1
ATOM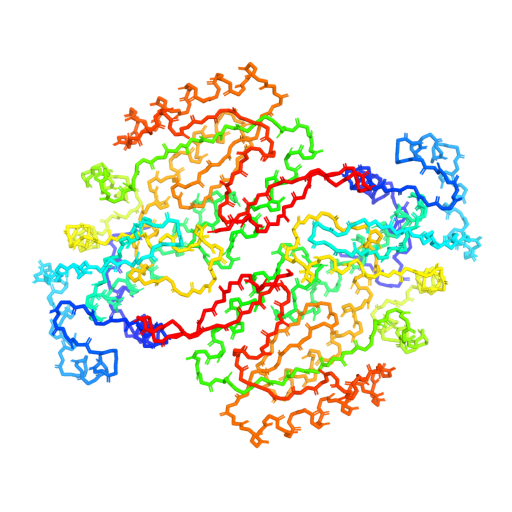 5022 O O . PHE A 1 298 ? 35.916 34.219 48.097 1.00 13.04 298 PHE A O 1
ATOM 5039 N N . LYS A 1 299 ? 37.893 35.104 48.758 1.00 12.13 299 LYS A N 1
ATOM 5040 C CA . LYS A 1 299 ? 38.358 33.997 49.564 1.00 12.01 299 LYS A CA 1
ATOM 5041 C C . LYS A 1 299 ? 39.001 34.587 50.805 1.00 10.67 299 LYS A C 1
ATOM 5042 O O . LYS A 1 299 ? 39.126 35.799 50.939 1.00 11.86 299 LYS A O 1
ATOM 5061 N N . ALA A 1 300 ? 39.394 33.716 51.728 1.00 10.56 300 ALA A N 1
ATOM 5062 C CA . ALA A 1 300 ? 40.002 34.159 52.972 1.00 11.05 300 ALA A CA 1
ATOM 5063 C C . ALA A 1 300 ? 41.237 33.325 53.254 1.00 10.31 300 ALA A C 1
ATOM 5064 O O . ALA A 1 300 ? 41.338 32.156 52.862 1.00 11.98 300 ALA A O 1
ATOM 5071 N N . LYS A 1 301 ? 42.160 33.913 53.990 1.00 10.57 301 LYS A N 1
ATOM 5072 C CA . LYS A 1 301 ? 43.337 33.202 54.466 1.00 11.51 301 LYS A CA 1
ATOM 5073 C C . LYS A 1 301 ? 43.849 33.944 55.699 1.00 11.18 301 LYS A C 1
ATOM 5074 O O . LYS A 1 301 ? 43.445 35.079 55.956 1.00 12.34 301 LYS A O 1
ATOM 5093 N N . PRO A 1 302 ? 44.760 33.353 56.470 1.00 11.73 302 PRO A N 1
ATOM 5094 C CA . PRO A 1 302 ? 45.216 34.038 57.685 1.00 11.48 302 PRO A CA 1
ATOM 5095 C C . PRO A 1 302 ? 45.838 35.379 57.337 1.00 12.75 302 PRO A C 1
ATOM 5096 O O . PRO A 1 302 ? 46.625 35.488 56.405 1.00 14.84 302 PRO A O 1
ATOM 5107 N N . HIS A 1 303 ? 45.491 36.410 58.100 1.00 12.51 303 HIS A N 1
ATOM 5108 C CA . HIS A 1 303 ? 46.121 37.695 57.866 1.00 15.70 303 HIS A CA 1
ATOM 5109 C C . HIS A 1 303 ? 47.489 37.749 58.548 1.00 15.52 303 HIS A C 1
ATOM 5110 O O . HIS A 1 303 ? 47.779 36.983 59.481 1.00 18.24 303 HIS A O 1
ATOM 5124 N N . ALA A 1 304 ? 48.322 38.667 58.080 1.00 20.58 304 ALA A N 1
ATOM 5125 C CA . ALA A 1 304 ? 49.626 38.868 58.697 1.00 22.93 304 ALA A CA 1
ATOM 5126 C C . ALA A 1 304 ? 49.451 39.181 60.180 1.00 24.19 304 ALA A C 1
ATOM 5127 O O . ALA A 1 304 ? 48.558 39.945 60.573 1.00 24.83 304 ALA A O 1
ATOM 5134 N N . LYS A 1 305 ? 50.292 38.557 61.008 1.00 26.93 305 LYS A N 1
ATOM 5135 C CA . LYS A 1 305 ? 50.229 38.728 62.465 1.00 28.61 305 LYS A CA 1
ATOM 5136 C C . LYS A 1 305 ? 51.480 39.461 62.914 1.00 32.11 305 LYS A C 1
ATOM 5137 O O . LYS A 1 305 ? 52.574 39.143 62.435 1.00 31.81 305 LYS A O 1
ATOM 5143 N N . ASP B 1 14 ? 16.952 1.690 47.040 1.00 39.57 14 ASP B N 1
ATOM 5144 C CA . ASP B 1 14 ? 16.902 1.601 45.583 1.00 38.03 14 ASP B CA 1
ATOM 5145 C C . ASP B 1 14 ? 17.576 2.797 44.929 1.00 37.05 14 ASP B C 1
ATOM 5146 O O . ASP B 1 14 ? 17.055 3.918 44.942 1.00 39.06 14 ASP B O 1
ATOM 5154 N N . THR B 1 15 ? 18.742 2.545 44.343 1.00 32.79 15 THR B N 1
ATOM 5155 C CA . THR B 1 15 ? 19.495 3.575 43.638 1.00 32.30 15 THR B CA 1
ATOM 5156 C C . THR B 1 15 ? 19.508 3.342 42.133 1.00 33.17 15 THR B C 1
ATOM 5157 O O . THR B 1 15 ? 20.414 3.819 41.445 1.00 35.08 15 THR B O 1
ATOM 5168 N N . SER B 1 16 ? 18.533 2.613 41.607 1.00 33.45 16 SER B N 1
ATOM 5169 C CA . SER B 1 16 ? 18.561 2.239 40.202 1.00 35.65 16 SER B CA 1
ATOM 5170 C C . SER B 1 16 ? 17.965 3.300 39.280 1.00 34.61 16 SER B C 1
ATOM 5171 O O . SER B 1 16 ? 18.093 3.163 38.057 1.00 36.00 16 SER B O 1
ATOM 5179 N N . SER B 1 17 ? 17.352 4.360 39.818 1.00 34.11 17 SER B N 1
ATOM 5180 C CA . SER B 1 17 ? 16.662 5.370 39.000 1.00 32.73 17 SER B CA 1
ATOM 5181 C C . SER B 1 17 ? 16.947 6.790 39.504 1.00 33.75 17 SER B C 1
ATOM 5182 O O . SER B 1 17 ? 16.049 7.614 39.692 1.00 35.36 17 SER B O 1
ATOM 5190 N N . LEU B 1 18 ? 18.224 7.104 39.670 1.00 29.28 18 LEU B N 1
ATOM 5191 C CA . LEU B 1 18 ? 18.666 8.403 40.174 1.00 26.95 18 LEU B CA 1
ATOM 5192 C C . LEU B 1 18 ? 18.804 9.452 39.085 1.00 23.79 18 LEU B C 1
ATOM 5193 O O . LEU B 1 18 ? 18.831 10.651 39.391 1.00 22.16 18 LEU B O 1
ATOM 5209 N N . MET B 1 19 ? 18.914 9.042 37.822 1.00 24.02 19 MET B N 1
ATOM 5210 C CA . MET B 1 19 ? 19.186 10.034 36.791 1.00 23.75 19 MET B CA 1
ATOM 5211 C C . MET B 1 19 ? 18.060 11.044 36.697 1.00 21.38 19 MET B C 1
ATOM 5212 O O . MET B 1 19 ? 18.311 12.233 36.487 1.00 21.55 19 MET B O 1
ATOM 5226 N N . GLU B 1 20 ? 16.810 10.600 36.860 1.00 23.84 20 GLU B N 1
ATOM 5227 C CA . GLU B 1 20 ? 15.723 11.559 36.716 1.00 23.52 20 GLU B CA 1
ATOM 5228 C C . GLU B 1 20 ? 15.650 12.507 37.901 1.00 22.10 20 GLU B C 1
ATOM 5229 O O . GLU B 1 20 ? 15.208 13.649 37.753 1.00 25.44 20 GLU B O 1
ATOM 5241 N N . GLN B 1 21 ? 16.140 12.085 39.065 1.00 22.59 21 GLN B N 1
ATOM 5242 C CA . GLN B 1 21 ? 16.290 13.025 40.168 1.00 22.23 21 GLN B CA 1
ATOM 5243 C C . GLN B 1 21 ? 17.362 14.060 39.860 1.00 21.25 21 GLN B C 1
ATOM 5244 O O . GLN B 1 21 ? 17.183 15.250 40.133 1.00 24.02 21 GLN B O 1
ATOM 5258 N N . ILE B 1 22 ? 18.466 13.630 39.247 1.00 19.75 22 ILE B N 1
ATOM 5259 C CA . ILE B 1 22 ? 19.526 14.563 38.876 1.00 19.00 22 ILE B CA 1
ATOM 5260 C C . ILE B 1 22 ? 19.018 15.556 37.851 1.00 18.81 22 ILE B C 1
ATOM 5261 O O . ILE B 1 22 ? 19.348 16.742 37.907 1.00 19.75 22 ILE B O 1
ATOM 5277 N N . LEU B 1 23 ? 18.184 15.097 36.921 1.00 19.40 23 LEU B N 1
ATOM 5278 C CA . LEU B 1 23 ? 17.732 15.934 35.822 1.00 20.98 23 LEU B CA 1
ATOM 5279 C C . LEU B 1 23 ? 16.425 16.660 36.096 1.00 21.37 23 LEU B C 1
ATOM 5280 O O . LEU B 1 23 ? 15.917 17.343 35.203 1.00 22.86 23 LEU B O 1
ATOM 5296 N N . SER B 1 24 ? 15.866 16.547 37.289 1.00 21.02 24 SER B N 1
ATOM 5297 C CA . SER B 1 24 ? 14.637 17.264 37.582 1.00 22.66 24 SER B CA 1
ATOM 5298 C C . SER B 1 24 ? 14.863 18.774 37.505 1.00 23.49 24 SER B C 1
ATOM 5299 O O . SER B 1 24 ? 15.944 19.284 37.784 1.00 23.05 24 SER B O 1
ATOM 5307 N N . ASN B 1 25 ? 13.810 19.511 37.156 1.00 25.36 25 ASN B N 1
ATOM 5308 C CA A ASN B 1 25 ? 13.945 20.961 37.066 0.50 27.30 25 ASN B CA 1
ATOM 5309 C CA B ASN B 1 25 ? 13.949 20.960 37.062 0.50 27.10 25 ASN B CA 1
ATOM 5310 C C . ASN B 1 25 ? 14.331 21.562 38.409 1.00 24.63 25 ASN B C 1
ATOM 5311 O O . ASN B 1 25 ? 15.120 22.512 38.472 1.00 26.12 25 ASN B O 1
ATOM 5332 N N . ASP B 1 26 ? 13.811 21.008 39.502 1.00 23.33 26 ASP B N 1
ATOM 5333 C CA . ASP B 1 26 ? 14.181 21.506 40.817 1.00 22.57 26 ASP B CA 1
ATOM 5334 C C . ASP B 1 26 ? 15.677 21.337 41.074 1.00 21.94 26 ASP B C 1
ATOM 5335 O O . ASP B 1 26 ? 16.358 22.279 41.498 1.00 22.57 26 ASP B O 1
ATOM 5344 N N . ASN B 1 27 ? 16.200 20.139 40.833 1.00 20.40 27 ASN B N 1
ATOM 5345 C CA . ASN B 1 27 ? 17.615 19.906 41.073 1.00 19.55 27 ASN B CA 1
ATOM 5346 C C . ASN B 1 27 ? 18.476 20.739 40.141 1.00 19.56 27 ASN B C 1
ATOM 5347 O O . ASN B 1 27 ? 19.500 21.284 40.567 1.00 19.54 27 ASN B O 1
ATOM 5358 N N . LEU B 1 28 ? 18.109 20.822 38.856 1.00 20.48 28 LEU B N 1
ATOM 5359 C CA . LEU B 1 28 ? 18.947 21.551 37.911 1.00 20.69 28 LEU B CA 1
ATOM 5360 C C . LEU B 1 28 ? 18.906 23.046 38.185 1.00 21.24 28 LEU B C 1
ATOM 5361 O O . LEU B 1 28 ? 19.922 23.730 38.042 1.00 21.68 28 LEU B O 1
ATOM 5377 N N . ASN B 1 29 ? 17.743 23.585 38.580 1.00 22.52 29 ASN B N 1
ATOM 5378 C CA . ASN B 1 29 ? 17.720 24.998 38.932 1.00 24.29 29 ASN B CA 1
ATOM 5379 C C . ASN B 1 29 ? 18.645 25.284 40.109 1.00 21.81 29 ASN B C 1
ATOM 5380 O O . ASN B 1 29 ? 19.386 26.274 40.102 1.00 22.54 29 ASN B O 1
ATOM 5391 N N . ARG B 1 30 ? 18.637 24.419 41.123 1.00 22.13 30 ARG B N 1
ATOM 5392 C CA . ARG B 1 30 ? 19.527 24.629 42.257 1.00 21.29 30 ARG B CA 1
ATOM 5393 C C . ARG B 1 30 ? 20.988 24.541 41.831 1.00 19.49 30 ARG B C 1
ATOM 5394 O O . ARG B 1 30 ? 21.834 25.312 42.305 1.00 20.82 30 ARG B O 1
ATOM 5415 N N . ALA B 1 31 ? 21.309 23.589 40.952 1.00 19.65 31 ALA B N 1
ATOM 5416 C CA . ALA B 1 31 ? 22.686 23.424 40.498 1.00 19.62 31 ALA B CA 1
ATOM 5417 C C . ALA B 1 31 ? 23.139 24.628 39.700 1.00 20.00 31 ALA B C 1
ATOM 5418 O O . ALA B 1 31 ? 24.261 25.113 39.888 1.00 19.57 31 ALA B O 1
ATOM 5425 N N . TYR B 1 32 ? 22.275 25.118 38.808 1.00 21.57 32 TYR B N 1
ATOM 5426 C CA . TYR B 1 32 ? 22.573 26.330 38.062 1.00 24.33 32 TYR B CA 1
ATOM 5427 C C . TYR B 1 32 ? 22.889 27.478 39.002 1.00 23.95 32 TYR B C 1
ATOM 5428 O O . TYR B 1 32 ? 23.903 28.167 38.852 1.00 23.88 32 TYR B O 1
ATOM 5446 N N . LEU B 1 33 ? 22.016 27.705 39.983 1.00 25.32 33 LEU B N 1
ATOM 5447 C CA . LEU B 1 33 ? 22.207 28.836 40.877 1.00 27.07 33 LEU B CA 1
ATOM 5448 C C . LEU B 1 33 ? 23.508 28.700 41.647 1.00 24.35 33 LEU B C 1
ATOM 5449 O O . LEU B 1 33 ? 24.254 29.674 41.804 1.00 26.40 33 LEU B O 1
ATOM 5465 N N . GLN B 1 34 ? 23.822 27.492 42.100 1.00 22.06 34 GLN B N 1
ATOM 5466 C CA . GLN B 1 34 ? 25.068 27.310 42.830 1.00 20.52 34 GLN B CA 1
ATOM 5467 C C . GLN B 1 34 ? 26.283 27.574 41.944 1.00 20.98 34 GLN B C 1
ATOM 5468 O O . GLN B 1 34 ? 27.266 28.192 42.381 1.00 19.42 34 GLN B O 1
ATOM 5482 N N . VAL B 1 35 ? 26.249 27.070 40.712 1.00 20.84 35 VAL B N 1
ATOM 5483 C CA . VAL B 1 35 ? 27.395 27.218 39.824 1.00 21.56 35 VAL B CA 1
ATOM 5484 C C . VAL B 1 35 ? 27.613 28.678 39.492 1.00 22.80 35 VAL B C 1
ATOM 5485 O O . VAL B 1 35 ? 28.749 29.158 39.436 1.00 22.58 35 VAL B O 1
ATOM 5498 N N . VAL B 1 36 ? 26.549 29.426 39.260 1.00 23.83 36 VAL B N 1
ATOM 5499 C CA A VAL B 1 36 ? 26.733 30.847 39.014 0.43 25.02 36 VAL B CA 1
ATOM 5500 C CA B VAL B 1 36 ? 26.743 30.845 39.012 0.57 25.89 36 VAL B CA 1
ATOM 5501 C C . VAL B 1 36 ? 27.229 31.546 40.281 1.00 25.61 36 VAL B C 1
ATOM 5502 O O . VAL B 1 36 ? 28.095 32.420 40.223 1.00 28.52 36 VAL B O 1
ATOM 5526 N N . ARG B 1 37 ? 26.734 31.137 41.458 1.00 26.29 37 ARG B N 1
ATOM 5527 C CA . ARG B 1 37 ? 27.255 31.703 42.706 1.00 26.75 37 ARG B CA 1
ATOM 5528 C C . ARG B 1 37 ? 28.754 31.443 42.864 1.00 23.66 37 ARG B C 1
ATOM 5529 O O . ARG B 1 37 ? 29.497 32.302 43.361 1.00 24.86 37 ARG B O 1
ATOM 5550 N N . ASN B 1 38 ? 29.198 30.245 42.481 1.00 20.97 38 ASN B N 1
ATOM 5551 C CA A ASN B 1 38 ? 30.594 29.835 42.605 0.61 18.75 38 ASN B CA 1
ATOM 5552 C CA B ASN B 1 38 ? 30.594 29.853 42.618 0.39 19.50 38 ASN B CA 1
ATOM 5553 C C . ASN B 1 38 ? 31.506 30.521 41.594 1.00 17.95 38 ASN B C 1
ATOM 5554 O O . ASN B 1 38 ? 32.717 30.480 41.759 1.00 19.01 38 ASN B O 1
ATOM 5573 N N . LYS B 1 39 ? 30.949 31.125 40.552 1.00 17.36 39 LYS B N 1
ATOM 5574 C CA . LYS B 1 39 ? 31.706 31.816 39.515 1.00 20.58 39 LYS B CA 1
ATOM 5575 C C . LYS B 1 39 ? 32.818 30.909 38.990 1.00 20.31 39 LYS B C 1
ATOM 5576 O O . LYS B 1 39 ? 32.532 29.801 38.526 1.00 22.46 39 LYS B O 1
ATOM 5595 N N . GLY B 1 40 ? 34.071 31.342 39.054 1.00 18.27 40 GLY B N 1
ATOM 5596 C CA . GLY B 1 40 ? 35.175 30.528 38.610 1.00 19.01 40 GLY B CA 1
ATOM 5597 C C . GLY B 1 40 ? 35.629 30.873 37.201 1.00 20.05 40 GLY B C 1
ATOM 5598 O O . GLY B 1 40 ? 34.922 31.502 36.408 1.00 21.41 40 GLY B O 1
ATOM 5602 N N . ALA B 1 41 ? 36.833 30.426 36.901 1.00 19.08 41 ALA B N 1
ATOM 5603 C CA . ALA B 1 41 ? 37.447 30.609 35.602 1.00 19.94 41 ALA B CA 1
ATOM 5604 C C . ALA B 1 41 ? 36.734 29.777 34.536 1.00 18.85 41 ALA B C 1
ATOM 5605 O O . ALA B 1 41 ? 36.076 28.779 34.821 1.00 18.64 41 ALA B O 1
ATOM 5612 N N . GLU B 1 42 ? 36.944 30.166 33.283 1.00 18.28 42 GLU B N 1
ATOM 5613 C CA . GLU B 1 42 ? 36.424 29.398 32.162 1.00 16.38 42 GLU B CA 1
ATOM 5614 C C . GLU B 1 42 ? 37.181 28.092 31.979 1.00 13.92 42 GLU B C 1
ATOM 5615 O O . GLU B 1 42 ? 38.379 27.980 32.279 1.00 14.73 42 GLU B O 1
ATOM 5627 N N . GLY B 1 43 ? 36.473 27.100 31.457 1.00 12.94 43 GLY B N 1
ATOM 5628 C CA . GLY B 1 43 ? 37.084 25.875 31.014 1.00 11.71 43 GLY B CA 1
ATOM 5629 C C . GLY B 1 43 ? 37.583 26.001 29.577 1.00 11.98 43 GLY B C 1
ATOM 5630 O O . GLY B 1 43 ? 37.688 27.094 29.010 1.00 13.41 43 GLY B O 1
ATOM 5634 N N . VAL B 1 44 ? 37.820 24.846 28.960 1.00 11.23 44 VAL B N 1
ATOM 5635 C CA . VAL B 1 44 ? 38.463 24.795 27.646 1.00 11.66 44 VAL B CA 1
ATOM 5636 C C . VAL B 1 44 ? 37.610 25.406 26.539 1.00 12.22 44 VAL B C 1
ATOM 5637 O O . VAL B 1 44 ? 38.151 25.770 25.487 1.00 13.32 44 VAL B O 1
ATOM 5650 N N . ASP B 1 45 ? 36.291 25.501 26.726 1.00 12.88 45 ASP B N 1
ATOM 5651 C CA . ASP B 1 45 ? 35.417 26.040 25.699 1.00 13.97 45 ASP B CA 1
ATOM 5652 C C . ASP B 1 45 ? 35.340 27.543 25.703 1.00 15.75 45 ASP B C 1
ATOM 5653 O O . ASP B 1 45 ? 34.733 28.087 24.788 1.00 17.64 45 ASP B O 1
ATOM 5662 N N . GLY B 1 46 ? 35.907 28.216 26.700 1.00 14.96 46 GLY B N 1
ATOM 5663 C CA . GLY B 1 46 ? 35.869 29.659 26.772 1.00 18.03 46 GLY B CA 1
ATOM 5664 C C . GLY B 1 46 ? 34.571 30.234 27.305 1.00 18.34 46 GLY B C 1
ATOM 5665 O O . GLY B 1 46 ? 34.415 31.460 27.294 1.00 22.47 46 GLY B O 1
ATOM 5669 N N . MET B 1 47 ? 33.636 29.406 27.745 1.00 18.55 47 MET B N 1
ATOM 5670 C CA . MET B 1 47 ? 32.355 29.932 28.217 1.00 19.49 47 MET B CA 1
ATOM 5671 C C . MET B 1 47 ? 32.463 30.474 29.640 1.00 18.21 47 MET B C 1
ATOM 5672 O O . MET B 1 47 ? 32.975 29.796 30.538 1.00 17.52 47 MET B O 1
ATOM 5686 N N . LYS B 1 48 ? 31.981 31.693 29.843 1.00 20.40 48 LYS B N 1
ATOM 5687 C CA . LYS B 1 48 ? 31.966 32.330 31.147 1.00 21.34 48 LYS B CA 1
ATOM 5688 C C . LYS B 1 48 ? 30.714 31.940 31.916 1.00 20.89 48 LYS B C 1
ATOM 5689 O O . LYS B 1 48 ? 29.682 31.605 31.334 1.00 21.50 48 LYS B O 1
ATOM 5708 N N . TYR B 1 49 ? 30.801 32.005 33.247 1.00 19.97 49 TYR B N 1
ATOM 5709 C CA . TYR B 1 49 ? 29.644 31.618 34.039 1.00 21.06 49 TYR B CA 1
ATOM 5710 C C . TYR B 1 49 ? 28.447 32.512 33.753 1.00 19.47 49 TYR B C 1
ATOM 5711 O O . TYR B 1 49 ? 27.305 32.066 33.904 1.00 21.70 49 TYR B O 1
ATOM 5729 N N . THR B 1 50 ? 28.686 33.762 33.318 1.00 19.94 50 THR B N 1
ATOM 5730 C CA . THR B 1 50 ? 27.629 34.704 32.969 1.00 21.70 50 THR B CA 1
ATOM 5731 C C . THR B 1 50 ? 26.902 34.315 31.696 1.00 20.72 50 THR B C 1
ATOM 5732 O O . THR B 1 50 ? 25.848 34.884 31.394 1.00 20.62 50 THR B O 1
ATOM 5743 N N . GLU B 1 51 ? 27.440 33.375 30.935 1.00 20.60 51 GLU B N 1
ATOM 5744 C CA . GLU B 1 51 ? 26.818 32.891 29.708 1.00 20.80 51 GLU B CA 1
ATOM 5745 C C . GLU B 1 51 ? 26.019 31.616 29.913 1.00 20.56 51 GLU B C 1
ATOM 5746 O O . GLU B 1 51 ? 25.324 31.188 28.999 1.00 22.11 51 GLU B O 1
ATOM 5758 N N . LEU B 1 52 ? 26.068 31.013 31.099 1.00 19.51 52 LEU B N 1
ATOM 5759 C CA . LEU B 1 52 ? 25.454 29.710 31.279 1.00 18.49 52 LEU B CA 1
ATOM 5760 C C . LEU B 1 52 ? 23.942 29.784 31.163 1.00 20.41 52 LEU B C 1
ATOM 5761 O O . LEU B 1 52 ? 23.324 28.885 30.595 1.00 20.70 52 LEU B O 1
ATOM 5777 N N . LYS B 1 53 ? 23.324 30.826 31.722 1.00 22.72 53 LYS B N 1
ATOM 5778 C CA . LYS B 1 53 ? 21.866 30.929 31.704 1.00 24.79 53 LYS B CA 1
ATOM 5779 C C . LYS B 1 53 ? 21.334 30.888 30.283 1.00 22.65 53 LYS B C 1
ATOM 5780 O O . LYS B 1 53 ? 20.435 30.102 29.959 1.00 23.46 53 LYS B O 1
ATOM 5799 N N . GLU B 1 54 ? 21.858 31.756 29.422 1.00 22.81 54 GLU B N 1
ATOM 5800 C CA A GLU B 1 54 ? 21.364 31.778 28.056 0.59 22.50 54 GLU B CA 1
ATOM 5801 C CA B GLU B 1 54 ? 21.398 31.796 28.038 0.41 22.59 54 GLU B CA 1
ATOM 5802 C C . GLU B 1 54 ? 21.715 30.492 27.328 1.00 21.36 54 GLU B C 1
ATOM 5803 O O . GLU B 1 54 ? 20.911 29.997 26.526 1.00 22.21 54 GLU B O 1
ATOM 5826 N N . TYR B 1 55 ? 22.891 29.926 27.609 1.00 19.18 55 TYR B N 1
ATOM 5827 C CA . TYR B 1 55 ? 23.274 28.671 26.976 1.00 18.82 55 TYR B CA 1
ATOM 5828 C C . TYR B 1 55 ? 22.294 27.554 27.330 1.00 18.94 55 TYR B C 1
ATOM 5829 O O . TYR B 1 55 ? 21.880 26.772 26.461 1.00 19.51 55 TYR B O 1
ATOM 5847 N N . LEU B 1 56 ? 21.926 27.449 28.613 1.00 19.58 56 LEU B N 1
ATOM 5848 C CA . LEU B 1 56 ? 20.979 26.418 29.033 1.00 20.46 56 LEU B CA 1
ATOM 5849 C C . LEU B 1 56 ? 19.567 26.693 28.506 1.00 23.14 56 LEU B C 1
ATOM 5850 O O . LEU B 1 56 ? 18.824 25.755 28.203 1.00 22.81 56 LEU B O 1
ATOM 5866 N N . ALA B 1 57 ? 19.170 27.957 28.376 1.00 22.55 57 ALA B N 1
ATOM 5867 C CA . ALA B 1 57 ? 17.861 28.229 27.803 1.00 24.40 57 ALA B CA 1
ATOM 5868 C C . ALA B 1 57 ? 17.770 27.653 26.394 1.00 24.50 57 ALA B C 1
ATOM 5869 O O . ALA B 1 57 ? 16.736 27.102 25.996 1.00 25.80 57 ALA B O 1
ATOM 5876 N N . LYS B 1 58 ? 18.855 27.753 25.634 1.00 22.57 58 LYS B N 1
ATOM 5877 C CA . LYS B 1 58 ? 18.895 27.279 24.256 1.00 21.97 58 LYS B CA 1
ATOM 5878 C C . LYS B 1 58 ? 19.117 25.770 24.173 1.00 21.59 58 LYS B C 1
ATOM 5879 O O . LYS B 1 58 ? 18.461 25.086 23.384 1.00 23.70 58 LYS B O 1
ATOM 5898 N N . ASN B 1 59 ? 20.027 25.232 24.990 1.00 19.47 59 ASN B N 1
ATOM 5899 C CA . ASN B 1 59 ? 20.543 23.883 24.811 1.00 19.47 59 ASN B CA 1
ATOM 5900 C C . ASN B 1 59 ? 20.233 22.936 25.960 1.00 18.52 59 ASN B C 1
ATOM 5901 O O . ASN B 1 59 ? 20.621 21.768 25.889 1.00 20.08 59 ASN B O 1
ATOM 5912 N N . GLY B 1 60 ? 19.536 23.393 26.999 1.00 19.05 60 GLY B N 1
ATOM 5913 C CA . GLY B 1 60 ? 19.340 22.559 28.174 1.00 19.21 60 GLY B CA 1
ATOM 5914 C C . GLY B 1 60 ? 18.620 21.259 27.867 1.00 19.24 60 GLY B C 1
ATOM 5915 O O . GLY B 1 60 ? 18.987 20.202 28.378 1.00 19.65 60 GLY B O 1
ATOM 5919 N N . GLU B 1 61 ? 17.576 21.312 27.040 1.00 19.61 61 GLU B N 1
ATOM 5920 C CA . GLU B 1 61 ? 16.870 20.079 26.700 1.00 20.42 61 GLU B CA 1
ATOM 5921 C C . GLU B 1 61 ? 17.716 19.150 25.841 1.00 20.01 61 GLU B C 1
ATOM 5922 O O . GLU B 1 61 ? 17.629 17.924 25.988 1.00 19.68 61 GLU B O 1
ATOM 5934 N N . ILE B 1 62 ? 18.544 19.708 24.945 1.00 18.66 62 ILE B N 1
ATOM 5935 C CA . ILE B 1 62 ? 19.469 18.889 24.164 1.00 19.42 62 ILE B CA 1
ATOM 5936 C C . ILE B 1 62 ? 20.437 18.170 25.090 1.00 17.98 62 ILE B C 1
ATOM 5937 O O . ILE B 1 62 ? 20.702 16.978 24.930 1.00 18.34 62 ILE B O 1
ATOM 5953 N N . ILE B 1 63 ? 20.977 18.886 26.078 1.00 17.77 63 ILE B N 1
ATOM 5954 C CA . ILE B 1 63 ? 21.953 18.303 26.994 1.00 17.37 63 ILE B CA 1
ATOM 5955 C C . ILE B 1 63 ? 21.307 17.215 27.836 1.00 15.33 63 ILE B C 1
ATOM 5956 O O . ILE B 1 63 ? 21.890 16.153 28.060 1.00 16.36 63 ILE B O 1
ATOM 5972 N N . LYS B 1 64 ? 20.102 17.477 28.342 1.00 16.01 64 LYS B N 1
ATOM 5973 C CA . LYS B 1 64 ? 19.399 16.478 29.135 1.00 16.89 64 LYS B CA 1
ATOM 5974 C C . LYS B 1 64 ? 19.155 15.220 28.329 1.00 17.15 64 LYS B C 1
ATOM 5975 O O . LYS B 1 64 ? 19.343 14.109 28.828 1.00 17.46 64 LYS B O 1
ATOM 5994 N N . GLU B 1 65 ? 18.749 15.375 27.069 1.00 17.81 65 GLU B N 1
ATOM 5995 C CA . GLU B 1 65 ? 18.570 14.215 26.195 1.00 17.93 65 GLU B CA 1
ATOM 5996 C C . GLU B 1 65 ? 19.873 13.436 26.026 1.00 18.08 65 GLU B C 1
ATOM 5997 O O . GLU B 1 65 ? 19.884 12.201 26.114 1.00 18.41 65 GLU B O 1
ATOM 6009 N N . GLN B 1 66 ? 20.981 14.138 25.771 1.00 17.16 66 GLN B N 1
ATOM 6010 C CA . GLN B 1 66 ? 22.255 13.451 25.583 1.00 17.93 66 GLN B CA 1
ATOM 6011 C C . GLN B 1 66 ? 22.636 12.679 26.836 1.00 17.03 66 GLN B C 1
ATOM 6012 O O . GLN B 1 66 ? 23.134 11.549 26.762 1.00 17.84 66 GLN B O 1
ATOM 6026 N N . LEU B 1 67 ? 22.425 13.279 28.011 1.00 16.70 67 LEU B N 1
ATOM 6027 C CA . LEU B 1 67 ? 22.727 12.569 29.246 1.00 16.22 67 LEU B CA 1
ATOM 6028 C C . LEU B 1 67 ? 21.846 11.338 29.412 1.00 16.94 67 LEU B C 1
ATOM 6029 O O . LEU B 1 67 ? 22.306 10.285 29.873 1.00 17.92 67 LEU B O 1
ATOM 6045 N N . ARG B 1 68 ? 20.568 11.451 29.054 1.00 17.39 68 ARG B N 1
ATOM 6046 C CA . ARG B 1 68 ? 19.667 10.318 29.238 1.00 17.68 68 ARG B CA 1
ATOM 6047 C C . ARG B 1 68 ? 20.056 9.117 28.382 1.00 19.31 68 ARG B C 1
ATOM 6048 O O . ARG B 1 68 ? 19.775 7.975 28.764 1.00 23.52 68 ARG B O 1
ATOM 6069 N N . ILE B 1 69 ? 20.683 9.341 27.233 1.00 19.25 69 ILE B N 1
ATOM 6070 C CA . ILE B 1 69 ? 21.060 8.267 26.322 1.00 20.22 69 ILE B CA 1
ATOM 6071 C C . ILE B 1 69 ? 22.555 7.977 26.344 1.00 19.76 69 ILE B C 1
ATOM 6072 O O . ILE B 1 69 ? 23.042 7.210 25.499 1.00 21.10 69 ILE B O 1
ATOM 6088 N N . ARG B 1 70 ? 23.296 8.567 27.288 1.00 18.48 70 ARG B N 1
ATOM 6089 C CA . ARG B 1 70 ? 24.731 8.321 27.453 1.00 18.14 70 ARG B CA 1
ATOM 6090 C C . ARG B 1 70 ? 25.537 8.795 26.255 1.00 20.00 70 ARG B C 1
ATOM 6091 O O . ARG B 1 70 ? 26.583 8.226 25.922 1.00 21.37 70 ARG B O 1
ATOM 6112 N N . LYS B 1 71 ? 25.077 9.864 25.612 1.00 19.29 71 LYS B N 1
ATOM 6113 C CA . LYS B 1 71 ? 25.813 10.449 24.497 1.00 19.60 71 LYS B CA 1
ATOM 6114 C C . LYS B 1 71 ? 26.379 11.825 24.814 1.00 19.57 71 LYS B C 1
ATOM 6115 O O . LYS B 1 71 ? 26.944 12.473 23.930 1.00 24.65 71 LYS B O 1
ATOM 6134 N N . TYR B 1 72 ? 26.248 12.287 26.047 1.00 16.12 72 TYR B N 1
ATOM 6135 C CA . TYR B 1 72 ? 26.892 13.527 26.452 1.00 16.18 72 T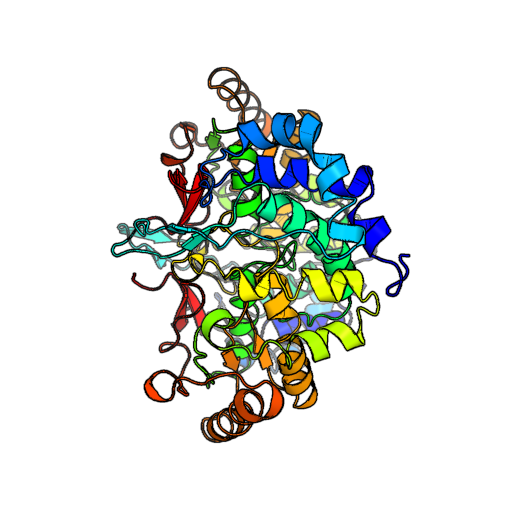YR B CA 1
ATOM 6136 C C . TYR B 1 72 ? 28.370 13.266 26.712 1.00 16.43 72 TYR B C 1
ATOM 6137 O O . TYR B 1 72 ? 28.721 12.356 27.452 1.00 19.18 72 TYR B O 1
ATOM 6155 N N . LYS B 1 73 ? 29.227 14.084 26.127 1.00 17.30 73 LYS B N 1
ATOM 6156 C CA A LYS B 1 73 ? 30.667 13.926 26.279 0.55 18.12 73 LYS B CA 1
ATOM 6157 C CA B LYS B 1 73 ? 30.677 13.936 26.259 0.45 17.46 73 LYS B CA 1
ATOM 6158 C C . LYS B 1 73 ? 31.233 15.100 27.059 1.00 15.38 73 LYS B C 1
ATOM 6159 O O . LYS B 1 73 ? 31.321 16.208 26.524 1.00 16.67 73 LYS B O 1
ATOM 6196 N N . PRO B 1 74 ? 31.627 14.917 28.309 1.00 14.37 74 PRO B N 1
ATOM 6197 C CA . PRO B 1 74 ? 32.317 15.993 29.023 1.00 14.02 74 PRO B CA 1
ATOM 6198 C C . PRO B 1 74 ? 33.524 16.495 28.244 1.00 14.49 74 PRO B C 1
ATOM 6199 O O . PRO B 1 74 ? 34.226 15.733 27.585 1.00 14.57 74 PRO B O 1
ATOM 6210 N N . GLN B 1 75 ? 33.789 17.775 28.384 1.00 14.16 75 GLN B N 1
ATOM 6211 C CA A GLN B 1 75 ? 35.013 18.349 27.856 0.68 13.67 75 GLN B CA 1
ATOM 6212 C CA B GLN B 1 75 ? 35.021 18.262 27.830 0.32 14.45 75 GLN B CA 1
ATOM 6213 C C . GLN B 1 75 ? 36.158 18.069 28.825 1.00 13.13 75 GLN B C 1
ATOM 6214 O O . GLN B 1 75 ? 35.949 18.015 30.044 1.00 13.43 75 GLN B O 1
ATOM 6241 N N . PRO B 1 76 ? 37.379 17.923 28.342 1.00 13.38 76 PRO B N 1
ATOM 6242 C CA . PRO B 1 76 ? 38.504 17.799 29.273 1.00 13.46 76 PRO B CA 1
ATOM 6243 C C . PRO B 1 76 ? 38.616 19.039 30.140 1.00 12.40 76 PRO B C 1
ATOM 6244 O O . PRO B 1 76 ? 38.274 20.145 29.726 1.00 13.54 76 PRO B O 1
ATOM 6255 N N . VAL B 1 77 ? 39.119 18.850 31.359 1.00 11.95 77 VAL B N 1
ATOM 6256 C CA . VAL B 1 77 ? 39.386 19.990 32.215 1.00 11.99 77 VAL B CA 1
ATOM 6257 C C . VAL B 1 77 ? 40.513 20.821 31.611 1.00 12.34 77 VAL B C 1
ATOM 6258 O O . VAL B 1 77 ? 41.417 20.299 30.935 1.00 13.90 77 VAL B O 1
ATOM 6271 N N . ARG B 1 78 ? 40.480 22.117 31.882 1.00 12.12 78 ARG B N 1
ATOM 6272 C CA . ARG B 1 78 ? 41.544 23.022 31.486 1.00 12.30 78 ARG B CA 1
ATOM 6273 C C . ARG B 1 78 ? 42.585 23.025 32.592 1.00 13.53 78 ARG B C 1
ATOM 6274 O O . ARG B 1 78 ? 42.278 23.297 33.752 1.00 13.97 78 ARG B O 1
ATOM 6295 N N . ARG B 1 79 ? 43.823 22.731 32.241 1.00 15.07 79 ARG B N 1
ATOM 6296 C CA A ARG B 1 79 ? 44.889 22.662 33.225 0.62 17.10 79 ARG B CA 1
ATOM 6297 C CA B ARG B 1 79 ? 44.875 22.665 33.238 0.38 17.80 79 ARG B CA 1
ATOM 6298 C C . ARG B 1 79 ? 45.422 24.065 33.470 1.00 18.40 79 ARG B C 1
ATOM 6299 O O . ARG B 1 79 ? 45.819 24.758 32.526 1.00 21.94 79 ARG B O 1
ATOM 6340 N N . VAL B 1 80 ? 45.402 24.495 34.721 1.00 18.43 80 VAL B N 1
ATOM 6341 C CA . VAL B 1 80 ? 45.915 25.790 35.132 1.00 22.42 80 VAL B CA 1
ATOM 6342 C C . VAL B 1 80 ? 47.003 25.545 36.168 1.00 23.20 80 VAL B C 1
ATOM 6343 O O . VAL B 1 80 ? 46.856 24.698 37.060 1.00 23.72 80 VAL B O 1
ATOM 6356 N N . GLU B 1 81 ? 48.107 26.271 36.034 1.00 26.82 81 GLU B N 1
ATOM 6357 C CA . GLU B 1 81 ? 49.217 26.194 36.972 1.00 30.93 81 GLU B CA 1
ATOM 6358 C C . GLU B 1 81 ? 49.234 27.467 37.804 1.00 34.42 81 GLU B C 1
ATOM 6359 O O . GLU B 1 81 ? 49.197 28.573 37.251 1.00 37.52 81 GLU B O 1
ATOM 6371 N N . ILE B 1 82 ? 49.265 27.303 39.123 1.00 34.16 82 ILE B N 1
ATOM 6372 C CA . ILE B 1 82 ? 49.174 28.398 40.083 1.00 37.99 82 ILE B CA 1
ATOM 6373 C C . ILE B 1 82 ? 50.481 28.436 40.869 1.00 38.61 82 ILE B C 1
ATOM 6374 O O . ILE B 1 82 ? 50.843 27.441 41.500 1.00 35.08 82 ILE B O 1
ATOM 6390 N N . PRO B 1 83 ? 51.216 29.551 40.884 1.00 44.77 83 PRO B N 1
ATOM 6391 C CA . PRO B 1 83 ? 52.442 29.614 41.695 1.00 47.17 83 PRO B CA 1
ATOM 6392 C C . PRO B 1 83 ? 52.155 29.441 43.180 1.00 50.40 83 PRO B C 1
ATOM 6393 O O . PRO B 1 83 ? 51.175 29.970 43.708 1.00 51.14 83 PRO B O 1
ATOM 6404 N N . LYS B 1 84 ? 53.039 28.698 43.860 1.00 52.24 84 LYS B N 1
ATOM 6405 C CA . LYS B 1 84 ? 52.983 28.507 45.302 1.00 55.27 84 LYS B CA 1
ATOM 6406 C C . LYS B 1 84 ? 53.966 29.439 45.995 1.00 59.27 84 LYS B C 1
ATOM 6407 O O . LYS B 1 84 ? 54.956 29.873 45.398 1.00 56.85 84 LYS B O 1
ATOM 6426 N N . PRO B 1 85 ? 53.733 29.758 47.273 1.00 63.25 85 PRO B N 1
ATOM 6427 C CA . PRO B 1 85 ? 54.661 30.660 47.977 1.00 64.14 85 PRO B CA 1
ATOM 6428 C C . PRO B 1 85 ? 56.085 30.136 48.044 1.00 63.17 85 PRO B C 1
ATOM 6429 O O . PRO B 1 85 ? 57.031 30.933 48.059 1.00 64.38 85 PRO B O 1
ATOM 6440 N N . ASP B 1 86 ? 56.268 28.819 48.083 1.00 60.79 86 ASP B N 1
ATOM 6441 C CA . ASP B 1 86 ? 57.581 28.216 48.258 1.00 58.70 86 ASP B CA 1
ATOM 6442 C C . ASP B 1 86 ? 58.301 27.937 46.940 1.00 51.90 86 ASP B C 1
ATOM 6443 O O . ASP B 1 86 ? 59.348 27.281 46.949 1.00 51.64 86 ASP B O 1
ATOM 6452 N N . GLY B 1 87 ? 57.778 28.418 45.814 1.00 44.33 87 GLY B N 1
ATOM 6453 C CA . GLY B 1 87 ? 58.391 28.175 44.526 1.00 40.29 87 GLY B CA 1
ATOM 6454 C C . GLY B 1 87 ? 57.826 26.987 43.772 1.00 36.61 87 GLY B C 1
ATOM 6455 O O . GLY B 1 87 ? 58.207 26.766 42.612 1.00 35.49 87 GLY B O 1
ATOM 6459 N N . GLY B 1 88 ? 56.938 26.213 44.383 1.00 33.06 88 GLY B N 1
ATOM 6460 C CA . GLY B 1 88 ? 56.297 25.118 43.696 1.00 31.10 88 GLY B CA 1
ATOM 6461 C C . GLY B 1 88 ? 55.178 25.610 42.806 1.00 28.81 88 GLY B C 1
ATOM 6462 O O . GLY B 1 88 ? 54.987 26.805 42.576 1.00 29.83 88 GLY B O 1
ATOM 6466 N N . VAL B 1 89 ? 54.416 24.653 42.304 1.00 26.10 89 VAL B N 1
ATOM 6467 C CA . VAL B 1 89 ? 53.280 24.938 41.443 1.00 25.87 89 VAL B CA 1
ATOM 6468 C C . VAL B 1 89 ? 52.098 24.129 41.935 1.00 25.88 89 VAL B C 1
ATOM 6469 O O . VAL B 1 89 ? 52.232 22.929 42.199 1.00 27.21 89 VAL B O 1
ATOM 6482 N N . ARG B 1 90 ? 50.941 24.789 42.049 1.00 25.22 90 ARG B N 1
ATOM 6483 C CA . ARG B 1 90 ? 49.667 24.140 42.299 1.00 25.68 90 ARG B CA 1
ATOM 6484 C C . ARG B 1 90 ? 48.970 23.907 40.968 1.00 24.92 90 ARG B C 1
ATOM 6485 O O . ARG B 1 90 ? 48.898 24.803 40.123 1.00 28.03 90 ARG B O 1
ATOM 6506 N N . ASN B 1 91 ? 48.479 22.698 40.778 1.00 22.93 91 ASN B N 1
ATOM 6507 C CA . ASN B 1 91 ? 47.785 22.343 39.553 1.00 22.26 91 ASN B CA 1
ATOM 6508 C C . ASN B 1 91 ? 46.292 22.345 39.813 1.00 19.46 91 ASN B C 1
ATOM 6509 O O . ASN B 1 91 ? 45.840 21.812 40.831 1.00 19.82 91 ASN B O 1
ATOM 6520 N N . LEU B 1 92 ? 45.538 22.953 38.891 1.00 17.84 92 LEU B N 1
ATOM 6521 C CA A LEU B 1 92 ? 44.080 22.968 38.922 0.53 16.57 92 LEU B CA 1
ATOM 6522 C CA B LEU B 1 92 ? 44.090 22.946 38.937 0.47 15.95 92 LEU B CA 1
ATOM 6523 C C . LEU B 1 92 ? 43.552 22.455 37.599 1.00 16.17 92 LEU B C 1
ATOM 6524 O O . LEU B 1 92 ? 44.113 22.754 36.553 1.00 18.27 92 LEU B O 1
ATOM 6555 N N . GLY B 1 93 ? 42.466 21.694 37.649 1.00 14.36 93 GLY B N 1
ATOM 6556 C CA . GLY B 1 93 ? 41.756 21.278 36.460 1.00 14.06 93 GLY B CA 1
ATOM 6557 C C . GLY B 1 93 ? 40.387 21.899 36.486 1.00 12.71 93 GLY B C 1
ATOM 6558 O O . GLY B 1 93 ? 39.537 21.511 37.299 1.00 14.14 93 GLY B O 1
ATOM 6562 N N . VAL B 1 94 ? 40.155 22.862 35.599 1.00 11.69 94 VAL B N 1
ATOM 6563 C CA . VAL B 1 94 ? 38.920 23.640 35.586 1.00 11.50 94 VAL B CA 1
ATOM 6564 C C . VAL B 1 94 ? 37.968 23.020 34.565 1.00 10.53 94 VAL B C 1
ATOM 6565 O O . VAL B 1 94 ? 38.241 23.105 33.356 1.00 10.86 94 VAL B O 1
ATOM 6578 N N . PRO B 1 95 ? 36.835 22.452 34.982 1.00 11.04 95 PRO B N 1
ATOM 6579 C CA . PRO B 1 95 ? 35.826 21.997 34.020 1.00 11.00 95 PRO B CA 1
ATOM 6580 C C . PRO B 1 95 ? 35.176 23.192 33.343 1.00 11.31 95 PRO B C 1
ATOM 6581 O O . PRO B 1 95 ? 35.109 24.287 33.902 1.00 11.42 95 PRO B O 1
ATOM 6592 N N . THR B 1 96 ? 34.591 22.955 32.160 1.00 11.01 96 THR B N 1
ATOM 6593 C CA . THR B 1 96 ? 33.759 24.000 31.567 1.00 11.16 96 THR B CA 1
ATOM 6594 C C . THR B 1 96 ? 32.606 24.319 32.511 1.00 11.52 96 THR B C 1
ATOM 6595 O O . THR B 1 96 ? 32.196 23.491 33.328 1.00 11.77 96 THR B O 1
ATOM 6606 N N . VAL B 1 97 ? 32.027 25.504 32.338 1.00 12.32 97 VAL B N 1
ATOM 6607 C CA A VAL B 1 97 ? 30.934 25.852 33.232 0.72 13.21 97 VAL B CA 1
ATOM 6608 C CA B VAL B 1 97 ? 30.892 25.898 33.183 0.28 16.08 97 VAL B CA 1
ATOM 6609 C C . VAL B 1 97 ? 29.738 24.914 33.036 1.00 12.48 97 VAL B C 1
ATOM 6610 O O . VAL B 1 97 ? 29.040 24.590 34.000 1.00 12.94 97 VAL B O 1
ATOM 6635 N N . THR B 1 98 ? 29.507 24.425 31.815 1.00 12.82 98 THR B N 1
ATOM 6636 C CA . THR B 1 98 ? 28.458 23.425 31.612 1.00 13.03 98 THR B CA 1
ATOM 6637 C C . THR B 1 98 ? 28.740 22.162 32.407 1.00 12.27 98 THR B C 1
ATOM 6638 O O . THR B 1 98 ? 27.850 21.618 33.085 1.00 12.81 98 THR B O 1
ATOM 6649 N N . ASP B 1 99 ? 29.993 21.716 32.376 1.00 11.48 99 ASP B N 1
ATOM 6650 C CA . ASP B 1 99 ? 30.362 20.545 33.143 1.00 10.95 99 ASP B CA 1
ATOM 6651 C C . ASP B 1 99 ? 30.354 20.804 34.650 1.00 11.34 99 ASP B C 1
ATOM 6652 O O . ASP B 1 99 ? 29.974 19.906 35.415 1.00 12.37 99 ASP B O 1
ATOM 6661 N N . ARG B 1 100 ? 30.692 22.022 35.095 1.00 12.02 100 ARG B N 1
ATOM 6662 C CA . ARG B 1 100 ? 30.523 22.342 36.514 1.00 12.10 100 ARG B CA 1
ATOM 6663 C C . ARG B 1 100 ? 29.057 22.220 36.935 1.00 12.74 100 ARG B C 1
ATOM 6664 O O . ARG B 1 100 ? 28.748 21.692 38.009 1.00 13.58 100 ARG B O 1
ATOM 6685 N N . PHE B 1 101 ? 28.150 22.706 36.082 1.00 13.12 101 PHE B N 1
ATOM 6686 C CA . PHE B 1 101 ? 26.710 22.611 36.306 1.00 14.34 101 PHE B CA 1
ATOM 6687 C C . PHE B 1 101 ? 26.267 21.157 36.410 1.00 13.29 101 PHE B C 1
ATOM 6688 O O . PHE B 1 101 ? 25.562 20.781 37.362 1.00 14.56 101 PHE B O 1
ATOM 6705 N N . ILE B 1 102 ? 26.660 20.315 35.445 1.00 13.67 102 ILE B N 1
ATOM 6706 C CA . ILE B 1 102 ? 26.228 18.923 35.481 1.00 13.26 102 ILE B CA 1
ATOM 6707 C C . ILE B 1 102 ? 26.820 18.201 36.697 1.00 13.69 102 ILE B C 1
ATOM 6708 O O . ILE B 1 102 ? 26.138 17.432 37.388 1.00 14.19 102 ILE B O 1
ATOM 6724 N N . GLN B 1 103 ? 28.098 18.446 36.972 1.00 13.28 103 GLN B N 1
ATOM 6725 C CA . GLN B 1 103 ? 28.751 17.853 38.140 1.00 11.92 103 GLN B CA 1
ATOM 6726 C C . GLN B 1 103 ? 28.033 18.230 39.429 1.00 13.44 103 GLN B C 1
ATOM 6727 O O . GLN B 1 103 ? 27.844 17.385 40.314 1.00 13.65 103 GLN B O 1
ATOM 6741 N N . GLN B 1 104 ? 27.654 19.502 39.546 1.00 12.83 104 GLN B N 1
ATOM 6742 C CA . GLN B 1 104 ? 26.924 19.983 40.712 1.00 14.10 104 GLN B CA 1
ATOM 6743 C C . GLN B 1 104 ? 25.568 19.303 40.822 1.00 15.05 104 GLN B C 1
ATOM 6744 O O . GLN B 1 104 ? 25.147 18.904 41.918 1.00 15.21 104 GLN B O 1
ATOM 6758 N N . ALA B 1 105 ? 24.878 19.139 39.689 1.00 15.11 105 ALA B N 1
ATOM 6759 C CA . ALA B 1 105 ? 23.594 18.448 39.700 1.00 16.32 105 ALA B CA 1
ATOM 6760 C C . ALA B 1 105 ? 23.744 17.016 40.201 1.00 15.46 105 ALA B C 1
ATOM 6761 O O . ALA B 1 105 ? 22.912 16.537 40.992 1.00 16.44 105 ALA B O 1
ATOM 6768 N N . ILE B 1 106 ? 24.785 16.312 39.730 1.00 14.65 106 ILE B N 1
ATOM 6769 C CA . ILE B 1 106 ? 25.048 14.948 40.184 1.00 15.11 106 ILE B CA 1
ATOM 6770 C C . ILE B 1 106 ? 25.356 14.931 41.662 1.00 15.93 106 ILE B C 1
ATOM 6771 O O . ILE B 1 106 ? 24.797 14.131 42.419 1.00 16.68 106 ILE B O 1
ATOM 6787 N N . ALA B 1 107 ? 26.240 15.820 42.090 1.00 15.01 107 ALA B N 1
ATOM 6788 C CA . ALA B 1 107 ? 26.675 15.829 43.481 1.00 15.62 107 ALA B CA 1
ATOM 6789 C C . ALA B 1 107 ? 25.516 16.141 44.424 1.00 16.70 107 ALA B C 1
ATOM 6790 O O . ALA B 1 107 ? 25.460 15.598 45.526 1.00 17.49 107 ALA B O 1
ATOM 6797 N N . GLN B 1 108 ? 24.571 16.979 44.011 1.00 16.85 108 GLN B N 1
ATOM 6798 C CA . GLN B 1 108 ? 23.454 17.305 44.894 1.00 17.36 108 GLN B CA 1
ATOM 6799 C C . GLN B 1 108 ? 22.633 16.073 45.226 1.00 17.76 108 GLN B C 1
ATOM 6800 O O . GLN B 1 108 ? 22.011 16.010 46.291 1.00 19.69 108 GLN B O 1
ATOM 6814 N N . VAL B 1 109 ? 22.556 15.116 44.303 1.00 18.20 109 VAL B N 1
ATOM 6815 C CA . VAL B 1 109 ? 21.824 13.876 44.526 1.00 19.26 109 VAL B CA 1
ATOM 6816 C C . VAL B 1 109 ? 22.682 12.839 45.251 1.00 19.51 109 VAL B C 1
ATOM 6817 O O . VAL B 1 109 ? 22.211 12.178 46.183 1.00 20.68 109 VAL B O 1
ATOM 6830 N N . LEU B 1 110 ? 23.952 12.707 44.893 1.00 17.97 110 LEU B N 1
ATOM 6831 C CA . LEU B 1 110 ? 24.776 11.688 45.526 1.00 17.07 110 LEU B CA 1
ATOM 6832 C C . LEU B 1 110 ? 25.201 12.056 46.942 1.00 16.10 110 LEU B C 1
ATOM 6833 O O . LEU B 1 110 ? 25.373 11.156 47.772 1.00 17.89 110 LEU B O 1
ATOM 6849 N N . THR B 1 111 ? 25.382 13.345 47.225 1.00 17.20 111 THR B N 1
ATOM 6850 C CA . THR B 1 111 ? 25.866 13.749 48.545 1.00 17.17 111 THR B CA 1
ATOM 6851 C C . THR B 1 111 ? 24.996 13.241 49.681 1.00 18.48 111 THR B C 1
ATOM 6852 O O . THR B 1 111 ? 25.536 12.625 50.612 1.00 18.30 111 THR B O 1
ATOM 6863 N N . PRO B 1 112 ? 23.674 13.432 49.683 1.00 19.60 112 PRO B N 1
ATOM 6864 C CA . PRO B 1 112 ? 22.889 12.938 50.818 1.00 21.74 112 PRO B CA 1
ATOM 6865 C C . PRO B 1 112 ? 22.941 11.434 50.958 1.00 20.59 112 PRO B C 1
ATOM 6866 O O . PRO B 1 112 ? 22.856 10.928 52.078 1.00 22.58 112 PRO B O 1
ATOM 6877 N N . ILE B 1 113 ? 23.047 10.700 49.855 1.00 20.60 113 ILE B N 1
ATOM 6878 C CA . ILE B 1 113 ? 23.178 9.252 49.929 1.00 20.11 113 ILE B CA 1
ATOM 6879 C C . ILE B 1 113 ? 24.428 8.880 50.716 1.00 20.62 113 ILE B C 1
ATOM 6880 O O . ILE B 1 113 ? 24.389 8.063 51.647 1.00 20.98 113 ILE B O 1
ATOM 6896 N N . TYR B 1 114 ? 25.558 9.476 50.358 1.00 19.08 114 TYR B N 1
ATOM 6897 C CA . TYR B 1 114 ? 26.817 9.082 50.978 1.00 18.67 114 TYR B CA 1
ATOM 6898 C C . TYR B 1 114 ? 27.031 9.708 52.346 1.00 18.96 114 TYR B C 1
ATOM 6899 O O . TYR B 1 114 ? 27.749 9.124 53.167 1.00 18.71 114 TYR B O 1
ATOM 6917 N N . GLU B 1 115 ? 26.396 10.848 52.632 1.00 19.13 115 GLU B N 1
ATOM 6918 C CA . GLU B 1 115 ? 26.517 11.408 53.972 1.00 20.50 115 GLU B CA 1
ATOM 6919 C C . GLU B 1 115 ? 26.091 10.400 55.030 1.00 21.20 115 GLU B C 1
ATOM 6920 O O . GLU B 1 115 ? 26.639 10.394 56.141 1.00 23.03 115 GLU B O 1
ATOM 6932 N N . GLU B 1 116 ? 25.137 9.521 54.702 1.00 21.88 116 GLU B N 1
ATOM 6933 C CA . GLU B 1 116 ? 24.688 8.503 55.644 1.00 23.36 116 GLU B CA 1
ATOM 6934 C C . GLU B 1 116 ? 25.749 7.450 55.914 1.00 23.17 116 GLU B C 1
ATOM 6935 O O . GLU B 1 116 ? 25.692 6.789 56.952 1.00 27.64 116 GLU B O 1
ATOM 6947 N N . GLN B 1 117 ? 26.701 7.266 55.012 1.00 20.05 117 GLN B N 1
ATOM 6948 C CA . GLN B 1 117 ? 27.729 6.249 55.178 1.00 20.19 117 GLN B CA 1
ATOM 6949 C C . GLN B 1 117 ? 28.997 6.783 55.804 1.00 18.92 117 GLN B C 1
ATOM 6950 O O . GLN B 1 117 ? 29.756 6.006 56.381 1.00 21.13 117 GLN B O 1
ATOM 6964 N N . PHE B 1 118 ? 29.256 8.077 55.696 1.00 16.68 118 PHE B N 1
ATOM 6965 C CA . PHE B 1 118 ? 30.586 8.586 55.972 1.00 15.52 118 PHE B CA 1
ATOM 6966 C C . PHE B 1 118 ? 30.873 8.687 57.476 1.00 15.44 118 PHE B C 1
ATOM 6967 O O . PHE B 1 118 ? 29.976 8.844 58.309 1.00 16.58 118 PHE B O 1
ATOM 6984 N N . HIS B 1 119 ? 32.158 8.617 57.798 1.00 14.67 119 HIS B N 1
ATOM 6985 C CA . HIS B 1 119 ? 32.649 8.612 59.159 1.00 14.85 119 HIS B CA 1
ATOM 6986 C C . HIS B 1 119 ? 32.676 10.033 59.723 1.00 14.30 119 HIS B C 1
ATOM 6987 O O . HIS B 1 119 ? 32.973 11.012 59.025 1.00 14.55 119 HIS B O 1
ATOM 7001 N N . ASP B 1 120 ? 32.401 10.144 61.020 1.00 14.18 120 ASP B N 1
ATOM 7002 C CA . ASP B 1 120 ? 32.337 11.452 61.657 1.00 14.25 120 ASP B CA 1
ATOM 7003 C C . ASP B 1 120 ? 33.673 12.180 61.687 1.00 13.61 120 ASP B C 1
ATOM 7004 O O . ASP B 1 120 ? 33.684 13.381 61.959 1.00 13.52 120 ASP B O 1
ATOM 7013 N N . HIS B 1 121 ? 34.788 11.484 61.492 1.00 12.16 121 HIS B N 1
ATOM 7014 C CA . HIS B 1 121 ? 36.103 12.117 61.486 1.00 11.73 121 HIS B CA 1
ATOM 7015 C C . HIS B 1 121 ? 36.636 12.371 60.083 1.00 11.94 121 HIS B C 1
ATOM 7016 O O . HIS B 1 121 ? 37.829 12.644 59.937 1.00 11.82 121 HIS B O 1
ATOM 7030 N N . SER B 1 122 ? 35.764 12.329 59.077 1.00 11.60 122 SER B N 1
ATOM 7031 C CA A SER B 1 122 ? 36.076 12.783 57.734 0.89 11.94 122 SER B CA 1
ATOM 7032 C CA B SER B 1 122 ? 36.083 12.788 57.729 0.11 11.89 122 SER B CA 1
ATOM 7033 C C . SER B 1 122 ? 35.468 14.173 57.537 1.00 11.27 122 SER B C 1
ATOM 7034 O O . SER B 1 122 ? 34.262 14.366 57.751 1.00 12.44 122 SER B O 1
ATOM 7049 N N . TYR B 1 123 ? 36.314 15.156 57.183 1.00 11.47 123 TYR B N 1
ATOM 7050 C CA . TYR B 1 123 ? 35.933 16.553 57.206 1.00 12.39 123 TYR B CA 1
ATOM 7051 C C . TYR B 1 123 ? 36.087 17.293 55.894 1.00 12.59 123 TYR B C 1
ATOM 7052 O O . TYR B 1 123 ? 35.735 18.474 55.856 1.00 14.72 123 TYR B O 1
ATOM 7070 N N . GLY B 1 124 ? 36.637 16.680 54.848 1.00 12.53 124 GLY B N 1
ATOM 7071 C CA . GLY B 1 124 ? 36.973 17.421 53.641 1.00 13.51 124 GLY B CA 1
ATOM 7072 C C . GLY B 1 124 ? 35.832 17.443 52.647 1.00 12.12 124 GLY B C 1
ATOM 7073 O O . GLY B 1 124 ? 35.302 16.403 52.280 1.00 13.78 124 GLY B O 1
ATOM 7077 N N . PHE B 1 125 ? 35.489 18.638 52.194 1.00 12.42 125 PHE B N 1
ATOM 7078 C CA . PHE B 1 125 ? 34.545 18.838 51.098 1.00 13.64 125 PHE B CA 1
ATOM 7079 C C . PHE B 1 125 ? 33.198 18.192 51.417 1.00 15.35 125 PHE B C 1
ATOM 7080 O O . PHE B 1 125 ? 32.548 17.591 50.554 1.00 18.45 125 PHE B O 1
ATOM 7097 N N . ARG B 1 126 ? 32.759 18.336 52.660 1.00 15.05 126 ARG B N 1
ATOM 7098 C CA . ARG B 1 126 ? 31.485 17.820 53.096 1.00 14.42 126 ARG B CA 1
ATOM 7099 C C . ARG B 1 126 ? 30.635 18.956 53.632 1.00 15.44 126 ARG B C 1
ATOM 7100 O O . ARG B 1 126 ? 31.165 19.935 54.181 1.00 15.99 126 ARG B O 1
ATOM 7121 N N . PRO B 1 127 ? 29.314 18.829 53.556 1.00 17.70 127 PRO B N 1
ATOM 7122 C CA . PRO B 1 127 ? 28.448 19.919 54.019 1.00 19.69 127 PRO B CA 1
ATOM 7123 C C . PRO B 1 127 ? 28.647 20.206 55.502 1.00 19.10 127 PRO B C 1
ATOM 7124 O O . PRO B 1 127 ? 28.703 19.295 56.335 1.00 19.79 127 PRO B O 1
ATOM 7135 N N . ASN B 1 128 ? 28.830 21.482 55.806 1.00 20.63 128 ASN B N 1
ATOM 7136 C CA . ASN B 1 128 ? 28.940 22.001 57.169 1.00 22.31 128 ASN B CA 1
ATOM 7137 C C . ASN B 1 128 ? 30.171 21.504 57.914 1.00 20.38 128 ASN B C 1
ATOM 7138 O O . ASN B 1 128 ? 30.207 21.579 59.143 1.00 22.95 128 ASN B O 1
ATOM 7149 N N . ARG B 1 129 ? 31.173 21.005 57.215 1.00 16.71 129 ARG B N 1
ATOM 7150 C CA . ARG B 1 129 ? 32.406 20.555 57.823 1.00 14.91 129 ARG B CA 1
ATOM 7151 C C . ARG B 1 129 ? 33.557 21.376 57.269 1.00 14.80 129 ARG B C 1
ATOM 7152 O O . ARG B 1 129 ? 33.491 21.910 56.157 1.00 16.50 129 ARG B O 1
ATOM 7173 N N . CYS B 1 130 ? 34.640 21.455 58.035 1.00 14.59 130 CYS B N 1
ATOM 7174 C CA . CYS B 1 130 ? 35.776 22.228 57.565 1.00 14.05 130 CYS B CA 1
ATOM 7175 C C . CYS B 1 130 ? 37.043 21.751 58.254 1.00 12.44 130 CYS B C 1
ATOM 7176 O O . CYS B 1 130 ? 37.015 20.934 59.179 1.00 13.44 130 CYS B O 1
ATOM 7184 N N . ALA B 1 131 ? 38.161 22.290 57.775 1.00 12.79 131 ALA B N 1
ATOM 7185 C CA . ALA B 1 131 ? 39.482 21.896 58.244 1.00 12.45 131 ALA B CA 1
ATOM 7186 C C . ALA B 1 131 ? 39.646 22.129 59.734 1.00 12.01 131 ALA B C 1
ATOM 7187 O O . ALA B 1 131 ? 40.261 21.309 60.431 1.00 12.23 131 ALA B O 1
ATOM 7194 N N . GLN B 1 132 ? 39.124 23.241 60.249 1.00 12.48 132 GLN B N 1
ATOM 7195 C CA A GLN B 1 132 ? 39.304 23.547 61.670 0.73 13.11 132 GLN B CA 1
ATOM 7196 C CA B GLN B 1 132 ? 39.332 23.538 61.653 0.27 12.42 132 GLN B CA 1
ATOM 7197 C C . GLN B 1 132 ? 38.672 22.500 62.563 1.00 12.76 132 GLN B C 1
ATOM 7198 O O . GLN B 1 132 ? 39.163 22.249 63.669 1.00 12.91 132 GLN B O 1
ATOM 7225 N N . GLN B 1 133 ? 37.572 21.883 62.120 1.00 12.29 133 GLN B N 1
ATOM 7226 C CA . GLN B 1 133 ? 36.977 20.804 62.905 1.00 13.52 133 GLN B CA 1
ATOM 7227 C C . GLN B 1 133 ? 37.903 19.609 62.991 1.00 13.01 133 GLN B C 1
ATOM 7228 O O . GLN B 1 133 ? 37.976 18.957 64.036 1.00 12.83 133 GLN B O 1
ATOM 7242 N N . ALA B 1 134 ? 38.561 19.264 61.881 1.00 11.91 134 ALA B N 1
ATOM 7243 C CA . ALA B 1 134 ? 39.537 18.187 61.910 1.00 12.16 134 ALA B CA 1
ATOM 7244 C C . ALA B 1 134 ? 40.646 18.500 62.895 1.00 10.13 134 ALA B C 1
ATOM 7245 O O . ALA B 1 134 ? 41.096 17.624 63.638 1.00 11.19 134 ALA B O 1
ATOM 7252 N N . ILE B 1 135 ? 41.127 19.738 62.874 1.00 10.00 135 ILE B N 1
ATOM 7253 C CA . ILE B 1 135 ? 42.212 20.140 63.764 1.00 9.69 135 ILE B CA 1
ATOM 7254 C C . ILE B 1 135 ? 41.792 19.978 65.213 1.00 9.83 135 ILE B C 1
ATOM 7255 O O . ILE B 1 135 ? 42.529 19.429 66.022 1.00 10.33 135 ILE B O 1
ATOM 7271 N N . LEU B 1 136 ? 40.605 20.449 65.555 1.00 10.05 136 LEU B N 1
ATOM 7272 C CA . LEU B 1 136 ? 40.163 20.370 66.933 1.00 10.97 136 LEU B CA 1
ATOM 7273 C C . LEU B 1 136 ? 39.974 18.924 67.378 1.00 10.85 136 LEU B C 1
ATOM 7274 O O . LEU B 1 136 ? 40.354 18.568 68.505 1.00 11.03 136 LEU B O 1
ATOM 7290 N N . THR B 1 137 ? 39.404 18.075 66.520 1.00 10.85 137 THR B N 1
ATOM 7291 C CA . THR B 1 137 ? 39.308 16.662 66.853 1.00 10.79 137 THR B CA 1
ATOM 7292 C C . THR B 1 137 ? 40.689 16.059 67.103 1.00 10.77 137 THR B C 1
ATOM 7293 O O . THR B 1 137 ? 40.899 15.329 68.082 1.00 10.82 137 THR B O 1
ATOM 7304 N N . ALA B 1 138 ? 41.638 16.351 66.222 1.00 10.44 138 ALA B N 1
ATOM 7305 C CA . ALA B 1 138 ? 42.984 15.809 66.381 1.00 10.69 138 ALA B CA 1
ATOM 7306 C C . ALA B 1 138 ? 43.628 16.314 67.663 1.00 10.09 138 ALA B C 1
ATOM 7307 O O . ALA B 1 138 ? 44.287 15.551 68.373 1.00 10.31 138 ALA B O 1
ATOM 7314 N N . LEU B 1 139 ? 43.470 17.602 67.963 1.00 9.67 139 LEU B N 1
ATOM 7315 C CA . LEU B 1 139 ? 44.023 18.160 69.197 1.00 9.70 139 LEU B CA 1
ATOM 7316 C C . LEU B 1 139 ? 43.471 17.443 70.409 1.00 10.14 139 LEU B C 1
ATOM 7317 O O . LEU B 1 139 ? 44.206 17.156 71.348 1.00 10.27 139 LEU B O 1
ATOM 7333 N N . ASP B 1 140 ? 42.179 17.182 70.432 1.00 10.23 140 ASP B N 1
ATOM 7334 C CA . ASP B 1 140 ? 41.603 16.482 71.570 1.00 11.01 140 ASP B CA 1
ATOM 7335 C C . ASP B 1 140 ? 42.223 15.100 71.725 1.00 11.34 140 ASP B C 1
ATOM 7336 O O . ASP B 1 140 ? 42.509 14.659 72.840 1.00 11.69 140 ASP B O 1
ATOM 7345 N N . MET B 1 141 ? 42.477 14.409 70.617 1.00 10.46 141 MET B N 1
ATOM 7346 C CA . MET B 1 141 ? 43.141 13.108 70.673 1.00 10.65 141 MET B CA 1
ATOM 7347 C C . MET B 1 141 ? 44.574 13.251 71.167 1.00 10.36 141 MET B C 1
ATOM 7348 O O . MET B 1 141 ? 45.036 12.467 72.010 1.00 11.59 141 MET B O 1
ATOM 7362 N N . MET B 1 142 ? 45.297 14.249 70.649 1.00 10.08 142 MET B N 1
ATOM 7363 C CA . MET B 1 142 ? 46.660 14.487 71.106 1.00 10.51 142 MET B CA 1
ATOM 7364 C C . MET B 1 142 ? 46.710 14.764 72.595 1.00 10.57 142 MET B C 1
ATOM 7365 O O . MET B 1 142 ? 47.581 14.247 73.298 1.00 11.60 142 MET B O 1
ATOM 7379 N N . ASN B 1 143 ? 45.793 15.577 73.082 1.00 10.31 143 ASN B N 1
ATOM 7380 C CA . ASN B 1 143 ? 45.798 15.967 74.480 1.00 10.86 143 ASN B CA 1
ATOM 7381 C C . ASN B 1 143 ? 45.312 14.865 75.402 1.00 12.01 143 ASN B C 1
ATOM 7382 O O . ASN B 1 143 ? 45.504 14.979 76.609 1.00 15.13 143 ASN B O 1
ATOM 7393 N N . ASP B 1 144 ? 44.708 13.811 74.861 1.00 11.72 144 ASP B N 1
ATOM 7394 C CA A ASP B 1 144 ? 44.378 12.612 75.629 0.47 12.80 144 ASP B CA 1
ATOM 7395 C CA B ASP B 1 144 ? 44.362 12.599 75.590 0.53 13.19 144 ASP B CA 1
ATOM 7396 C C . ASP B 1 144 ? 45.548 11.644 75.704 1.00 14.03 144 ASP B C 1
ATOM 7397 O O . ASP B 1 144 ? 45.400 10.549 76.259 1.00 18.29 144 ASP B O 1
ATOM 7414 N N . GLY B 1 145 ? 46.713 12.019 75.185 1.00 13.13 145 GLY B N 1
ATOM 7415 C CA . GLY B 1 145 ? 47.901 11.196 75.228 1.00 13.96 145 GLY B CA 1
ATOM 7416 C C . GLY B 1 145 ? 48.291 10.581 73.908 1.00 12.36 145 GLY B C 1
ATOM 7417 O O . GLY B 1 145 ? 49.347 9.951 73.831 1.00 14.11 145 GLY B O 1
ATOM 7421 N N . ASN B 1 146 ? 47.512 10.776 72.858 1.00 12.57 146 ASN B N 1
ATOM 7422 C CA . ASN B 1 146 ? 47.807 10.168 71.571 1.00 11.89 146 ASN B CA 1
ATOM 7423 C C . ASN B 1 146 ? 48.603 11.147 70.721 1.00 11.43 146 ASN B C 1
ATOM 7424 O O . ASN B 1 146 ? 48.127 11.699 69.739 1.00 12.08 146 ASN B O 1
ATOM 7435 N N . ASP B 1 147 ? 49.857 11.344 71.124 1.00 11.98 147 ASP B N 1
ATOM 7436 C CA . ASP B 1 147 ? 50.697 12.408 70.578 1.00 12.39 147 ASP B CA 1
ATOM 7437 C C . ASP B 1 147 ? 51.907 11.871 69.811 1.00 11.62 147 ASP B C 1
ATOM 7438 O O . ASP B 1 147 ? 52.901 12.598 69.626 1.00 12.89 147 ASP B O 1
ATOM 7447 N N . TRP B 1 148 ? 51.820 10.632 69.348 1.00 11.35 148 TRP B N 1
ATOM 7448 C CA . TRP B 1 148 ? 52.665 10.104 68.280 1.00 11.72 148 TRP B CA 1
ATOM 7449 C C . TRP B 1 148 ? 51.796 10.076 67.036 1.00 12.40 148 TRP B C 1
ATOM 7450 O O . TRP B 1 148 ? 50.753 9.414 67.021 1.00 13.44 148 TRP B O 1
ATOM 7471 N N . ILE B 1 149 ? 52.186 10.835 66.035 1.00 11.09 149 ILE B N 1
ATOM 7472 C CA . ILE B 1 149 ? 51.337 11.079 64.877 1.00 11.06 149 ILE B CA 1
ATOM 7473 C C . ILE B 1 149 ? 51.870 10.285 63.695 1.00 11.92 149 ILE B C 1
ATOM 7474 O O . ILE B 1 149 ? 53.046 10.397 63.348 1.00 12.47 149 ILE B O 1
ATOM 7490 N N . VAL B 1 150 ? 50.988 9.526 63.058 1.00 11.82 150 VAL B N 1
ATOM 7491 C CA . VAL B 1 150 ? 51.263 8.825 61.811 1.00 12.28 150 VAL B CA 1
ATOM 7492 C C . VAL B 1 150 ? 50.735 9.727 60.706 1.00 12.01 150 VAL B C 1
ATOM 7493 O O . VAL B 1 150 ? 49.516 9.926 60.576 1.00 12.74 150 VAL B O 1
ATOM 7506 N N . ASP B 1 151 ? 51.654 10.259 59.906 1.00 13.56 151 ASP B N 1
ATOM 7507 C CA . ASP B 1 151 ? 51.332 11.195 58.839 1.00 14.55 151 ASP B CA 1
ATOM 7508 C C . ASP B 1 151 ? 51.621 10.483 57.528 1.00 14.51 151 ASP B C 1
ATOM 7509 O O . ASP B 1 151 ? 52.744 10.505 57.031 1.00 15.31 151 ASP B O 1
ATOM 7518 N N . ILE B 1 152 ? 50.600 9.857 56.970 1.00 17.59 152 ILE B N 1
ATOM 7519 C CA . ILE B 1 152 ? 50.723 9.134 55.709 1.00 20.92 152 ILE B CA 1
ATOM 7520 C C . ILE B 1 152 ? 50.498 10.108 54.567 1.00 19.39 152 ILE B C 1
ATOM 7521 O O . ILE B 1 152 ? 49.482 10.811 54.497 1.00 20.65 152 ILE B O 1
ATOM 7537 N N . ASP B 1 153 ? 51.447 10.145 53.664 1.00 17.24 153 ASP B N 1
ATOM 7538 C CA . ASP B 1 153 ? 51.380 11.011 52.505 1.00 17.10 153 ASP B CA 1
ATOM 7539 C C . ASP B 1 153 ? 50.991 10.175 51.296 1.00 16.21 153 ASP B C 1
ATOM 7540 O O . ASP B 1 153 ? 51.672 9.201 50.966 1.00 17.56 153 ASP B O 1
ATOM 7549 N N . LEU B 1 154 ? 49.903 10.557 50.636 1.00 16.45 154 LEU B N 1
ATOM 7550 C CA . LEU B 1 154 ? 49.449 9.892 49.424 1.00 16.62 154 LEU B CA 1
ATOM 7551 C C . LEU B 1 154 ? 49.771 10.718 48.191 1.00 17.66 154 LEU B C 1
ATOM 7552 O O . LEU B 1 154 ? 49.655 11.943 48.198 1.00 18.32 154 LEU B O 1
ATOM 7568 N N . GLU B 1 155 ? 50.155 10.041 47.123 1.00 18.47 155 GLU B N 1
ATOM 7569 C CA . GLU B 1 155 ? 50.198 10.704 45.827 1.00 18.33 155 GLU B CA 1
ATOM 7570 C C . GLU B 1 155 ? 48.792 11.192 45.470 1.00 17.56 155 GLU B C 1
ATOM 7571 O O . GLU B 1 155 ? 47.787 10.638 45.931 1.00 18.54 155 GLU B O 1
ATOM 7583 N N . LYS B 1 156 ? 48.725 12.250 44.656 1.00 18.54 156 LYS B N 1
ATOM 7584 C CA . LYS B 1 156 ? 47.455 12.885 44.312 1.00 19.69 156 LYS B CA 1
ATOM 7585 C C . LYS B 1 156 ? 46.426 11.843 43.894 1.00 18.97 156 LYS B C 1
ATOM 7586 O O . LYS B 1 156 ? 46.684 11.011 43.012 1.00 17.86 156 LYS B O 1
ATOM 7605 N N . PHE B 1 157 ? 45.242 11.904 44.520 1.00 19.06 157 PHE B N 1
ATOM 7606 C CA . PHE B 1 157 ? 44.214 10.884 44.316 1.00 16.97 157 PHE B CA 1
ATOM 7607 C C . PHE B 1 157 ? 43.873 10.704 42.843 1.00 14.80 157 PHE B C 1
ATOM 7608 O O . PHE B 1 157 ? 43.882 9.582 42.320 1.00 15.83 157 PHE B O 1
ATOM 7625 N N . PHE B 1 158 ? 43.516 11.785 42.162 1.00 16.30 158 PHE B N 1
ATOM 7626 C CA . PHE B 1 158 ? 43.057 11.615 40.795 1.00 15.75 158 PHE B CA 1
ATOM 7627 C C . PHE B 1 158 ? 44.182 11.352 39.813 1.00 17.01 158 PHE B C 1
ATOM 7628 O O . PHE B 1 158 ? 43.906 10.919 38.691 1.00 19.58 158 PHE B O 1
ATOM 7645 N N . ASP B 1 159 ? 45.435 11.538 40.227 1.00 18.25 159 ASP B N 1
ATOM 7646 C CA . ASP B 1 159 ? 46.553 11.135 39.394 1.00 20.50 159 ASP B CA 1
ATOM 7647 C C . ASP B 1 159 ? 46.889 9.657 39.526 1.00 20.45 159 ASP B C 1
ATOM 7648 O O . ASP B 1 159 ? 47.668 9.151 38.717 1.00 24.78 159 ASP B O 1
ATOM 7657 N N . THR B 1 160 ? 46.363 8.962 40.532 1.00 19.71 160 THR B N 1
ATOM 7658 C CA . THR B 1 160 ? 46.773 7.588 40.791 1.00 21.37 160 THR B CA 1
ATOM 7659 C C . THR B 1 160 ? 45.636 6.592 40.900 1.00 19.09 160 THR B C 1
ATOM 7660 O O . THR B 1 160 ? 45.885 5.388 40.746 1.00 21.07 160 THR B O 1
ATOM 7671 N N . VAL B 1 161 ? 44.409 7.034 41.156 1.00 17.04 161 VAL B N 1
ATOM 7672 C CA . VAL B 1 161 ? 43.323 6.096 41.373 1.00 17.44 161 VAL B CA 1
ATOM 7673 C C . VAL B 1 161 ? 43.031 5.313 40.101 1.00 17.51 161 VAL B C 1
ATOM 7674 O O . VAL B 1 161 ? 43.083 5.838 38.986 1.00 18.26 161 VAL B O 1
ATOM 7687 N N . ASN B 1 162 ? 42.691 4.058 40.268 1.00 16.89 162 ASN B N 1
ATOM 7688 C CA . ASN B 1 162 ? 42.263 3.212 39.170 1.00 17.44 162 ASN B CA 1
ATOM 7689 C C . ASN B 1 162 ? 40.766 3.412 38.983 1.00 16.74 162 ASN B C 1
ATOM 7690 O O . ASN B 1 162 ? 39.988 3.194 39.912 1.00 17.15 162 ASN B O 1
ATOM 7701 N N . HIS B 1 163 ? 40.358 3.845 37.792 1.00 17.28 163 HIS B N 1
ATOM 7702 C CA . HIS B 1 163 ? 38.954 4.166 37.578 1.00 16.56 163 HIS B CA 1
ATOM 7703 C C . HIS B 1 163 ? 38.055 2.959 37.744 1.00 18.20 163 HIS B C 1
ATOM 7704 O O . HIS B 1 163 ? 36.928 3.088 38.224 1.00 18.68 163 HIS B O 1
ATOM 7718 N N . ASP B 1 164 ? 38.506 1.785 37.299 1.00 17.87 164 ASP B N 1
ATOM 7719 C CA . ASP B 1 164 ? 37.683 0.592 37.452 1.00 20.83 164 ASP B CA 1
ATOM 7720 C C . ASP B 1 164 ? 37.451 0.278 38.917 1.00 19.79 164 ASP B C 1
ATOM 7721 O O . ASP B 1 164 ? 36.334 -0.059 39.314 1.00 22.16 164 ASP B O 1
ATOM 7730 N N . LYS B 1 165 ? 38.489 0.387 39.741 1.00 19.54 165 LYS B N 1
ATOM 7731 C CA A LYS B 1 165 ? 38.315 0.123 41.164 0.47 19.98 165 LYS B CA 1
ATOM 7732 C CA B LYS B 1 165 ? 38.315 0.123 41.165 0.53 18.10 165 LYS B CA 1
ATOM 7733 C C . LYS B 1 165 ? 37.376 1.140 41.794 1.00 18.28 165 LYS B C 1
ATOM 7734 O O . LYS B 1 165 ? 36.497 0.782 42.585 1.00 18.67 165 LYS B O 1
ATOM 7770 N N . LEU B 1 166 ? 37.539 2.413 41.442 1.00 16.90 166 LEU B N 1
ATOM 7771 C CA . LEU B 1 166 ? 36.685 3.432 42.017 1.00 15.95 166 LEU B CA 1
ATOM 7772 C C . LEU B 1 166 ? 35.234 3.225 41.598 1.00 16.99 166 LEU B C 1
ATOM 7773 O O . LEU B 1 166 ? 34.323 3.268 42.432 1.00 16.94 166 LEU B O 1
ATOM 7789 N N . MET B 1 167 ? 34.996 2.957 40.307 1.00 17.50 167 MET B N 1
ATOM 7790 C CA . MET B 1 167 ? 33.619 2.767 39.876 1.00 18.36 167 MET B CA 1
ATOM 7791 C C . MET B 1 167 ? 33.011 1.516 40.495 1.00 19.49 167 MET B C 1
ATOM 7792 O O . MET B 1 167 ? 31.804 1.487 40.757 1.00 21.30 167 MET B O 1
ATOM 7806 N N . THR B 1 168 ? 33.822 0.478 40.727 1.00 19.87 168 THR B N 1
ATOM 7807 C CA . THR B 1 168 ? 33.328 -0.722 41.394 1.00 22.16 168 THR B CA 1
ATOM 7808 C C . THR B 1 168 ? 32.868 -0.393 42.811 1.00 20.78 168 THR B C 1
ATOM 7809 O O . THR B 1 168 ? 31.798 -0.832 43.240 1.00 23.58 168 THR B O 1
ATOM 7820 N N . ILE B 1 169 ? 33.642 0.406 43.551 1.00 19.05 169 ILE B N 1
ATOM 7821 C CA . ILE B 1 169 ? 33.201 0.793 44.892 1.00 18.88 169 ILE B CA 1
ATOM 7822 C C . ILE B 1 169 ? 31.909 1.588 44.809 1.00 18.64 169 ILE B C 1
ATOM 7823 O O . ILE B 1 169 ? 30.963 1.359 45.576 1.00 20.56 169 ILE B O 1
ATOM 7839 N N . ILE B 1 170 ? 31.861 2.568 43.897 1.00 17.94 170 ILE B N 1
ATOM 7840 C CA . ILE B 1 170 ? 30.665 3.397 43.783 1.00 18.00 170 ILE B CA 1
ATOM 7841 C C . ILE B 1 170 ? 29.447 2.532 43.485 1.00 19.32 170 ILE B C 1
ATOM 7842 O O . ILE B 1 170 ? 28.365 2.729 44.057 1.00 20.44 170 ILE B O 1
ATOM 7858 N N . GLY B 1 171 ? 29.603 1.551 42.592 1.00 20.44 171 GLY B N 1
ATOM 7859 C CA . GLY B 1 171 ? 28.514 0.687 42.1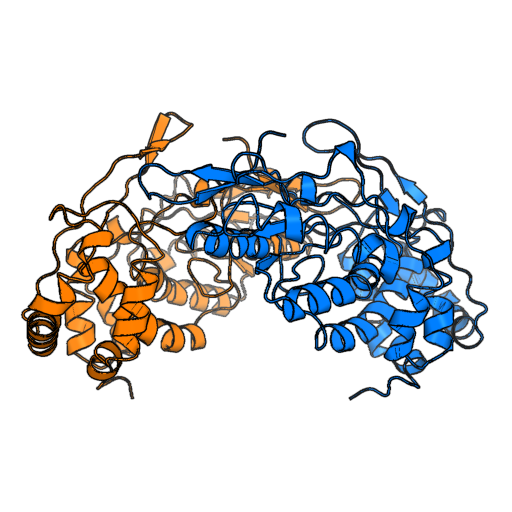93 1.00 23.17 171 GLY B CA 1
ATOM 7860 C C . GLY B 1 171 ? 27.957 -0.180 43.295 1.00 25.71 171 GLY B C 1
ATOM 7861 O O . GLY B 1 171 ? 26.875 -0.748 43.119 1.00 26.90 171 GLY B O 1
ATOM 7865 N N . ARG B 1 172 ? 28.664 -0.318 44.419 1.00 25.99 172 ARG B N 1
ATOM 7866 C CA . ARG B 1 172 ? 28.087 -1.045 45.544 1.00 27.22 172 ARG B CA 1
ATOM 7867 C C . ARG B 1 172 ? 26.869 -0.323 46.099 1.00 27.96 172 ARG B C 1
ATOM 7868 O O . ARG B 1 172 ? 25.959 -0.969 46.630 1.00 30.14 172 ARG B O 1
ATOM 7889 N N . THR B 1 173 ? 26.831 1.006 45.980 1.00 26.07 173 THR B N 1
ATOM 7890 C CA . THR B 1 173 ? 25.695 1.808 46.427 1.00 24.93 173 THR B CA 1
ATOM 7891 C C . THR B 1 173 ? 24.812 2.271 45.275 1.00 24.66 173 THR B C 1
ATOM 7892 O O . THR B 1 173 ? 23.586 2.214 45.380 1.00 27.05 173 THR B O 1
ATOM 7903 N N . ILE B 1 174 ? 25.417 2.713 44.175 1.00 21.90 174 ILE B N 1
ATOM 7904 C CA . ILE B 1 174 ? 24.706 3.344 43.073 1.00 21.04 174 ILE B CA 1
ATOM 7905 C C . ILE B 1 174 ? 24.456 2.282 42.007 1.00 23.66 174 ILE B C 1
ATOM 7906 O O . ILE B 1 174 ? 25.391 1.814 41.349 1.00 24.13 174 ILE B O 1
ATOM 7922 N N . LYS B 1 175 ? 23.190 1.910 41.821 1.00 23.60 175 LYS B N 1
ATOM 7923 C CA . LYS B 1 175 ? 22.830 0.866 40.868 1.00 26.27 175 LYS B CA 1
ATOM 7924 C C . LYS B 1 175 ? 22.347 1.420 39.532 1.00 28.07 175 LYS B C 1
ATOM 7925 O O . LYS B 1 175 ? 22.117 0.643 38.600 1.00 33.06 175 LYS B O 1
ATOM 7944 N N . ASP B 1 176 ? 22.202 2.735 39.419 1.00 25.79 176 ASP B N 1
ATOM 7945 C CA . ASP B 1 176 ? 21.726 3.373 38.197 1.00 24.44 176 ASP B CA 1
ATOM 7946 C C . ASP B 1 176 ? 22.876 3.443 37.203 1.00 23.13 176 ASP B C 1
ATOM 7947 O O . ASP B 1 176 ? 23.833 4.208 37.385 1.00 22.76 176 ASP B O 1
ATOM 7956 N N . GLY B 1 177 ? 22.779 2.660 36.132 1.00 24.07 177 GLY B N 1
ATOM 7957 C CA . GLY B 1 177 ? 23.864 2.599 35.180 1.00 23.68 177 GLY B CA 1
ATOM 7958 C C . GLY B 1 177 ? 24.071 3.884 34.402 1.00 22.28 177 GLY B C 1
ATOM 7959 O O . GLY B 1 177 ? 25.172 4.133 33.909 1.00 21.61 177 GLY B O 1
ATOM 7963 N N . ASP B 1 178 ? 23.024 4.704 34.257 1.00 21.80 178 ASP B N 1
ATOM 7964 C CA . ASP B 1 178 ? 23.185 5.999 33.596 1.00 21.62 178 ASP B CA 1
ATOM 7965 C C . ASP B 1 178 ? 24.038 6.938 34.439 1.00 19.47 178 ASP B C 1
ATOM 7966 O O . ASP B 1 178 ? 24.811 7.736 33.900 1.00 19.27 178 ASP B O 1
ATOM 7975 N N . VAL B 1 179 ? 23.913 6.852 35.764 1.00 19.97 179 VAL B N 1
ATOM 7976 C CA . VAL B 1 179 ? 24.732 7.665 36.655 1.00 19.20 179 VAL B CA 1
ATOM 7977 C C . VAL B 1 179 ? 26.162 7.137 36.689 1.00 17.95 179 VAL B C 1
ATOM 7978 O O . VAL B 1 179 ? 27.124 7.909 36.622 1.00 18.05 179 VAL B O 1
ATOM 7991 N N . ILE B 1 180 ? 26.326 5.815 36.764 1.00 18.21 180 ILE B N 1
ATOM 7992 C CA . ILE B 1 180 ? 27.662 5.224 36.694 1.00 18.01 180 ILE B CA 1
ATOM 7993 C C . ILE B 1 180 ? 28.367 5.685 35.428 1.00 17.43 180 ILE B C 1
ATOM 7994 O O . ILE B 1 180 ? 29.540 6.076 35.450 1.00 17.47 180 ILE B O 1
ATOM 8010 N N . SER B 1 181 ? 27.654 5.669 34.302 1.00 17.11 181 SER B N 1
ATOM 8011 C CA . SER B 1 181 ? 28.272 6.014 33.028 1.00 16.25 181 SER B CA 1
ATOM 8012 C C . SER B 1 181 ? 28.797 7.445 33.022 1.00 15.48 181 SER B C 1
ATOM 8013 O O . SER B 1 181 ? 29.938 7.690 32.610 1.00 15.46 181 SER B O 1
ATOM 8021 N N . ILE B 1 182 ? 27.975 8.411 33.455 1.00 14.45 182 ILE B N 1
ATOM 8022 C CA . ILE B 1 182 ? 28.404 9.813 33.403 1.00 14.02 182 ILE B CA 1
ATOM 8023 C C . ILE B 1 182 ? 29.498 10.087 34.425 1.00 13.40 182 ILE B C 1
ATOM 8024 O O . ILE B 1 182 ? 30.399 10.871 34.172 1.00 13.02 182 ILE B O 1
ATOM 8040 N N . VAL B 1 183 ? 29.415 9.486 35.612 1.00 14.01 183 VAL B N 1
ATOM 8041 C CA . VAL B 1 183 ? 30.484 9.677 36.597 1.00 13.64 183 VAL B CA 1
ATOM 8042 C C . VAL B 1 183 ? 31.822 9.205 36.044 1.00 13.57 183 VAL B C 1
ATOM 8043 O O . VAL B 1 183 ? 32.844 9.897 36.169 1.00 13.28 183 VAL B O 1
ATOM 8056 N N . ARG B 1 184 ? 31.839 8.039 35.384 1.00 14.53 184 ARG B N 1
ATOM 8057 C CA A ARG B 1 184 ? 33.096 7.571 34.810 0.47 14.09 184 ARG B CA 1
ATOM 8058 C CA B ARG B 1 184 ? 33.089 7.563 34.803 0.53 14.72 184 ARG B CA 1
ATOM 8059 C C . ARG B 1 184 ? 33.612 8.540 33.757 1.00 13.58 184 ARG B C 1
ATOM 8060 O O . ARG B 1 184 ? 34.814 8.809 33.692 1.00 13.72 184 ARG B O 1
ATOM 8101 N N . LYS B 1 185 ? 32.722 9.087 32.927 1.00 13.48 185 LYS B N 1
ATOM 8102 C CA . LYS B 1 185 ? 33.161 10.046 31.928 1.00 12.94 185 LYS B CA 1
ATOM 8103 C C . LYS B 1 185 ? 33.782 11.272 32.580 1.00 12.39 185 LYS B C 1
ATOM 8104 O O . LYS B 1 185 ? 34.740 11.832 32.050 1.00 12.57 185 LYS B O 1
ATOM 8123 N N . TYR B 1 186 ? 33.254 11.716 33.723 1.00 12.24 186 TYR B N 1
ATOM 8124 C CA . TYR B 1 186 ? 33.884 12.841 34.400 1.00 11.75 186 TYR B CA 1
ATOM 8125 C C . TYR B 1 186 ? 35.258 12.479 34.947 1.00 12.12 186 TYR B C 1
ATOM 8126 O O . TYR B 1 186 ? 36.164 13.319 34.914 1.00 11.51 186 TYR B O 1
ATOM 8144 N N . LEU B 1 187 ? 35.454 11.248 35.448 1.00 12.60 187 LEU B N 1
ATOM 8145 C CA . LEU B 1 187 ? 36.809 10.841 35.821 1.00 12.24 187 LEU B CA 1
ATOM 8146 C C . LEU B 1 187 ? 37.751 11.007 34.647 1.00 12.81 187 LEU B C 1
ATOM 8147 O O . LEU B 1 187 ? 38.848 11.562 34.788 1.00 12.74 187 LEU B O 1
ATOM 8163 N N . VAL B 1 188 ? 37.348 10.505 33.476 1.00 13.09 188 VAL B N 1
ATOM 8164 C CA . VAL B 1 188 ? 38.181 10.573 32.280 1.00 14.30 188 VAL B CA 1
ATOM 8165 C C . VAL B 1 188 ? 38.478 12.013 31.907 1.00 13.33 188 VAL B C 1
ATOM 8166 O O . VAL B 1 188 ? 39.575 12.329 31.442 1.00 15.03 188 VAL B O 1
ATOM 8179 N N . SER B 1 189 ? 37.516 12.915 32.107 1.00 11.85 189 SER B N 1
ATOM 8180 C CA . SER B 1 189 ? 37.735 14.312 31.760 1.00 12.04 189 SER B CA 1
ATOM 8181 C C . SER B 1 189 ? 38.833 14.968 32.586 1.00 11.93 189 SER B C 1
ATOM 8182 O O . SER B 1 189 ? 39.316 16.019 32.182 1.00 12.53 189 SER B O 1
ATOM 8190 N N . GLY B 1 190 ? 39.212 14.404 33.729 1.00 12.18 190 GLY B N 1
ATOM 8191 C CA . GLY B 1 190 ? 40.316 14.937 34.492 1.00 12.75 190 GLY B CA 1
ATOM 8192 C C . GLY B 1 190 ? 39.934 15.692 35.758 1.00 12.51 190 GLY B C 1
ATOM 8193 O O . GLY B 1 190 ? 40.778 16.414 36.302 1.00 13.19 190 GLY B O 1
ATOM 8197 N N . ILE B 1 191 ? 38.713 15.530 36.265 1.00 11.94 191 ILE B N 1
ATOM 8198 C CA . ILE B 1 191 ? 38.341 16.228 37.494 1.00 11.75 191 ILE B CA 1
ATOM 8199 C C . ILE B 1 191 ? 39.298 15.863 38.621 1.00 11.96 191 ILE B C 1
ATOM 8200 O O . ILE B 1 191 ? 39.832 14.746 38.690 1.00 13.41 191 ILE B O 1
ATOM 8216 N N . MET B 1 192 ? 39.530 16.824 39.510 1.00 12.07 192 MET B N 1
ATOM 8217 C CA . MET B 1 192 ? 40.599 16.699 40.499 1.00 13.31 192 MET B CA 1
ATOM 8218 C C . MET B 1 192 ? 40.234 17.534 41.721 1.00 13.03 192 MET B C 1
ATOM 8219 O O . MET B 1 192 ? 39.194 18.179 41.764 1.00 12.92 192 MET B O 1
ATOM 8233 N N . ILE B 1 193 ? 41.078 17.473 42.746 1.00 14.14 193 ILE B N 1
ATOM 8234 C CA . ILE B 1 193 ? 40.833 18.168 44.011 1.00 15.43 193 ILE B CA 1
ATOM 8235 C C . ILE B 1 193 ? 41.697 19.414 44.110 1.00 15.11 193 ILE B C 1
ATOM 8236 O O . ILE B 1 193 ? 42.920 19.300 44.187 1.00 16.28 193 ILE B O 1
ATOM 8252 N N . ASP B 1 194 ? 41.053 20.575 44.267 1.00 17.10 194 ASP B N 1
ATOM 8253 C CA . ASP B 1 194 ? 41.715 21.849 44.533 1.00 17.76 194 ASP B CA 1
ATOM 8254 C C . ASP B 1 194 ? 42.312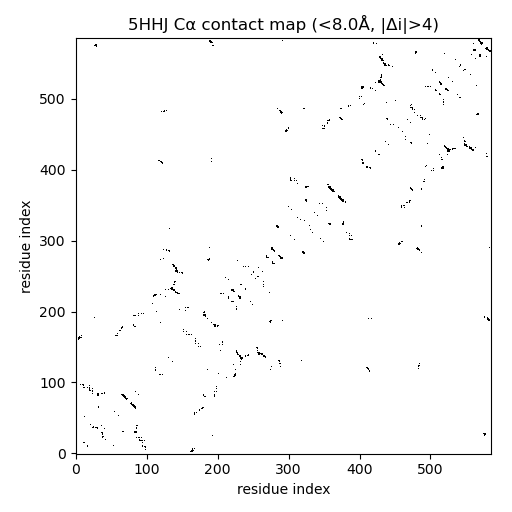 21.790 45.934 1.00 15.77 194 ASP B C 1
ATOM 8255 O O . ASP B 1 194 ? 41.584 21.687 46.922 1.00 17.26 194 ASP B O 1
ATOM 8264 N N . ASP B 1 195 ? 43.636 21.846 46.020 1.00 14.33 195 ASP B N 1
ATOM 8265 C CA . ASP B 1 195 ? 44.356 21.664 47.279 1.00 14.23 195 ASP B CA 1
ATOM 8266 C C . ASP B 1 195 ? 44.758 22.984 47.939 1.00 13.45 195 ASP B C 1
ATOM 8267 O O . ASP B 1 195 ? 45.661 22.991 48.792 1.00 14.52 195 ASP B O 1
ATOM 8276 N N . GLU B 1 196 ? 44.071 24.089 47.627 1.00 13.77 196 GLU B N 1
ATOM 8277 C CA . GLU B 1 196 ? 44.453 25.374 48.218 1.00 14.59 196 GLU B CA 1
ATOM 8278 C C . GLU B 1 196 ? 44.263 25.407 49.731 1.00 13.21 196 GLU B C 1
ATOM 8279 O O . GLU B 1 196 ? 44.864 26.256 50.407 1.00 13.99 196 GLU B O 1
ATOM 8291 N N . TYR B 1 197 ? 43.456 24.512 50.295 1.00 12.72 197 TYR B N 1
ATOM 8292 C CA . TYR B 1 197 ? 43.341 24.426 51.749 1.00 12.67 197 TYR B CA 1
ATOM 8293 C C . TYR B 1 197 ? 44.701 24.179 52.404 1.00 12.86 197 TYR B C 1
ATOM 8294 O O . TYR B 1 197 ? 44.880 24.505 53.582 1.00 13.55 197 TYR B O 1
ATOM 8312 N N . GLU B 1 198 ? 45.653 23.565 51.694 1.00 13.31 198 GLU B N 1
ATOM 8313 C CA . GLU B 1 198 ? 46.990 23.349 52.251 1.00 13.51 198 GLU B CA 1
ATOM 8314 C C . GLU B 1 198 ? 47.688 24.652 52.599 1.00 14.56 198 GLU B C 1
ATOM 8315 O O . GLU B 1 198 ? 48.619 24.645 53.406 1.00 14.97 198 GLU B O 1
ATOM 8327 N N . ASP B 1 199 ? 47.271 25.753 51.991 1.00 14.50 199 ASP B N 1
ATOM 8328 C CA . ASP B 1 199 ? 47.810 27.075 52.275 1.00 15.56 199 ASP B CA 1
ATOM 8329 C C . ASP B 1 199 ? 46.883 27.872 53.183 1.00 14.18 199 ASP B C 1
ATOM 8330 O O . ASP B 1 199 ? 46.955 29.102 53.221 1.00 15.90 199 ASP B O 1
ATOM 8339 N N . SER B 1 200 ? 46.002 27.183 53.893 1.00 13.13 200 SER B N 1
ATOM 8340 C CA . SER B 1 200 ? 45.101 27.784 54.870 1.00 13.04 200 SER B CA 1
ATOM 8341 C C . SER B 1 200 ? 44.008 28.617 54.222 1.00 13.57 200 SER B C 1
ATOM 8342 O O . SER B 1 200 ? 43.348 29.397 54.913 1.00 14.01 200 SER B O 1
ATOM 8350 N N . ILE B 1 201 ? 43.793 28.467 52.918 1.00 13.29 201 ILE B N 1
ATOM 8351 C CA . ILE B 1 201 ? 42.765 29.211 52.217 1.00 13.60 201 ILE B CA 1
ATOM 8352 C C . ILE B 1 201 ? 41.400 28.602 52.495 1.00 13.85 201 ILE B C 1
ATOM 8353 O O . ILE B 1 201 ? 41.227 27.371 52.514 1.00 14.97 201 ILE B O 1
ATOM 8369 N N . VAL B 1 202 ? 40.435 29.487 52.693 1.00 12.82 202 VAL B N 1
ATOM 8370 C CA . VAL B 1 202 ? 39.021 29.162 52.878 1.00 13.56 202 VAL B CA 1
ATOM 8371 C C . VAL B 1 202 ? 38.248 29.774 51.715 1.00 12.32 202 VAL B C 1
ATOM 8372 O O . VAL B 1 202 ? 38.435 30.948 51.382 1.00 13.03 202 VAL B O 1
ATOM 8385 N N . GLY B 1 203 ? 37.386 28.990 51.105 1.00 14.65 203 GLY B N 1
ATOM 8386 C CA . GLY B 1 203 ? 36.592 29.502 50.011 1.00 16.12 203 GLY B CA 1
ATOM 8387 C C . GLY B 1 203 ? 36.232 28.387 49.053 1.00 16.92 203 GLY B C 1
ATOM 8388 O O . GLY B 1 203 ? 36.580 27.217 49.246 1.00 17.79 203 GLY B O 1
ATOM 8392 N N . THR B 1 204 ? 35.515 28.773 48.019 1.00 17.04 204 THR B N 1
ATOM 8393 C CA . THR B 1 204 ? 34.970 27.777 47.103 1.00 18.34 204 THR B CA 1
ATOM 8394 C C . THR B 1 204 ? 36.087 27.145 46.281 1.00 18.50 204 THR B C 1
ATOM 8395 O O . THR B 1 204 ? 36.878 27.866 45.673 1.00 19.44 204 THR B O 1
ATOM 8406 N N . PRO B 1 205 ? 36.206 25.820 46.250 1.00 18.58 205 PRO B N 1
ATOM 8407 C CA . PRO B 1 205 ? 37.255 25.219 45.422 1.00 19.09 205 PRO B CA 1
ATOM 8408 C C . PRO B 1 205 ? 36.891 25.343 43.955 1.00 20.17 205 PRO B C 1
ATOM 8409 O O . PRO B 1 205 ? 35.724 25.259 43.574 1.00 24.58 205 PRO B O 1
ATOM 8420 N N . GLN B 1 206 ? 37.898 25.534 43.116 1.00 17.82 206 GLN B N 1
ATOM 8421 C CA . GLN B 1 206 ? 37.671 25.516 41.679 1.00 15.90 206 GLN B CA 1
ATOM 8422 C C . GLN B 1 206 ? 37.651 24.081 41.172 1.00 16.84 206 GLN B C 1
ATOM 8423 O O . GLN B 1 206 ? 38.416 23.222 41.613 1.00 19.46 206 GLN B O 1
ATOM 8437 N N . GLY B 1 207 ? 36.723 23.804 40.286 1.00 20.88 207 GLY B N 1
ATOM 8438 C CA . GLY B 1 207 ? 36.608 22.452 39.783 1.00 20.43 207 GLY B CA 1
ATOM 8439 C C . GLY B 1 207 ? 36.255 21.369 40.785 1.00 18.08 207 GLY B C 1
ATOM 8440 O O . GLY B 1 207 ? 36.498 20.197 40.487 1.00 16.28 207 GLY B O 1
ATOM 8444 N N . GLY B 1 208 ? 35.621 21.699 41.929 1.00 18.28 208 GLY B N 1
ATOM 8445 C CA . GLY B 1 208 ? 35.366 20.689 42.956 1.00 23.32 208 GLY B CA 1
ATOM 8446 C C . GLY B 1 208 ? 33.922 20.305 43.192 1.00 20.56 208 GLY B C 1
ATOM 8447 O O . GLY B 1 208 ? 33.575 19.890 44.302 1.00 22.24 208 GLY B O 1
ATOM 8451 N N . ASN B 1 209 ? 33.057 20.366 42.166 1.00 19.42 209 ASN B N 1
ATOM 8452 C CA . ASN B 1 209 ? 31.677 19.989 42.502 1.00 20.49 209 ASN B CA 1
ATOM 8453 C C . ASN B 1 209 ? 31.494 18.488 42.737 1.00 19.44 209 ASN B C 1
ATOM 8454 O O . ASN B 1 209 ? 30.602 18.086 43.495 1.00 22.85 209 ASN B O 1
ATOM 8465 N N . LEU B 1 210 ? 32.258 17.660 42.081 1.00 16.95 210 LEU B N 1
ATOM 8466 C CA . LEU B 1 210 ? 32.047 16.214 42.180 1.00 15.28 210 LEU B CA 1
ATOM 8467 C C . LEU B 1 210 ? 33.293 15.430 42.606 1.00 13.61 210 LEU B C 1
ATOM 8468 O O . LEU B 1 210 ? 33.185 14.414 43.312 1.00 12.93 210 LEU B O 1
ATOM 8484 N N . SER B 1 211 ? 34.474 15.842 42.157 1.00 12.15 211 SER B N 1
ATOM 8485 C CA . SER B 1 211 ? 35.681 15.068 42.445 1.00 11.66 211 SER B CA 1
ATOM 8486 C C . SER B 1 211 ? 35.903 14.818 43.926 1.00 11.71 211 SER B C 1
ATOM 8487 O O . SER B 1 211 ? 36.214 13.672 44.294 1.00 11.76 211 SER B O 1
ATOM 8495 N N . PRO B 1 212 ? 35.798 15.803 44.817 1.00 13.35 212 PRO B N 1
ATOM 8496 C CA . PRO B 1 212 ? 36.059 15.495 46.224 1.00 13.86 212 PRO B CA 1
ATOM 8497 C C . PRO B 1 212 ? 35.111 14.451 46.789 1.00 12.64 212 PRO B C 1
ATOM 8498 O O . PRO B 1 212 ? 35.510 13.613 47.604 1.00 12.41 212 PRO B O 1
ATOM 8509 N N . LEU B 1 213 ? 33.849 14.483 46.380 1.00 12.44 213 LEU B N 1
ATOM 8510 C CA . LEU B 1 213 ? 32.903 13.466 46.818 1.00 12.17 213 LEU B CA 1
ATOM 8511 C C . LEU B 1 213 ? 33.357 12.086 46.375 1.00 12.23 213 LEU B C 1
ATOM 8512 O O . LEU B 1 213 ? 33.342 11.124 47.154 1.00 12.70 213 LEU B O 1
ATOM 8528 N N . LEU B 1 214 ? 33.773 11.965 45.116 1.00 12.22 214 LEU B N 1
ATOM 8529 C CA . LEU B 1 214 ? 34.219 10.668 44.630 1.00 13.28 214 LEU B CA 1
ATOM 8530 C C . LEU B 1 214 ? 35.424 10.170 45.406 1.00 13.27 214 LEU B C 1
ATOM 8531 O O . LEU B 1 214 ? 35.510 8.982 45.721 1.00 13.80 214 LEU B O 1
ATOM 8547 N N . ALA B 1 215 ? 36.364 11.061 45.718 1.00 12.32 215 ALA B N 1
ATOM 8548 C CA . ALA B 1 215 ? 37.506 10.637 46.522 1.00 12.78 215 ALA B CA 1
ATOM 8549 C C . ALA B 1 215 ? 37.071 10.180 47.906 1.00 12.20 215 ALA B C 1
ATOM 8550 O O . ALA B 1 215 ? 37.574 9.186 48.426 1.00 13.87 215 ALA B O 1
ATOM 8557 N N . ASN B 1 216 ? 36.121 10.893 48.509 1.00 12.12 216 ASN B N 1
ATOM 8558 C CA . ASN B 1 216 ? 35.594 10.480 49.807 1.00 12.87 216 ASN B CA 1
ATOM 8559 C C . ASN B 1 216 ? 34.900 9.127 49.741 1.00 12.98 216 ASN B C 1
ATOM 8560 O O . ASN B 1 216 ? 34.955 8.366 50.709 1.00 13.42 216 ASN B O 1
ATOM 8571 N N . ILE B 1 217 ? 34.247 8.792 48.622 1.00 13.14 217 ILE B N 1
ATOM 8572 C CA . ILE B 1 217 ? 33.640 7.466 48.527 1.00 13.61 217 ILE B CA 1
ATOM 8573 C C . ILE B 1 217 ? 34.697 6.381 48.645 1.00 13.75 217 ILE B C 1
ATOM 8574 O O . ILE B 1 217 ? 34.516 5.391 49.362 1.00 15.43 217 ILE B O 1
ATOM 8590 N N . MET B 1 218 ? 35.804 6.521 47.914 1.00 13.78 218 MET B N 1
ATOM 8591 C CA A MET B 1 218 ? 36.850 5.502 48.006 0.48 14.15 218 MET B CA 1
ATOM 8592 C CA B MET B 1 218 ? 36.838 5.499 48.009 0.52 15.74 218 MET B CA 1
ATOM 8593 C C . MET B 1 218 ? 37.546 5.547 49.361 1.00 13.95 218 MET B C 1
ATOM 8594 O O . MET B 1 218 ? 37.795 4.498 49.978 1.00 14.64 218 MET B O 1
ATOM 8621 N N . LEU B 1 219 ? 37.864 6.745 49.845 1.00 13.01 219 LEU B N 1
ATOM 8622 C CA . LEU B 1 219 ? 38.641 6.851 51.084 1.00 13.01 219 LEU B CA 1
ATOM 8623 C C . LEU B 1 219 ? 37.812 6.512 52.310 1.00 12.70 219 LEU B C 1
ATOM 8624 O O . LEU B 1 219 ? 38.370 6.188 53.364 1.00 13.78 219 LEU B O 1
ATOM 8640 N N . ASN B 1 220 ? 36.494 6.510 52.174 1.00 12.68 220 ASN B N 1
ATOM 8641 C CA . ASN B 1 220 ? 35.645 5.976 53.220 1.00 13.02 220 ASN B CA 1
ATOM 8642 C C . ASN B 1 220 ? 36.001 4.516 53.526 1.00 14.30 220 ASN B C 1
ATOM 8643 O O . ASN B 1 220 ? 35.787 4.040 54.651 1.00 15.27 220 ASN B O 1
ATOM 8654 N N . GLU B 1 221 ? 36.503 3.775 52.529 1.00 14.73 221 GLU B N 1
ATOM 8655 C CA . GLU B 1 221 ? 36.983 2.419 52.806 1.00 15.38 221 GLU B CA 1
ATOM 8656 C C . GLU B 1 221 ? 38.154 2.412 53.782 1.00 16.59 221 GLU B C 1
ATOM 8657 O O . GLU B 1 221 ? 38.274 1.513 54.625 1.00 17.07 221 GLU B O 1
ATOM 8669 N N . LEU B 1 222 ? 39.051 3.380 53.645 1.00 14.70 222 LEU B N 1
ATOM 8670 C CA . LEU B 1 222 ? 40.119 3.562 54.622 1.00 14.46 222 LEU B CA 1
ATOM 8671 C C . LEU B 1 222 ? 39.564 3.927 55.998 1.00 15.28 222 LEU B C 1
ATOM 8672 O O . LEU B 1 222 ? 39.979 3.356 57.014 1.00 15.60 222 LEU B O 1
ATOM 8688 N N . ASP B 1 223 ? 38.590 4.840 56.051 1.00 13.74 223 ASP B N 1
ATOM 8689 C CA . ASP B 1 223 ? 37.998 5.195 57.329 1.00 14.14 223 ASP B CA 1
ATOM 8690 C C . ASP B 1 223 ? 37.433 3.962 58.014 1.00 15.59 223 ASP B C 1
ATOM 8691 O O . ASP B 1 223 ? 37.606 3.771 59.220 1.00 16.63 223 ASP B O 1
ATOM 8700 N N . LYS B 1 224 ? 36.758 3.114 57.258 1.00 16.44 224 LYS B N 1
ATOM 8701 C CA . LYS B 1 224 ? 36.197 1.902 57.846 1.00 18.64 224 LYS B CA 1
ATOM 8702 C C . LYS B 1 224 ? 37.274 0.936 58.342 1.00 18.10 224 LYS B C 1
ATOM 8703 O O . LYS B 1 224 ? 37.091 0.287 59.380 1.00 19.80 224 LYS B O 1
ATOM 8722 N N . GLU B 1 225 ? 38.396 0.812 57.628 1.00 18.54 225 GLU B N 1
ATOM 8723 C CA . GLU B 1 225 ? 39.497 -0.022 58.110 1.00 17.86 225 GLU B CA 1
ATOM 8724 C C . GLU B 1 225 ? 40.080 0.538 59.401 1.00 16.93 225 GLU B C 1
ATOM 8725 O O . GLU B 1 225 ? 40.384 -0.218 60.340 1.00 19.40 225 GLU B O 1
ATOM 8737 N N . MET B 1 226 ? 40.268 1.857 59.460 1.00 17.04 226 MET B N 1
ATOM 8738 C CA . MET B 1 226 ? 40.801 2.455 60.681 1.00 16.79 226 MET B CA 1
ATOM 8739 C C . MET B 1 226 ? 39.836 2.277 61.843 1.00 17.98 226 MET B C 1
ATOM 8740 O O . MET B 1 226 ? 40.252 2.011 62.975 1.00 18.24 226 MET B O 1
ATOM 8754 N N . GLU B 1 227 ? 38.543 2.393 61.573 1.00 18.70 227 GLU B N 1
ATOM 8755 C CA . GLU B 1 227 ? 37.564 2.191 62.619 1.00 21.06 227 GLU B CA 1
ATOM 8756 C C . GLU B 1 227 ? 37.572 0.728 63.084 1.00 23.24 227 GLU B C 1
ATOM 8757 O O . GLU B 1 227 ? 37.486 0.469 64.297 1.00 25.69 227 GLU B O 1
ATOM 8769 N N . LYS B 1 228 ? 37.772 -0.242 62.169 1.00 23.13 228 LYS B N 1
ATOM 8770 C CA . LYS B 1 228 ? 37.865 -1.672 62.529 1.00 24.79 228 LYS B CA 1
ATOM 8771 C C . LYS B 1 228 ? 39.098 -1.973 63.362 1.00 23.51 228 LYS B C 1
ATOM 8772 O O . LYS B 1 228 ? 39.131 -2.958 64.107 1.00 25.44 228 LYS B O 1
ATOM 8791 N N . ARG B 1 229 ? 40.130 -1.169 63.228 1.00 22.71 229 ARG B N 1
ATOM 8792 C CA . ARG B 1 229 ? 41.323 -1.309 64.035 1.00 22.64 229 ARG B CA 1
ATOM 8793 C C . ARG B 1 229 ? 41.258 -0.489 65.329 1.00 24.21 229 ARG B C 1
ATOM 8794 O O . ARG B 1 229 ? 42.185 -0.577 66.133 1.00 26.20 229 ARG B O 1
ATOM 8815 N N . GLY B 1 230 ? 40.167 0.239 65.585 1.00 21.00 230 GLY B N 1
ATOM 8816 C CA . GLY B 1 230 ? 40.046 1.116 66.746 1.00 21.72 230 GLY B CA 1
ATOM 8817 C C . GLY B 1 230 ? 40.993 2.296 66.775 1.00 20.01 230 GLY B C 1
ATOM 8818 O O . GLY B 1 230 ? 41.369 2.757 67.857 1.00 21.92 230 GLY B O 1
ATOM 8822 N N . LEU B 1 231 ? 41.360 2.836 65.622 1.00 15.87 231 LEU B N 1
ATOM 8823 C CA . LEU B 1 231 ? 42.322 3.916 65.574 1.00 14.74 231 LEU B CA 1
ATOM 8824 C C . LEU B 1 231 ? 41.652 5.287 65.727 1.00 14.58 231 LEU B C 1
ATOM 8825 O O . LEU B 1 231 ? 40.482 5.494 65.380 1.00 16.60 231 LEU B O 1
ATOM 8841 N N . ASN B 1 232 ? 42.426 6.236 66.240 1.00 12.68 232 ASN B N 1
ATOM 8842 C CA . ASN B 1 232 ? 42.042 7.635 66.386 1.00 12.17 232 ASN B CA 1
ATOM 8843 C C . ASN B 1 232 ? 42.595 8.379 65.180 1.00 12.57 232 ASN B C 1
ATOM 8844 O O . ASN B 1 232 ? 43.811 8.467 65.020 1.00 13.29 232 ASN B O 1
ATOM 8855 N N . PHE B 1 233 ? 41.726 8.934 64.346 1.00 11.43 233 PHE B N 1
ATOM 8856 C CA . PHE B 1 233 ? 42.187 9.589 63.130 1.00 11.12 233 PHE B CA 1
ATOM 8857 C C . PHE B 1 233 ? 41.288 10.764 62.789 1.00 10.44 233 PHE B C 1
ATOM 8858 O O . PHE B 1 233 ? 40.147 10.854 63.256 1.00 11.01 233 PHE B O 1
ATOM 8875 N N . VAL B 1 234 ? 41.819 11.651 61.949 1.00 10.66 234 VAL B N 1
ATOM 8876 C CA . VAL B 1 234 ? 41.007 12.589 61.193 1.00 10.34 234 VAL B CA 1
ATOM 8877 C C . VAL B 1 234 ? 41.447 12.520 59.742 1.00 10.49 234 VAL B C 1
ATOM 8878 O O . VAL B 1 234 ? 42.606 12.203 59.437 1.00 10.51 234 VAL B O 1
ATOM 8891 N N . ARG B 1 235 ? 40.513 12.821 58.836 1.00 10.36 235 ARG B N 1
ATOM 8892 C CA . ARG B 1 235 ? 40.837 12.826 57.421 1.00 9.86 235 ARG B CA 1
ATOM 8893 C C . ARG B 1 235 ? 40.149 14.000 56.746 1.00 11.10 235 ARG B C 1
ATOM 8894 O O . ARG B 1 235 ? 38.997 14.329 57.048 1.00 11.57 235 ARG B O 1
ATOM 8915 N N . TYR B 1 236 ? 40.861 14.615 55.814 1.00 10.80 236 TYR B N 1
ATOM 8916 C CA . TYR B 1 236 ? 40.326 15.702 54.986 1.00 11.03 236 TYR B CA 1
ATOM 8917 C C . TYR B 1 236 ? 40.726 15.365 53.550 1.00 11.34 236 TYR B C 1
ATOM 8918 O O . TYR B 1 236 ? 41.900 15.454 53.179 1.00 11.95 236 TYR B O 1
ATOM 8936 N N . ALA B 1 237 ? 39.783 14.863 52.769 1.00 12.38 237 ALA B N 1
ATOM 8937 C CA . ALA B 1 237 ? 40.065 14.375 51.404 1.00 12.57 237 ALA B CA 1
ATOM 8938 C C . ALA B 1 237 ? 41.151 13.308 51.525 1.00 12.56 237 ALA B C 1
ATOM 8939 O O . ALA B 1 237 ? 41.005 12.362 52.309 1.00 12.92 237 ALA B O 1
ATOM 8946 N N . ASP B 1 238 ? 42.236 13.388 50.761 1.00 13.10 238 ASP B N 1
ATOM 8947 C CA . ASP B 1 238 ? 43.263 12.355 50.798 1.00 13.77 238 ASP B CA 1
ATOM 8948 C C . ASP B 1 238 ? 44.356 12.634 51.819 1.00 13.08 238 ASP B C 1
ATOM 8949 O O . ASP B 1 238 ? 45.432 12.038 51.728 1.00 15.04 238 ASP B O 1
ATOM 8958 N N . ASP B 1 239 ? 44.084 13.495 52.812 1.00 12.58 239 ASP B N 1
ATOM 8959 C CA . ASP B 1 239 ? 45.068 13.884 53.823 1.00 12.07 239 ASP B CA 1
ATOM 8960 C C . ASP B 1 239 ? 44.580 13.451 55.204 1.00 11.52 239 ASP B C 1
ATOM 8961 O O . ASP B 1 239 ? 43.675 14.059 55.782 1.00 11.30 239 ASP B O 1
ATOM 8970 N N . CYS B 1 240 ? 45.173 12.395 55.724 1.00 12.09 240 CYS B N 1
ATOM 8971 C CA A CYS B 1 240 ? 44.808 11.796 56.996 0.67 10.93 240 CYS B CA 1
ATOM 8972 C CA B CYS B 1 240 ? 44.788 11.887 57.027 0.33 13.00 240 CYS B CA 1
ATOM 8973 C C . CYS B 1 240 ? 45.985 11.848 57.961 1.00 12.12 240 CYS B C 1
ATOM 8974 O O . CYS B 1 240 ? 47.147 11.683 57.541 1.00 13.62 240 CYS B O 1
ATOM 8989 N N . ILE B 1 241 ? 45.694 12.055 59.247 1.00 10.95 241 ILE B N 1
ATOM 8990 C CA . ILE B 1 241 ? 46.672 11.842 60.305 1.00 11.29 241 ILE B CA 1
ATOM 8991 C C . ILE B 1 241 ? 46.027 10.937 61.334 1.00 10.14 241 ILE B C 1
ATOM 8992 O O . ILE B 1 241 ? 44.811 10.996 61.564 1.00 10.91 241 ILE B O 1
ATOM 9008 N N . ILE B 1 242 ? 46.849 10.087 61.954 1.00 10.76 242 ILE B N 1
ATOM 9009 C CA . ILE B 1 242 ? 46.408 9.102 62.929 1.00 10.81 242 ILE B CA 1
ATOM 9010 C C . ILE B 1 242 ? 47.175 9.364 64.225 1.00 10.65 242 ILE B C 1
ATOM 9011 O O . ILE B 1 242 ? 48.387 9.544 64.204 1.00 11.69 242 ILE B O 1
ATOM 9027 N N . MET B 1 243 ? 46.456 9.396 65.339 1.00 10.98 243 MET B N 1
ATOM 9028 C CA . MET B 1 243 ? 46.985 9.786 66.647 1.00 11.02 243 MET B CA 1
ATOM 9029 C C . MET B 1 243 ? 47.115 8.514 67.482 1.00 11.36 243 MET B C 1
ATOM 9030 O O . MET B 1 243 ? 46.111 7.866 67.779 1.00 11.67 243 MET B O 1
ATOM 9044 N N . VAL B 1 244 ? 48.351 8.195 67.895 1.00 11.58 244 VAL B N 1
ATOM 9045 C CA A VAL B 1 244 ? 48.675 6.967 68.592 0.88 12.92 244 VAL B CA 1
ATOM 9046 C CA B VAL B 1 244 ? 48.681 6.960 68.610 0.12 16.44 244 VAL B CA 1
ATOM 9047 C C . VAL B 1 244 ? 49.432 7.315 69.876 1.00 12.66 244 VAL B C 1
ATOM 9048 O O . VAL B 1 244 ? 49.987 8.406 70.021 1.00 12.31 244 VAL B O 1
ATOM 9073 N N . GLY B 1 245 ? 49.499 6.346 70.789 1.00 13.02 245 GLY B N 1
ATOM 9074 C CA . GLY B 1 245 ? 50.064 6.605 72.098 1.00 14.76 245 GLY B CA 1
ATOM 9075 C C . GLY B 1 245 ? 51.538 6.365 72.292 1.00 14.15 245 GLY B C 1
ATOM 9076 O O . GLY B 1 245 ? 52.068 6.729 73.348 1.00 18.08 245 GLY B O 1
ATOM 9080 N N . SER B 1 246 ? 52.216 5.750 71.327 1.00 14.10 246 SER B N 1
ATOM 9081 C CA . SER B 1 246 ? 53.618 5.398 71.465 1.00 14.91 246 SER B CA 1
ATOM 9082 C C . SER B 1 246 ? 54.259 5.320 70.092 1.00 14.58 246 SER B C 1
ATOM 9083 O O . SER B 1 246 ? 53.595 5.121 69.080 1.00 14.55 246 SER B O 1
ATOM 9091 N N . GLU B 1 247 ? 55.579 5.444 70.093 1.00 15.97 247 GLU B N 1
ATOM 9092 C CA . GLU B 1 247 ? 56.340 5.310 68.862 1.00 16.49 247 GLU B CA 1
ATOM 9093 C C . GLU B 1 247 ? 56.211 3.914 68.275 1.00 16.93 247 GLU B C 1
ATOM 9094 O O . GLU B 1 247 ? 56.035 3.758 67.060 1.00 16.81 247 GLU B O 1
ATOM 9106 N N . MET B 1 248 ? 56.303 2.886 69.110 1.00 16.95 248 MET B N 1
ATOM 9107 C CA A MET B 1 248 ? 56.206 1.516 68.618 0.47 19.21 248 MET B CA 1
ATOM 9108 C CA B MET B 1 248 ? 56.209 1.522 68.609 0.53 18.40 248 MET B CA 1
ATOM 9109 C C . MET B 1 248 ? 54.864 1.284 67.940 1.00 17.39 248 MET B C 1
ATOM 9110 O O . MET B 1 248 ? 54.785 0.702 66.847 1.00 18.50 248 MET B O 1
ATOM 9137 N N . SER B 1 249 ? 53.789 1.736 68.568 1.00 16.07 249 SER B N 1
ATOM 9138 C CA A SER B 1 249 ? 52.477 1.567 67.969 0.87 15.19 249 SER B CA 1
ATOM 9139 C CA B SER B 1 249 ? 52.472 1.569 67.970 0.13 16.05 249 SER B CA 1
ATOM 9140 C C . SER B 1 249 ? 52.353 2.385 66.691 1.00 14.84 249 SER B C 1
ATOM 9141 O O . SER B 1 249 ? 51.779 1.918 65.708 1.00 15.17 249 SER B O 1
ATOM 9156 N N . ALA B 1 250 ? 52.884 3.606 66.690 1.00 13.67 250 ALA B N 1
ATOM 9157 C CA . ALA B 1 250 ? 52.812 4.426 65.493 1.00 14.09 250 ALA B CA 1
ATOM 9158 C C . ALA B 1 250 ? 53.498 3.755 64.312 1.00 14.21 250 ALA B C 1
ATOM 9159 O O . ALA B 1 250 ? 52.990 3.788 63.188 1.00 14.27 250 ALA B O 1
ATOM 9166 N N . ASN B 1 251 ? 54.654 3.141 64.546 1.00 15.16 251 ASN B N 1
ATOM 9167 C CA . ASN B 1 251 ? 55.353 2.477 63.460 1.00 17.05 251 ASN B CA 1
ATOM 9168 C C . ASN B 1 251 ? 54.540 1.301 62.940 1.00 15.97 251 ASN B C 1
ATOM 9169 O O . ASN B 1 251 ? 54.513 1.036 61.734 1.00 17.27 251 ASN B O 1
ATOM 9180 N N . ARG B 1 252 ? 53.898 0.551 63.837 1.00 16.06 252 ARG B N 1
ATOM 9181 C CA . ARG B 1 252 ? 53.051 -0.552 63.394 1.00 17.21 252 ARG B CA 1
ATOM 9182 C C . ARG B 1 252 ? 51.881 -0.034 62.561 1.00 15.66 252 ARG B C 1
ATOM 9183 O O . ARG B 1 252 ? 51.543 -0.607 61.516 1.00 17.09 252 ARG B O 1
ATOM 9204 N N . VAL B 1 253 ? 51.220 1.014 63.050 1.00 15.51 253 VAL B N 1
ATOM 9205 C CA . VAL B 1 253 ? 50.100 1.596 62.324 1.00 15.51 253 VAL B CA 1
ATOM 9206 C C . VAL B 1 253 ? 50.549 2.088 60.956 1.00 15.61 253 VAL B C 1
ATOM 9207 O O . VAL B 1 253 ? 49.877 1.860 59.943 1.00 16.21 253 VAL B O 1
ATOM 9220 N N . MET B 1 254 ? 51.689 2.769 60.900 1.00 15.66 254 MET B N 1
ATOM 9221 C CA A MET B 1 254 ? 52.190 3.264 59.627 0.77 15.40 254 MET B CA 1
ATOM 9222 C CA B MET B 1 254 ? 52.163 3.267 59.618 0.23 16.45 254 MET B CA 1
ATOM 9223 C C . MET B 1 254 ? 52.328 2.118 58.634 1.00 16.40 254 MET B C 1
ATOM 9224 O O . MET B 1 254 ? 51.917 2.222 57.476 1.00 18.25 254 MET B O 1
ATOM 9251 N N . ARG B 1 255 ? 52.911 1.014 59.081 1.00 18.03 255 ARG B N 1
ATOM 9252 C CA . ARG B 1 255 ? 53.124 -0.118 58.199 1.00 19.04 255 ARG B CA 1
ATOM 9253 C C . ARG B 1 255 ? 51.798 -0.732 57.770 1.00 17.98 255 ARG B C 1
ATOM 9254 O O . ARG B 1 255 ? 51.588 -1.023 56.579 1.00 19.99 255 ARG B O 1
ATOM 9275 N N . ASN B 1 256 ? 50.896 -0.964 58.731 1.00 17.44 256 ASN B N 1
ATOM 9276 C CA . ASN B 1 256 ? 49.647 -1.659 58.428 1.00 18.10 256 ASN B CA 1
ATOM 9277 C C . ASN B 1 256 ? 48.728 -0.822 57.552 1.00 17.88 256 ASN B C 1
ATOM 9278 O O . ASN B 1 256 ? 48.122 -1.339 56.611 1.00 19.91 256 ASN B O 1
ATOM 9289 N N . ILE B 1 257 ? 48.603 0.462 57.843 1.00 15.66 257 ILE B N 1
ATOM 9290 C CA . ILE B 1 257 ? 47.690 1.285 57.068 1.00 15.87 257 ILE B CA 1
ATOM 9291 C C . ILE B 1 257 ? 48.263 1.604 55.691 1.00 16.38 257 ILE B C 1
ATOM 9292 O O . ILE B 1 257 ? 47.525 1.635 54.698 1.00 18.33 257 ILE B O 1
ATOM 9308 N N . SER B 1 258 ? 49.570 1.845 55.588 1.00 17.13 258 SER B N 1
ATOM 9309 C CA A SER B 1 258 ? 50.173 2.046 54.274 0.57 18.36 258 SER B CA 1
ATOM 9310 C CA B SER B 1 258 ? 50.154 2.058 54.270 0.43 19.18 258 SER B CA 1
ATOM 9311 C C . SER B 1 258 ? 49.946 0.837 53.381 1.00 20.42 258 SER B C 1
ATOM 9312 O O . SER B 1 258 ? 49.612 0.979 52.194 1.00 20.94 258 SER B O 1
ATOM 9327 N N . ARG B 1 259 ? 50.112 -0.368 53.936 1.00 23.16 259 ARG B N 1
ATOM 9328 C CA . ARG B 1 259 ? 49.880 -1.580 53.156 1.00 23.44 259 ARG B CA 1
ATOM 9329 C C . ARG B 1 259 ? 48.424 -1.675 52.703 1.00 22.47 259 ARG B C 1
ATOM 9330 O O . ARG B 1 259 ? 48.141 -2.001 51.546 1.00 23.25 259 ARG B O 1
ATOM 9351 N N . PHE B 1 260 ? 47.486 -1.371 53.595 1.00 22.86 260 PHE B N 1
ATOM 9352 C CA . PHE B 1 260 ? 46.076 -1.392 53.223 1.00 21.66 260 PHE B CA 1
ATOM 9353 C C . PHE B 1 260 ? 45.781 -0.435 52.064 1.00 21.24 260 PHE B C 1
ATOM 9354 O O . PHE B 1 260 ? 45.080 -0.789 51.104 1.00 22.25 260 PHE B O 1
ATOM 9371 N N . ILE B 1 261 ? 46.272 0.795 52.155 1.00 19.90 261 ILE B N 1
ATOM 9372 C CA . ILE B 1 261 ? 45.996 1.792 51.125 1.00 20.17 261 ILE B CA 1
ATOM 9373 C C . ILE B 1 261 ? 46.502 1.318 49.776 1.00 21.49 261 ILE B C 1
ATOM 9374 O O . ILE B 1 261 ? 45.831 1.479 48.747 1.00 22.88 261 ILE B O 1
ATOM 9390 N N . GLU B 1 262 ? 47.695 0.747 49.751 1.00 22.03 262 GLU B N 1
ATOM 9391 C CA . GLU B 1 262 ? 48.243 0.383 48.454 1.00 24.02 262 GLU B CA 1
ATOM 9392 C C . GLU B 1 262 ? 47.593 -0.878 47.924 1.00 24.68 262 GLU B C 1
ATOM 9393 O O . GLU B 1 262 ? 47.240 -0.961 46.742 1.00 26.29 262 GLU B O 1
ATOM 9405 N N . GLU B 1 263 ? 47.392 -1.858 48.791 1.00 26.96 263 GLU B N 1
ATOM 9406 C CA A GLU B 1 263 ? 46.912 -3.148 48.310 0.60 27.36 263 GLU B CA 1
ATOM 9407 C CA B GLU B 1 263 ? 46.907 -3.161 48.360 0.40 28.10 263 GLU B CA 1
ATOM 9408 C C . GLU B 1 263 ? 45.402 -3.143 48.114 1.00 28.31 263 GLU B C 1
ATOM 9409 O O . GLU B 1 263 ? 44.917 -3.597 47.079 1.00 30.92 263 GLU B O 1
ATOM 9432 N N . LYS B 1 264 ? 44.644 -2.612 49.058 1.00 26.83 264 LYS B N 1
ATOM 9433 C CA A LYS B 1 264 ? 43.191 -2.690 48.959 0.39 26.73 264 LYS B CA 1
ATOM 9434 C CA B LYS B 1 264 ? 43.199 -2.697 48.940 0.61 25.24 264 LYS B CA 1
ATOM 9435 C C . LYS B 1 264 ? 42.620 -1.570 48.097 1.00 26.99 264 LYS B C 1
ATOM 9436 O O . LYS B 1 264 ? 41.714 -1.805 47.294 1.00 29.41 264 LYS B O 1
ATOM 9473 N N . LEU B 1 265 ? 43.123 -0.358 48.245 1.00 22.77 265 LEU B N 1
ATOM 9474 C CA . LEU B 1 265 ? 42.566 0.734 47.465 1.00 23.15 265 LEU B CA 1
ATOM 9475 C C . LEU B 1 265 ? 43.322 1.005 46.185 1.00 22.72 265 LEU B C 1
ATOM 9476 O O . LEU B 1 265 ? 42.822 1.757 45.353 1.00 23.98 265 LEU B O 1
ATOM 9492 N N . GLY B 1 266 ? 44.511 0.438 46.018 1.00 24.79 266 GLY B N 1
ATOM 9493 C CA . GLY B 1 266 ? 45.285 0.704 44.831 1.00 24.41 266 GLY B CA 1
ATOM 9494 C C . GLY B 1 266 ? 45.820 2.109 44.736 1.00 22.99 266 GLY B C 1
ATOM 9495 O O . GLY B 1 266 ? 46.137 2.561 43.623 1.00 25.89 266 GLY B O 1
ATOM 9499 N N . LEU B 1 267 ? 45.956 2.809 45.873 1.00 20.85 267 LEU B N 1
ATOM 9500 C CA . LEU B 1 267 ? 46.540 4.133 45.869 1.00 19.00 267 LEU B CA 1
ATOM 9501 C C . LEU B 1 267 ? 48.035 3.992 46.121 1.00 21.24 267 LEU B C 1
ATOM 9502 O O . LEU B 1 267 ? 48.559 2.887 46.310 1.00 24.01 267 LEU B O 1
ATOM 9518 N N . LYS B 1 268 ? 48.743 5.106 46.095 1.00 20.21 268 LYS B N 1
ATOM 9519 C CA . LYS B 1 268 ? 50.191 5.100 46.227 1.00 19.89 268 LYS B CA 1
ATOM 9520 C C . LYS B 1 268 ? 50.570 5.929 47.438 1.00 19.46 268 LYS B C 1
ATOM 9521 O O . LYS B 1 268 ? 50.226 7.116 47.525 1.00 21.12 268 LYS B O 1
ATOM 9540 N N . VAL B 1 269 ? 51.266 5.295 48.377 1.00 18.36 269 VAL B N 1
ATOM 9541 C CA . VAL B 1 269 ? 51.827 5.987 49.523 1.00 19.16 269 VAL B CA 1
ATOM 9542 C C . VAL B 1 269 ? 53.223 6.453 49.155 1.00 19.66 269 VAL B C 1
ATOM 9543 O O . VAL B 1 269 ? 54.037 5.673 48.658 1.00 21.76 269 VAL B O 1
ATOM 9556 N N . ASN B 1 270 ? 53.513 7.716 49.405 1.00 18.19 270 ASN B N 1
ATOM 9557 C CA . ASN B 1 270 ? 54.888 8.185 49.283 1.00 19.17 270 ASN B CA 1
ATOM 9558 C C . ASN B 1 270 ? 55.561 7.923 50.620 1.00 18.67 270 ASN B C 1
ATOM 9559 O O . ASN B 1 270 ? 55.335 8.644 51.605 1.00 18.26 270 ASN B O 1
ATOM 9570 N N . MET B 1 271 ? 56.358 6.858 50.675 1.00 20.09 271 MET B N 1
ATOM 9571 C CA . MET B 1 271 ? 56.948 6.466 51.948 1.00 23.24 271 MET B CA 1
ATOM 9572 C C . MET B 1 271 ? 58.005 7.452 52.404 1.00 21.65 271 MET B C 1
ATOM 9573 O O . MET B 1 271 ? 58.233 7.578 53.607 1.00 24.97 271 MET B O 1
ATOM 9587 N N . THR B 1 272 ? 58.620 8.183 51.480 1.00 20.35 272 THR B N 1
ATOM 9588 C CA . THR B 1 272 ? 59.627 9.150 51.875 1.00 22.57 272 THR B CA 1
ATOM 9589 C C . THR B 1 272 ? 58.989 10.335 52.585 1.00 20.93 272 THR B C 1
ATOM 9590 O O . THR B 1 272 ? 59.489 10.784 53.620 1.00 25.10 272 THR B O 1
ATOM 9601 N N . LYS B 1 273 ? 57.839 10.803 52.099 1.00 19.38 273 LYS B N 1
ATOM 9602 C CA . LYS B 1 273 ? 57.155 11.942 52.692 1.00 19.24 273 LYS B CA 1
ATOM 9603 C C . LYS B 1 273 ? 56.300 11.567 53.893 1.00 18.54 273 LYS B C 1
ATOM 9604 O O . LYS B 1 273 ? 55.938 12.445 54.679 1.00 25.41 273 LYS B O 1
ATOM 9623 N N . SER B 1 274 ? 55.960 10.299 54.041 1.00 17.17 274 SER B N 1
ATOM 9624 C CA . SER B 1 274 ? 55.221 9.820 55.183 1.00 15.69 274 SER B CA 1
ATOM 9625 C C . SER B 1 274 ? 56.161 9.713 56.368 1.00 16.77 274 SER B C 1
ATOM 9626 O O . SER B 1 274 ? 57.342 9.379 56.221 1.00 18.98 274 SER B O 1
ATOM 9634 N N . LYS B 1 275 ? 55.635 9.969 57.561 1.00 15.69 275 LYS B N 1
ATOM 9635 C CA . LYS B 1 275 ? 56.500 9.896 58.723 1.00 16.95 275 LYS B CA 1
ATOM 9636 C C . LYS B 1 275 ? 55.680 9.703 59.987 1.00 13.99 275 LYS B C 1
ATOM 9637 O O . LYS B 1 275 ? 54.463 9.912 60.024 1.00 13.78 275 LYS B O 1
ATOM 9656 N N . VAL B 1 276 ? 56.387 9.260 61.009 1.00 13.97 276 VAL B N 1
ATOM 9657 C CA . VAL B 1 276 ? 55.920 9.284 62.381 1.00 13.68 276 VAL B CA 1
ATOM 9658 C C . VAL B 1 276 ? 56.610 10.450 63.070 1.00 13.07 276 VAL B C 1
ATOM 9659 O O . VAL B 1 276 ? 5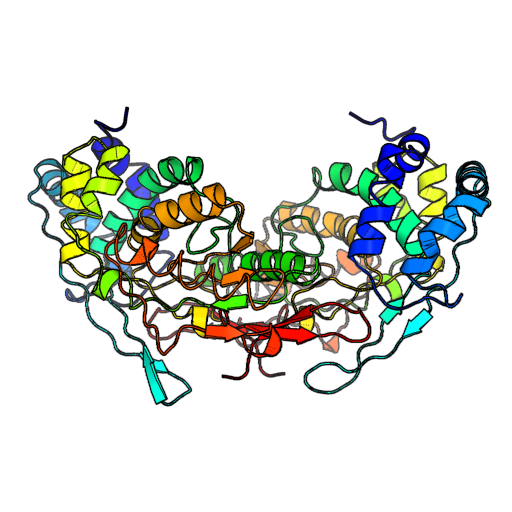7.834 10.573 62.999 1.00 15.00 276 VAL B O 1
ATOM 9672 N N . ASP B 1 277 ? 55.851 11.307 63.747 1.00 13.66 277 ASP B N 1
ATOM 9673 C CA . ASP B 1 277 ? 56.473 12.422 64.450 1.00 14.07 277 ASP B CA 1
ATOM 9674 C C . ASP B 1 277 ? 55.586 12.836 65.608 1.00 12.78 277 ASP B C 1
ATOM 9675 O O . ASP B 1 277 ? 54.474 12.353 65.763 1.00 14.75 277 ASP B O 1
ATOM 9684 N N . ARG B 1 278 ? 56.091 13.738 66.426 1.00 13.48 278 ARG B N 1
ATOM 9685 C CA . ARG B 1 278 ? 55.281 14.389 67.447 1.00 12.41 278 ARG B CA 1
ATOM 9686 C C . ARG B 1 278 ? 54.571 15.584 66.823 1.00 12.01 278 ARG B C 1
ATOM 9687 O O . ARG B 1 278 ? 54.886 16.010 65.708 1.00 13.10 278 ARG B O 1
ATOM 9708 N N . PRO B 1 279 ? 53.607 16.182 67.534 1.00 11.71 279 PRO B N 1
ATOM 9709 C CA . PRO B 1 279 ? 52.786 17.219 66.889 1.00 12.44 279 PRO B CA 1
ATOM 9710 C C . PRO B 1 279 ? 53.583 18.391 66.332 1.00 12.69 279 PRO B C 1
ATOM 9711 O O . PRO B 1 279 ? 53.234 18.924 65.273 1.00 13.98 279 PRO B O 1
ATOM 9722 N N . ARG B 1 280 ? 54.652 18.800 67.001 1.00 13.42 280 ARG B N 1
ATOM 9723 C CA . ARG B 1 280 ? 55.398 19.955 66.519 1.00 15.92 280 ARG B CA 1
ATOM 9724 C C . ARG B 1 280 ? 55.956 19.740 65.114 1.00 15.25 280 ARG B C 1
ATOM 9725 O O . ARG B 1 280 ? 56.178 20.710 64.384 1.00 17.75 280 ARG B O 1
ATOM 9746 N N . GLY B 1 281 ? 56.164 18.504 64.708 1.00 14.19 281 GLY B N 1
ATOM 9747 C CA . GLY B 1 281 ? 56.664 18.196 63.393 1.00 14.99 281 GLY B CA 1
ATOM 9748 C C . GLY B 1 281 ? 55.618 18.088 62.304 1.00 14.98 281 GLY B C 1
ATOM 9749 O O . GLY B 1 281 ? 55.994 17.889 61.152 1.00 17.39 281 GLY B O 1
ATOM 9753 N N . ILE B 1 282 ? 54.335 18.222 62.604 1.00 13.61 282 ILE B N 1
ATOM 9754 C CA . ILE B 1 282 ? 53.263 17.935 61.665 1.00 13.99 282 ILE B CA 1
ATOM 9755 C C . ILE B 1 282 ? 52.746 19.246 61.091 1.00 13.52 282 ILE B C 1
ATOM 9756 O O . ILE B 1 282 ? 52.448 20.191 61.838 1.00 14.54 282 ILE B O 1
ATOM 9772 N N . LYS B 1 283 ? 52.585 19.281 59.774 1.00 12.75 283 LYS B N 1
ATOM 9773 C CA . LYS B 1 283 ? 51.886 20.354 59.080 1.00 12.75 283 LYS B CA 1
ATOM 9774 C C . LYS B 1 283 ? 50.651 19.729 58.453 1.00 12.97 283 LYS B C 1
ATOM 9775 O O . LYS B 1 283 ? 50.758 18.749 57.709 1.00 15.55 283 LYS B O 1
ATOM 9794 N N . TYR B 1 284 ? 49.484 20.273 58.769 1.00 12.17 284 TYR B N 1
ATOM 9795 C CA . TYR B 1 284 ? 48.242 19.619 58.375 1.00 11.77 284 TYR B CA 1
ATOM 9796 C C . TYR B 1 284 ? 47.185 20.666 58.090 1.00 11.39 284 TYR B C 1
ATOM 9797 O O . TYR B 1 284 ? 46.835 21.451 58.980 1.00 11.26 284 TYR B O 1
ATOM 9815 N N . LEU B 1 285 ? 46.709 20.708 56.852 1.00 11.54 285 LEU B N 1
ATOM 9816 C CA . LEU B 1 285 ? 45.627 21.607 56.457 1.00 12.01 285 LEU B CA 1
ATOM 9817 C C . LEU B 1 285 ? 45.990 23.073 56.682 1.00 11.30 285 LEU B C 1
ATOM 9818 O O . LEU B 1 285 ? 45.131 23.893 57.000 1.00 12.43 285 LEU B O 1
ATOM 9834 N N . GLY B 1 286 ? 47.269 23.396 56.520 1.00 11.71 286 GLY B N 1
ATOM 9835 C CA . GLY B 1 286 ? 47.766 24.745 56.724 1.00 12.44 286 GLY B CA 1
ATOM 9836 C C . GLY B 1 286 ? 48.169 25.063 58.143 1.00 11.38 286 GLY B C 1
ATOM 9837 O O . GLY B 1 286 ? 48.712 26.144 58.384 1.00 12.37 286 GLY B O 1
ATOM 9841 N N . PHE B 1 287 ? 47.911 24.162 59.085 1.00 10.88 287 PHE B N 1
ATOM 9842 C CA . PHE B 1 287 ? 48.192 24.356 60.499 1.00 10.14 287 PHE B CA 1
ATOM 9843 C C . PHE B 1 287 ? 49.467 23.649 60.917 1.00 10.91 287 PHE B C 1
ATOM 9844 O O . PHE B 1 287 ? 49.814 22.579 60.420 1.00 11.72 287 PHE B O 1
ATOM 9861 N N . GLY B 1 288 ? 50.152 24.261 61.870 1.00 11.06 288 GLY B N 1
ATOM 9862 C CA . GLY B 1 288 ? 51.118 23.570 62.679 1.00 11.00 288 GLY B CA 1
ATOM 9863 C C . GLY B 1 288 ? 50.590 23.477 64.100 1.00 10.58 288 GLY B C 1
ATOM 9864 O O . GLY B 1 288 ? 49.565 24.052 64.462 1.00 11.42 288 GLY B O 1
ATOM 9868 N N . PHE B 1 289 ? 51.330 22.746 64.899 1.00 11.29 289 PHE B N 1
ATOM 9869 C CA . PHE B 1 289 ? 50.948 22.439 66.265 1.00 11.27 289 PHE B CA 1
ATOM 9870 C C . PHE B 1 289 ? 52.037 22.906 67.218 1.00 12.13 289 PHE B C 1
ATOM 9871 O O . PHE B 1 289 ? 53.220 22.860 66.889 1.00 13.74 289 PHE B O 1
ATOM 9888 N N . TYR B 1 290 ? 51.627 23.328 68.403 1.00 11.17 290 TYR B N 1
ATOM 9889 C CA . TYR B 1 290 ? 52.561 23.746 69.429 1.00 12.09 290 TYR B CA 1
ATOM 9890 C C . TYR B 1 290 ? 51.982 23.385 70.782 1.00 10.49 290 TYR B C 1
ATOM 9891 O O . TYR B 1 290 ? 50.775 23.224 70.951 1.00 11.12 290 TYR B O 1
ATOM 9909 N N . TYR B 1 291 ? 52.860 23.251 71.756 1.00 11.38 291 TYR B N 1
ATOM 9910 C CA . TYR B 1 291 ? 52.435 22.976 73.118 1.00 11.14 291 TYR B CA 1
ATOM 9911 C C . TYR B 1 291 ? 52.317 24.289 73.886 1.00 10.85 291 TYR B C 1
ATOM 9912 O O . TYR B 1 291 ? 53.302 25.009 74.046 1.00 11.85 291 TYR B O 1
ATOM 9930 N N . ASP B 1 292 ? 51.108 24.612 74.317 1.00 10.02 292 ASP B N 1
ATOM 9931 C CA . ASP B 1 292 ? 50.875 25.795 75.119 1.00 10.43 292 ASP B CA 1
ATOM 9932 C C . ASP B 1 292 ? 51.185 25.437 76.562 1.00 9.92 292 ASP B C 1
ATOM 9933 O O . ASP B 1 292 ? 50.485 24.628 77.183 1.00 10.40 292 ASP B O 1
ATOM 9942 N N . THR B 1 293 ? 52.267 25.986 77.090 1.00 10.44 293 THR B N 1
ATOM 9943 C CA . THR B 1 293 ? 52.734 25.585 78.406 1.00 10.87 293 THR B CA 1
ATOM 9944 C C . THR B 1 293 ? 51.916 26.192 79.544 1.00 11.29 293 THR B C 1
ATOM 9945 O O . THR B 1 293 ? 52.033 25.733 80.675 1.00 13.90 293 THR B O 1
ATOM 9956 N N . SER B 1 294 ? 51.093 27.186 79.289 1.00 10.79 294 SER B N 1
ATOM 9957 C CA . SER B 1 294 ? 50.167 27.694 80.294 1.00 11.01 294 SER B CA 1
ATOM 9958 C C . SER B 1 294 ? 48.925 26.820 80.376 1.00 11.29 294 SER B C 1
ATOM 9959 O O . SER B 1 294 ? 48.516 26.391 81.463 1.00 11.96 294 SER B O 1
ATOM 9967 N N . ALA B 1 295 ? 48.306 26.549 79.234 1.00 11.07 295 ALA B N 1
ATOM 9968 C CA . ALA B 1 295 ? 47.143 25.677 79.182 1.00 10.81 295 ALA B CA 1
ATOM 9969 C C . ALA B 1 295 ? 47.504 24.230 79.453 1.00 10.93 295 ALA B C 1
ATOM 9970 O O . ALA B 1 295 ? 46.622 23.444 79.806 1.00 11.17 295 ALA B O 1
ATOM 9977 N N . GLN B 1 296 ? 48.774 23.864 79.262 1.00 10.77 296 GLN B N 1
ATOM 9978 C CA . GLN B 1 296 ? 49.214 22.475 79.319 1.00 11.06 296 GLN B CA 1
ATOM 9979 C C . GLN B 1 296 ? 48.523 21.613 78.272 1.00 12.08 296 GLN B C 1
ATOM 9980 O O . GLN B 1 296 ? 48.086 20.493 78.550 1.00 13.87 296 GLN B O 1
ATOM 9994 N N . GLN B 1 297 ? 48.435 22.153 77.058 1.00 11.26 297 GLN B N 1
ATOM 9995 C CA A GLN B 1 297 ? 47.643 21.592 75.959 0.53 12.80 297 GLN B CA 1
ATOM 9996 C CA B GLN B 1 297 ? 47.784 21.448 75.987 0.47 13.74 297 GLN B CA 1
ATOM 9997 C C . GLN B 1 297 ? 48.395 21.838 74.658 1.00 10.77 297 GLN B C 1
ATOM 9998 O O . GLN B 1 297 ? 48.839 22.965 74.439 1.00 10.83 297 GLN B O 1
ATOM 10025 N N . PHE B 1 298 ? 48.406 20.856 73.751 1.00 9.73 298 PHE B N 1
ATOM 10026 C CA . PHE B 1 298 ? 48.683 21.152 72.356 1.00 9.52 298 PHE B CA 1
ATOM 10027 C C . PHE B 1 298 ? 47.551 22.007 71.805 1.00 9.76 298 PHE B C 1
ATOM 10028 O O . PHE B 1 298 ? 46.375 21.806 72.120 1.00 10.46 298 PHE B O 1
ATOM 10045 N N . LYS B 1 299 ? 47.936 22.971 70.971 1.00 9.57 299 LYS B N 1
ATOM 10046 C CA . LYS B 1 299 ? 47.058 23.845 70.210 1.00 9.56 299 LYS B CA 1
ATOM 10047 C C . LYS B 1 299 ? 47.617 23.933 68.798 1.00 9.73 299 LYS B C 1
ATOM 10048 O O . LYS B 1 299 ? 48.675 23.394 68.501 1.00 10.02 299 LYS B O 1
ATOM 10067 N N . ALA B 1 300 ? 46.875 24.594 67.917 1.00 9.45 300 ALA B N 1
ATOM 10068 C CA . ALA B 1 300 ? 47.266 24.715 66.523 1.00 9.82 300 ALA B CA 1
ATOM 10069 C C . ALA B 1 300 ? 47.120 26.155 66.060 1.00 9.66 300 ALA B C 1
ATOM 10070 O O . ALA B 1 300 ? 46.300 26.922 66.575 1.00 10.15 300 ALA B O 1
ATOM 10077 N N . LYS B 1 301 ? 47.909 26.516 65.056 1.00 10.14 301 LYS B N 1
ATOM 10078 C CA . LYS B 1 301 ? 47.847 27.834 64.448 1.00 10.91 301 LYS B CA 1
ATOM 10079 C C . LYS B 1 301 ? 48.405 27.704 63.033 1.00 10.33 301 LYS B C 1
ATOM 10080 O O . LYS B 1 301 ? 49.118 26.735 62.733 1.00 12.15 301 LYS B O 1
ATOM 10099 N N . PRO B 1 302 ? 48.143 28.661 62.156 1.00 12.19 302 PRO B N 1
ATOM 10100 C CA . PRO B 1 302 ? 48.661 28.536 60.781 1.00 12.48 302 PRO B CA 1
ATOM 10101 C C . PRO B 1 302 ? 50.174 28.427 60.803 1.00 13.94 302 PRO B C 1
ATOM 10102 O O . PRO B 1 302 ? 50.843 29.189 61.486 1.00 15.50 302 PRO B O 1
ATOM 10113 N N . HIS B 1 303 ? 50.708 27.490 60.026 1.00 13.68 303 HIS B N 1
ATOM 10114 C CA . HIS B 1 303 ? 52.155 27.386 59.957 1.00 17.18 303 HIS B CA 1
ATOM 10115 C C . HIS B 1 303 ? 52.698 28.406 58.971 1.00 18.70 303 HIS B C 1
ATOM 10116 O O . HIS B 1 303 ? 51.986 28.909 58.104 1.00 20.22 303 HIS B O 1
ATOM 10130 N N . ALA B 1 304 ? 53.966 28.756 59.153 1.00 23.21 304 ALA B N 1
ATOM 10131 C CA . ALA B 1 304 ? 54.606 29.688 58.232 1.00 28.19 304 ALA B CA 1
ATOM 10132 C C . ALA B 1 304 ? 54.528 29.156 56.810 1.00 28.84 304 ALA B C 1
ATOM 10133 O O . ALA B 1 304 ? 54.691 27.955 56.564 1.00 29.15 304 ALA B O 1
ATOM 10140 N N . LYS B 1 305 ? 54.263 30.060 55.870 1.00 31.12 305 LYS B N 1
ATOM 10141 C CA . LYS B 1 305 ? 54.140 29.697 54.470 1.00 30.92 305 LYS B CA 1
ATOM 10142 C C . LYS B 1 305 ? 55.230 30.397 53.661 1.00 34.00 305 LYS B C 1
ATOM 10143 O O . LYS B 1 305 ? 55.329 30.212 52.448 1.00 39.19 305 LYS B O 1
#

Sequence (586 aa):
RMDTSSSSLMEQILSNDNLNRRAYLQVVRNKGAEEGVDGMKYTELKEYLAKNGEIIKEEQLRIRKYKPQQPVRRVEEIPKPDGGVVRRNLGVPTVVTDRFIQQAIAQVLTPIYEEEQFHDHSYGFRPNRCAQQAILLTALDMMNDGNDWIVDIDLEKKFFDTVNHDKKLMTIIGRTIKDGDVISIVRRKKYLVSGIMIDDEYEDSIVGTTPQGGNNLSPLLANIMMLNELDKEMEKRGLNFVRYADDCCIIMVVGSEMMSSANRVMRRNISSRRFIEEKLGLKVNMTKSKKVDRPRRGIKYLGFGFYYDTSAQQQFKAKPHAKDTSSLMEQILSNNDNLNRAYLQVVVRNNKGAEGVDGMKYTELKEEYLAKNGEIIKEQLRIRKYKKPQQPVRRRVEIPKPDGGVRNLLGVPTVVTDRFIQQAIAQVLTPIYEEQFHDHSSYGFRPNRCAQQQAILTALDMMNDDGNDWIVDIDLEKFFDTVNHDKKLMTIIGRTIKDGDVISIVRRKYLVSGIMIDDEYEDSIVGTPQGGNLSPLLANIMMLNELDKEMEKRGLNFVRYADDCCIIMVVGSEMMSSANRVMMRNISSRFIEEEKKLGLKVNMTKSKVDRPRGIKYLGFGFYYDTSAQQQFKAKPHAK